Protein AF-0000000077734492 (afdb_homodimer)

Nearest PDB structures (foldseek):
  2afv-assembly1_A  TM=9.339E-01  e=4.890E-22  Leptospira interrogans
  4au1-assembly1_A  TM=9.373E-01  e=8.010E-20  Rhodobacter capsulatus SB 1003
  1f2v-assembly1_A  TM=9.511E-01  e=2.221E-19  Pseudomonas denitrificans (nom. rej.)
  5n0g-assembly1_A-2  TM=9.366E-01  e=2.948E-19  Rhodobacter capsulatus SB 1003
  1v9c-assembly1_B  TM=9.127E-01  e=3.993E-18  Thermus thermophilus

Foldseek 3Di:
DDDDDDPVVVLVVLLVVLVVLQVVVPDDPLRSQLLSLLCVLVVHSVQNVFKDFFPCALVLQLVLLLCQAEEEELDVLLQVLADQVLSVVSNYGYDYCLPPPVLVVVCVVVVHHSSLSRLVVCQQVQASHEYFYFADLNNLVSNVCSCVPVVREHSEYAQEHAAQPNRQVSVVSVVPDDRHTYIYGHDRDGGSSSSNSNSNSSSCVSPVDDD/DDDDDDPVVVLVVLLVVLVVLQVVVPDDPLRSQLLSLLCVLVVHSVQNVFKDFFPCALVLQLVLLLCQAEEEELDVLLQVLAQQVLSVVSNYGYDYCLPPPVLVVVCVVVVHHSSLSRLVVCQQVQASHEYFYFADLNNLVSNVCSCVPVVREHSEYAQEHAAQPNRQVSVVSVVPDDGHTYIYGHDRDGGSSSSNSNSNSSSCVSPVDDD

Radius of gyration: 20.5 Å; Cα contacts (8 Å, |Δi|>4): 914; chains: 2; bounding box: 49×56×44 Å

Sequence (422 aa):
MEYIKKPMAIEQRSMEIIAPHLAPYHLGPVETKIYSRIIHAAGDVEYAPLIHIHPQAIAAAQEALRGGASIFTDVEMVRTGINKRKLASFGGEVHCLIADADIAAAAKQQGITRSMAAMRQFGRALDGNIVAIGNAPTALFEVLRLVAEEDVRPACIVGIPVGFVGAADSKEALRKNTLVPYITVEGTKGGSPIAAAAINALMYDIDDTRFMEYIKKPMAIEQRSMEIIAPHLAPYHLGPVETKIYSRIIHAAGDVEYAPLIHIHPQAIAAAQEALRGGASIFTDVEMVRTGINKRKLASFGGEVHCLIADADIAAAAKQQGITRSMAAMRQFGRALDGNIVAIGNAPTALFEVLRLVAEEDVRPACIVGIPVGFVGAADSKEALRKNTLVPYITVEGTKGGSPIAAAAINALMYDIDDTRF

InterPro domains:
  IPR003722 Cobalamin biosynthesis precorrin-8X methylmutase CobH/CbiC [PF02570] (10-204)
  IPR036588 Precorrin-8X methylmutase CobH/CbiC superfamily [G3DSA:3.40.50.10230] (1-210)
  IPR036588 Precorrin-8X methylmutase CobH/CbiC superfamily [SSF63965] (1-204)

pLDDT: mean 96.51, std 6.01, range [53.59, 99.0]

Organism: NCBI:txid416586

Secondary structure (DSSP, 8-state):
------HHHHHHHHHHHHHHHHGGG---HHHHHHHHHHHHHHT-GGGGGGEEE-TTHHHHHHHHHHTT--EEESSHHHHHHS-HHHHHHTT--EEE-TT-HHHHHHHHHHTS-HHHHHHHHHGGGGTTSEEEESS-HHHHHHHHHHHHHH----SEEEE---SSSSHHHHHHHHHH-SSS-EEEE-SS---HHHHHHHHHHHHHHH-----/------HHHHHHHHHHHHHHHHGGG---HHHHHHHHHHHHHHT-GGGGGGEEE-TTHHHHHHHHHHTT--EEESSHHHHHHS-HHHHHHTT--EEE-TT-HHHHHHHHHHTS-HHHHHHHHHGGGGTTSEEEESS-HHHHHHHHHHHHHH----SEEEE---SSSSHHHHHHHHHH-SSS-EEEE-SS---HHHHHHHHHHHHHHH-----

Solvent-accessible surface area (backbone atoms only — not comparable to full-atom values): 20638 Å² total; per-residue (Å²): 132,94,68,88,47,42,58,69,60,47,53,52,51,36,50,60,65,48,46,73,75,48,58,86,68,72,61,53,75,67,54,43,46,28,52,49,36,28,26,46,46,44,21,37,76,79,45,61,86,33,54,47,68,39,90,52,16,64,62,35,37,47,53,27,37,68,71,25,30,36,38,40,28,41,37,65,42,27,50,61,51,35,59,58,68,60,41,40,76,36,61,17,54,72,43,63,43,49,85,37,65,70,28,45,50,50,7,63,77,69,55,38,31,36,34,28,38,30,46,59,69,48,46,67,72,40,44,50,15,35,37,38,28,12,48,52,23,53,26,50,45,42,47,51,45,37,33,74,75,64,68,37,46,36,30,16,35,33,40,16,19,21,14,79,59,51,9,36,57,34,38,50,52,54,69,67,48,90,82,49,33,30,38,35,38,60,42,27,35,46,13,25,58,35,30,15,24,37,54,41,33,54,53,37,70,77,43,76,72,77,126,131,95,67,87,48,42,59,69,60,47,54,52,53,35,49,61,67,48,48,72,74,47,59,87,67,71,60,53,74,67,52,42,46,26,52,49,36,28,26,48,46,42,22,36,76,78,46,61,87,32,55,46,68,39,92,52,15,64,62,36,37,47,52,27,37,68,70,25,31,34,38,41,27,42,38,65,43,26,49,62,52,33,58,59,68,58,40,40,74,36,62,16,52,75,42,63,42,51,84,37,66,68,28,46,51,49,7,62,75,69,54,38,30,37,33,28,36,30,46,60,68,48,46,67,71,38,44,49,14,35,37,39,28,11,48,51,23,55,26,49,44,43,48,52,46,37,34,74,75,64,68,36,46,37,34,16,36,33,39,14,19,21,13,80,58,50,9,36,58,34,37,49,53,54,70,67,48,89,82,52,32,29,37,36,37,59,42,28,34,46,12,26,58,35,30,15,25,39,54,42,33,55,53,37,70,77,42,76,70,78,126

Structure (mmCIF, N/CA/C/O backbone):
data_AF-0000000077734492-model_v1
#
loop_
_entity.id
_entity.type
_entity.pdbx_description
1 polymer 'Precorrin-8X methylmutase'
#
loop_
_atom_site.group_PDB
_atom_site.id
_atom_site.type_symbol
_atom_site.label_atom_id
_atom_site.label_alt_id
_atom_site.label_comp_id
_atom_site.label_asym_id
_atom_site.label_entity_id
_atom_site.label_seq_id
_atom_site.pdbx_PDB_ins_code
_atom_site.Cartn_x
_atom_site.Cartn_y
_atom_site.Cartn_z
_atom_site.occupancy
_atom_site.B_iso_or_equiv
_atom_site.auth_seq_id
_atom_site.auth_comp_id
_atom_site.auth_asym_id
_atom_site.auth_atom_id
_atom_site.pdbx_PDB_model_num
ATOM 1 N N . MET A 1 1 ? 17.875 -15.195 -15.875 1 53.72 1 MET A N 1
ATOM 2 C CA . MET A 1 1 ? 17.703 -13.82 -16.344 1 53.72 1 MET A CA 1
ATOM 3 C C . MET A 1 1 ? 18.531 -12.859 -15.492 1 53.72 1 MET A C 1
ATOM 5 O O . MET A 1 1 ? 18.609 -13 -14.266 1 53.72 1 MET A O 1
ATOM 9 N N . GLU A 1 2 ? 19.328 -12.188 -16.078 1 72.88 2 GLU A N 1
ATOM 10 C CA . GLU A 1 2 ? 20.219 -11.273 -15.359 1 72.88 2 GLU A CA 1
ATOM 11 C C . GLU A 1 2 ? 19.453 -10.031 -14.883 1 72.88 2 GLU A C 1
ATOM 13 O O . GLU A 1 2 ? 18.75 -9.391 -15.664 1 72.88 2 GLU A O 1
ATOM 18 N N . TYR A 1 3 ? 19.281 -9.984 -13.609 1 82.19 3 TYR A N 1
ATOM 19 C CA . TYR A 1 3 ? 18.719 -8.781 -13.016 1 82.19 3 TYR A CA 1
ATOM 20 C C . TYR A 1 3 ? 19.516 -8.336 -11.797 1 82.19 3 TYR A C 1
ATOM 22 O O . TYR A 1 3 ? 20.344 -9.094 -11.281 1 82.19 3 TYR A O 1
ATOM 30 N N . ILE A 1 4 ? 19.359 -7.098 -11.383 1 83.44 4 ILE A N 1
ATOM 31 C CA . ILE A 1 4 ? 20.062 -6.547 -10.234 1 83.44 4 ILE A CA 1
ATOM 32 C C . ILE A 1 4 ? 19.484 -7.125 -8.945 1 83.44 4 ILE A C 1
ATOM 34 O O . ILE A 1 4 ? 18.266 -7.082 -8.734 1 83.44 4 ILE A O 1
ATOM 38 N N . LYS A 1 5 ? 20.391 -7.633 -8.133 1 84.25 5 LYS A N 1
ATOM 39 C CA . LYS A 1 5 ? 19.938 -8.328 -6.93 1 84.25 5 LYS A CA 1
ATOM 40 C C . LYS A 1 5 ? 20.25 -7.512 -5.68 1 84.25 5 LYS A C 1
ATOM 42 O O . LYS A 1 5 ? 19.688 -7.766 -4.609 1 84.25 5 LYS A O 1
ATOM 47 N N . LYS A 1 6 ? 21.219 -6.5 -5.762 1 84.31 6 LYS A N 1
ATOM 48 C CA . LYS A 1 6 ? 21.641 -5.715 -4.602 1 84.31 6 LYS A CA 1
ATOM 49 C C . LYS A 1 6 ? 20.656 -4.578 -4.328 1 84.31 6 LYS A C 1
ATOM 51 O O . LYS A 1 6 ? 20.453 -3.705 -5.176 1 84.31 6 LYS A O 1
ATOM 56 N N . PRO A 1 7 ? 20.125 -4.477 -3.129 1 84.62 7 PRO A N 1
ATOM 57 C CA . PRO A 1 7 ? 19.109 -3.482 -2.807 1 84.62 7 PRO A CA 1
ATOM 58 C C . PRO A 1 7 ? 19.562 -2.051 -3.053 1 84.62 7 PRO A C 1
ATOM 60 O O . PRO A 1 7 ? 18.844 -1.249 -3.637 1 84.62 7 PRO A O 1
ATOM 63 N N . MET A 1 8 ? 20.766 -1.747 -2.658 1 82.88 8 MET A N 1
ATOM 64 C CA . MET A 1 8 ? 21.281 -0.386 -2.787 1 82.88 8 MET A CA 1
ATOM 65 C C . MET A 1 8 ? 21.422 0.006 -4.254 1 82.88 8 MET A C 1
ATOM 67 O O . MET A 1 8 ? 21.156 1.152 -4.621 1 82.88 8 MET A O 1
ATOM 71 N N . ALA A 1 9 ? 21.812 -0.931 -5.07 1 86.81 9 ALA A N 1
ATOM 72 C CA . ALA A 1 9 ? 21.953 -0.673 -6.504 1 86.81 9 ALA A CA 1
ATOM 73 C C . ALA A 1 9 ? 20.594 -0.468 -7.164 1 86.81 9 ALA A C 1
ATOM 75 O O . ALA A 1 9 ? 20.453 0.347 -8.078 1 86.81 9 ALA A O 1
ATOM 76 N N . ILE A 1 10 ? 19.609 -1.2 -6.738 1 88.31 10 ILE A N 1
ATOM 77 C CA . ILE A 1 10 ? 18.25 -1.071 -7.262 1 88.31 10 ILE A CA 1
ATOM 78 C C . ILE A 1 10 ? 17.703 0.321 -6.949 1 88.31 10 ILE A C 1
ATOM 80 O O . ILE A 1 10 ? 17.172 0.999 -7.832 1 88.31 10 ILE A O 1
ATOM 84 N N . GLU A 1 11 ? 17.844 0.746 -5.699 1 86.5 11 GLU A N 1
ATOM 85 C CA . GLU A 1 11 ? 17.344 2.053 -5.273 1 86.5 11 GLU A CA 1
ATOM 86 C C . GLU A 1 11 ? 18.047 3.18 -6.023 1 86.5 11 GLU A C 1
ATOM 88 O O . GLU A 1 11 ? 17.406 4.117 -6.496 1 86.5 11 GLU A O 1
ATOM 93 N N . GLN A 1 12 ? 19.359 3.086 -6.148 1 89.25 12 GLN A N 1
ATOM 94 C CA . GLN A 1 12 ? 20.125 4.105 -6.855 1 89.25 12 GLN A CA 1
ATOM 95 C C . GLN A 1 12 ? 19.672 4.223 -8.312 1 89.25 12 GLN A C 1
ATOM 97 O O . GLN A 1 12 ? 19.484 5.332 -8.82 1 89.25 12 GLN A O 1
ATOM 102 N N . ARG A 1 13 ? 19.516 3.135 -8.938 1 93.06 13 ARG A N 1
ATOM 103 C CA . ARG A 1 13 ? 19.094 3.137 -10.336 1 93.06 13 ARG A CA 1
ATOM 104 C C . ARG A 1 13 ? 17.688 3.709 -10.477 1 93.06 13 ARG A C 1
ATOM 106 O O . ARG A 1 13 ? 17.391 4.426 -11.438 1 93.06 13 ARG A O 1
ATOM 113 N N . SER A 1 14 ? 16.812 3.381 -9.539 1 93.69 14 SER A N 1
ATOM 114 C CA . SER A 1 14 ? 15.469 3.941 -9.547 1 93.69 14 SER A CA 1
ATOM 115 C C . SER A 1 14 ? 15.5 5.465 -9.461 1 93.69 14 SER A C 1
ATOM 117 O O . SER A 1 14 ? 14.789 6.148 -10.195 1 93.69 14 SER A O 1
ATOM 119 N N . MET A 1 15 ? 16.391 5.992 -8.594 1 93.31 15 MET A N 1
ATOM 120 C CA . MET A 1 15 ? 16.5 7.438 -8.414 1 93.31 15 MET A CA 1
ATOM 121 C C . MET A 1 15 ? 17.031 8.102 -9.68 1 93.31 15 MET A C 1
ATOM 123 O O . MET A 1 15 ? 16.594 9.195 -10.047 1 93.31 15 MET A O 1
ATOM 127 N N . GLU A 1 16 ? 17.891 7.402 -10.328 1 94.44 16 GLU A N 1
ATOM 128 C CA . GLU A 1 16 ? 18.438 7.914 -11.586 1 94.44 16 GLU A CA 1
ATOM 129 C C . GLU A 1 16 ? 17.359 8.008 -12.656 1 94.44 16 GLU A C 1
ATOM 131 O O . GLU A 1 16 ? 17.344 8.945 -13.461 1 94.44 16 GLU A O 1
ATOM 136 N N . ILE A 1 17 ? 16.516 7.094 -12.633 1 96.38 17 ILE A N 1
ATOM 137 C CA . ILE A 1 17 ? 15.43 7.055 -13.609 1 96.38 17 ILE A CA 1
ATOM 138 C C . ILE A 1 17 ? 14.422 8.164 -13.312 1 96.38 17 ILE A C 1
ATOM 140 O O . ILE A 1 17 ? 13.867 8.773 -14.227 1 96.38 17 ILE A O 1
ATOM 144 N N . ILE A 1 18 ? 14.188 8.469 -12.055 1 97.38 18 ILE A N 1
ATOM 145 C CA . ILE A 1 18 ? 13.164 9.414 -11.617 1 97.38 18 ILE A CA 1
ATOM 146 C C . ILE A 1 18 ? 13.68 10.844 -11.789 1 97.38 18 ILE A C 1
ATOM 148 O O . ILE A 1 18 ? 12.922 11.75 -12.133 1 97.38 18 ILE A O 1
ATOM 152 N N . ALA A 1 19 ? 14.961 11.078 -11.703 1 96.62 19 ALA A N 1
ATOM 153 C CA . ALA A 1 19 ? 15.594 12.383 -11.578 1 96.62 19 ALA A CA 1
ATOM 154 C C . ALA A 1 19 ? 15.211 13.289 -12.742 1 96.62 19 ALA A C 1
ATOM 156 O O . ALA A 1 19 ? 14.828 14.445 -12.539 1 96.62 19 ALA A O 1
ATOM 157 N N . PRO A 1 20 ? 15.25 12.797 -14.023 1 97.12 20 PRO A N 1
ATOM 158 C CA . PRO A 1 20 ? 14.914 13.695 -15.133 1 97.12 20 PRO A CA 1
ATOM 159 C C . PRO A 1 20 ? 13.469 14.172 -15.094 1 97.12 20 PRO A C 1
ATOM 161 O O . PRO A 1 20 ? 13.156 15.266 -15.57 1 97.12 20 PRO A O 1
ATOM 164 N N . HIS A 1 21 ? 12.578 13.414 -14.469 1 97.25 21 HIS A N 1
ATOM 165 C CA . HIS A 1 21 ? 11.164 13.766 -14.406 1 97.25 21 HIS A CA 1
ATOM 166 C C . HIS A 1 21 ? 10.906 14.852 -13.367 1 97.25 21 HIS A C 1
ATOM 168 O O . HIS A 1 21 ? 9.844 15.477 -13.367 1 97.25 21 HIS A O 1
ATOM 174 N N . LEU A 1 22 ? 11.828 15.07 -12.508 1 98.06 22 LEU A N 1
ATOM 175 C CA . LEU A 1 22 ? 11.664 16.047 -11.438 1 98.06 22 LEU A CA 1
ATOM 176 C C . LEU A 1 22 ? 12.32 17.375 -11.812 1 98.06 22 LEU A C 1
ATOM 178 O O . LEU A 1 22 ? 12.039 18.406 -11.203 1 98.06 22 LEU A O 1
ATOM 182 N N . ALA A 1 23 ? 13.18 17.406 -12.812 1 96.25 23 ALA A N 1
ATOM 183 C CA . ALA A 1 23 ? 13.984 18.562 -13.203 1 96.25 23 ALA A CA 1
ATOM 184 C C . ALA A 1 23 ? 13.102 19.797 -13.438 1 96.25 23 ALA A C 1
ATOM 186 O O . ALA A 1 23 ? 13.43 20.891 -12.984 1 96.25 23 ALA A O 1
ATOM 187 N N . PRO A 1 24 ? 11.906 19.625 -14.008 1 97.44 24 PRO A N 1
ATOM 188 C CA . PRO A 1 24 ? 11.094 20.797 -14.32 1 97.44 24 PRO A CA 1
ATOM 189 C C . PRO A 1 24 ? 10.539 21.484 -13.078 1 97.44 24 PRO A C 1
ATOM 191 O O . PRO A 1 24 ? 10.102 22.641 -13.141 1 97.44 24 PRO A O 1
ATOM 194 N N . TYR A 1 25 ? 10.547 20.906 -11.938 1 97 25 TYR A N 1
ATOM 195 C CA . TYR A 1 25 ? 9.859 21.422 -10.758 1 97 25 TYR A CA 1
ATOM 196 C C . TYR A 1 25 ? 10.812 22.219 -9.867 1 97 25 TYR A C 1
ATOM 198 O O . TYR A 1 25 ? 10.383 22.859 -8.906 1 97 25 TYR A O 1
ATOM 206 N N . HIS A 1 26 ? 12.102 22.219 -10.125 1 96.69 26 HIS A N 1
ATOM 207 C CA . HIS A 1 26 ? 13.102 23 -9.406 1 96.69 26 HIS A CA 1
ATOM 208 C C . HIS A 1 26 ? 12.953 22.812 -7.895 1 96.69 26 HIS A C 1
ATOM 210 O O . HIS A 1 26 ? 12.914 23.781 -7.148 1 96.69 26 HIS A O 1
ATOM 216 N N . LEU A 1 27 ? 12.875 21.609 -7.465 1 97.75 27 LEU A N 1
ATOM 217 C CA . LEU A 1 27 ? 12.641 21.234 -6.078 1 97.75 27 LEU A CA 1
ATOM 218 C C . LEU A 1 27 ? 13.898 21.406 -5.242 1 97.75 27 LEU A C 1
ATOM 220 O O . LEU A 1 27 ? 15.016 21.25 -5.75 1 97.75 27 LEU A O 1
ATOM 224 N N . GLY A 1 28 ? 13.703 21.781 -3.975 1 96.81 28 GLY A N 1
ATOM 225 C CA . GLY A 1 28 ? 14.805 21.672 -3.027 1 96.81 28 GLY A CA 1
ATOM 226 C C . GLY A 1 28 ? 15.188 20.234 -2.715 1 96.81 28 GLY A C 1
ATOM 227 O O . GLY A 1 28 ? 14.523 19.297 -3.154 1 96.81 28 GLY A O 1
ATOM 228 N N . PRO A 1 29 ? 16.297 20.062 -1.973 1 95.5 29 PRO A N 1
ATOM 229 C CA . PRO A 1 29 ? 16.812 18.719 -1.709 1 95.5 29 PRO A CA 1
ATOM 230 C C . PRO A 1 29 ? 15.805 17.844 -0.98 1 95.5 29 PRO A C 1
ATOM 232 O O . PRO A 1 29 ? 15.602 16.688 -1.363 1 95.5 29 PRO A O 1
ATOM 235 N N . VAL A 1 30 ? 15.18 18.375 0.064 1 97.38 30 VAL A N 1
ATOM 236 C CA . VAL A 1 30 ? 14.258 17.562 0.846 1 97.38 30 VAL A CA 1
ATOM 237 C C . VAL A 1 30 ? 13 17.281 0.025 1 97.38 30 VAL A C 1
ATOM 239 O O . VAL A 1 30 ? 12.484 16.156 0.04 1 97.38 30 VAL A O 1
ATOM 242 N N . GLU A 1 31 ? 12.523 18.281 -0.716 1 98.44 31 GLU A N 1
ATOM 243 C CA . GLU A 1 31 ? 11.391 18.078 -1.61 1 98.44 31 GLU A CA 1
ATOM 244 C C . GLU A 1 31 ? 11.688 16.984 -2.635 1 98.44 31 GLU A C 1
ATOM 246 O O . GLU A 1 31 ? 10.836 16.141 -2.92 1 98.44 31 GLU A O 1
ATOM 251 N N . THR A 1 32 ? 12.898 17.031 -3.195 1 97.81 32 THR A N 1
ATOM 252 C CA . THR A 1 32 ? 13.312 16.031 -4.176 1 97.81 32 THR A CA 1
ATOM 253 C C . THR A 1 32 ? 13.234 14.625 -3.586 1 97.81 32 THR A C 1
ATOM 255 O O . THR A 1 32 ? 12.773 13.688 -4.246 1 97.81 32 THR A O 1
ATOM 258 N N . LYS A 1 33 ? 13.664 14.461 -2.363 1 96.88 33 LYS A N 1
ATOM 259 C CA . LYS A 1 33 ? 13.609 13.172 -1.687 1 96.88 33 LYS A CA 1
ATOM 260 C C . LYS A 1 33 ? 12.164 12.711 -1.5 1 96.88 33 LYS A C 1
ATOM 262 O O . LYS A 1 33 ? 11.852 11.539 -1.731 1 96.88 33 LYS A O 1
ATOM 267 N N . ILE A 1 34 ? 11.297 13.609 -1.084 1 98.69 34 ILE A N 1
ATOM 268 C CA . ILE A 1 34 ? 9.898 13.281 -0.854 1 98.69 34 ILE A CA 1
ATOM 269 C C . ILE A 1 34 ? 9.234 12.891 -2.174 1 98.69 34 ILE A C 1
ATOM 271 O O . ILE A 1 34 ? 8.602 11.836 -2.271 1 98.69 34 ILE A O 1
ATOM 275 N N . TYR A 1 35 ? 9.453 13.727 -3.236 1 98.75 35 TYR A N 1
ATOM 276 C CA . TYR A 1 35 ? 8.906 13.438 -4.555 1 98.75 35 TYR A CA 1
ATOM 277 C C . TYR A 1 35 ? 9.391 12.086 -5.059 1 98.75 35 TYR A C 1
ATOM 279 O O . TYR A 1 35 ? 8.594 11.258 -5.512 1 98.75 35 TYR A O 1
ATOM 287 N N . SER A 1 36 ? 10.672 11.859 -4.961 1 98.31 36 SER A N 1
ATOM 288 C CA . SER A 1 36 ? 11.289 10.641 -5.484 1 98.31 36 SER A CA 1
ATOM 289 C C . SER A 1 36 ? 10.727 9.398 -4.793 1 98.31 36 SER A C 1
ATOM 291 O O . SER A 1 36 ? 10.422 8.406 -5.445 1 98.31 36 SER A O 1
ATOM 293 N N . ARG A 1 37 ? 10.578 9.469 -3.529 1 97.88 37 ARG A N 1
ATOM 294 C CA . ARG A 1 37 ? 10.109 8.297 -2.787 1 97.88 37 ARG A CA 1
ATOM 295 C C . ARG A 1 37 ? 8.633 8.031 -3.057 1 97.88 37 ARG A C 1
ATOM 297 O O . ARG A 1 37 ? 8.211 6.875 -3.131 1 97.88 37 ARG A O 1
ATOM 304 N N . ILE A 1 38 ? 7.852 9.102 -3.17 1 98.75 38 ILE A N 1
ATOM 305 C CA . ILE A 1 38 ? 6.445 8.945 -3.525 1 98.75 38 ILE A CA 1
ATOM 306 C C . ILE A 1 38 ? 6.328 8.297 -4.898 1 98.75 38 ILE A C 1
ATOM 308 O O . ILE A 1 38 ? 5.598 7.312 -5.066 1 98.75 38 ILE A O 1
ATOM 312 N N . ILE A 1 39 ? 7.094 8.805 -5.852 1 98.75 39 ILE A N 1
ATOM 313 C CA . ILE A 1 39 ? 7.074 8.305 -7.223 1 98.75 39 ILE A CA 1
ATOM 314 C C . ILE A 1 39 ? 7.562 6.855 -7.25 1 98.75 39 ILE A C 1
ATOM 316 O O . ILE A 1 39 ? 6.977 6.008 -7.93 1 98.75 39 ILE A O 1
ATOM 320 N N . HIS A 1 40 ? 8.57 6.59 -6.504 1 98.12 40 HIS A N 1
ATOM 321 C CA . HIS A 1 40 ? 9.109 5.238 -6.414 1 98.12 40 HIS A CA 1
ATOM 322 C C . HIS A 1 40 ? 8.078 4.266 -5.84 1 98.12 40 HIS A C 1
ATOM 324 O O . HIS A 1 40 ? 7.898 3.168 -6.367 1 98.12 40 HIS A O 1
ATOM 330 N N . ALA A 1 41 ? 7.414 4.656 -4.785 1 98.12 41 ALA A N 1
ATOM 331 C CA . ALA A 1 41 ? 6.418 3.811 -4.129 1 98.12 41 ALA A CA 1
ATOM 332 C C . ALA A 1 41 ? 5.246 3.518 -5.059 1 98.12 41 ALA A C 1
ATOM 334 O O . ALA A 1 41 ? 4.629 2.453 -4.977 1 98.12 41 ALA A O 1
ATOM 335 N N . ALA A 1 42 ? 4.953 4.457 -5.941 1 98.31 42 ALA A N 1
ATOM 336 C CA . ALA A 1 42 ? 3.822 4.316 -6.855 1 98.31 42 ALA A CA 1
ATOM 337 C C . ALA A 1 42 ? 4.238 3.607 -8.141 1 98.31 42 ALA A C 1
ATOM 339 O O . ALA A 1 42 ? 3.393 3.104 -8.883 1 98.31 42 ALA A O 1
ATOM 340 N N . GLY A 1 43 ? 5.566 3.59 -8.406 1 98.19 43 GLY A N 1
ATOM 341 C CA . GLY A 1 43 ? 6.027 3.162 -9.719 1 98.19 43 GLY A CA 1
ATOM 342 C C . GLY A 1 43 ? 5.465 4.004 -10.852 1 98.19 43 GLY A C 1
ATOM 343 O O . GLY A 1 43 ? 5.199 3.488 -11.938 1 98.19 43 GLY A O 1
ATOM 344 N N . ASP A 1 44 ? 5.258 5.266 -10.672 1 98.31 44 ASP A N 1
ATOM 345 C CA . ASP A 1 44 ? 4.527 6.109 -11.609 1 98.31 44 ASP A CA 1
ATOM 346 C C . ASP A 1 44 ? 5.055 7.543 -11.586 1 98.31 44 ASP A C 1
ATOM 348 O O . ASP A 1 44 ? 4.715 8.32 -10.688 1 98.31 44 ASP A O 1
ATOM 352 N N . VAL A 1 45 ? 5.734 7.973 -12.602 1 97.94 45 VAL A N 1
ATOM 353 C CA . VAL A 1 45 ? 6.355 9.289 -12.656 1 97.94 45 VAL A CA 1
ATOM 354 C C . VAL A 1 45 ? 5.281 10.367 -12.789 1 97.94 45 VAL A C 1
ATOM 356 O O . VAL A 1 45 ? 5.535 11.539 -12.523 1 97.94 45 VAL A O 1
ATOM 359 N N . GLU A 1 46 ? 4.078 9.961 -13.07 1 97.19 46 GLU A N 1
ATOM 360 C CA . GLU A 1 46 ? 2.998 10.922 -13.281 1 97.19 46 GLU A CA 1
ATOM 361 C C . GLU A 1 46 ? 2.502 11.5 -11.961 1 97.19 46 GLU A C 1
ATOM 363 O O . GLU A 1 46 ? 1.66 12.398 -11.945 1 97.19 46 GLU A O 1
ATOM 368 N N . TYR A 1 47 ? 3.043 11.008 -10.844 1 98.5 47 TYR A N 1
ATOM 369 C CA . TYR A 1 47 ? 2.732 11.594 -9.539 1 98.5 47 TYR A CA 1
ATOM 370 C C . TYR A 1 47 ? 3.371 12.969 -9.398 1 98.5 47 TYR A C 1
ATOM 372 O O . TYR A 1 47 ? 2.918 13.789 -8.594 1 98.5 47 TYR A O 1
ATOM 380 N N . ALA A 1 48 ? 4.406 13.266 -10.148 1 98.5 48 ALA A N 1
ATOM 381 C CA . ALA A 1 48 ? 5.242 14.445 -9.93 1 98.5 48 ALA A CA 1
ATOM 382 C C . ALA A 1 48 ? 4.406 15.719 -9.969 1 98.5 48 ALA A C 1
ATOM 384 O O . ALA A 1 48 ? 4.461 16.531 -9.039 1 98.5 48 ALA A O 1
ATOM 385 N N . PRO A 1 49 ? 3.566 15.922 -10.969 1 98.31 49 PRO A N 1
ATOM 386 C CA . PRO A 1 49 ? 2.816 17.172 -11.016 1 98.31 49 PRO A CA 1
ATOM 387 C C . PRO A 1 49 ? 1.684 17.219 -9.992 1 98.31 49 PRO A C 1
ATOM 389 O O . PRO A 1 49 ? 1.07 18.281 -9.797 1 98.31 49 PRO A O 1
ATOM 392 N N . LEU A 1 50 ? 1.387 16.109 -9.352 1 98.75 50 LEU A N 1
ATOM 393 C CA . LEU A 1 50 ? 0.222 16.031 -8.477 1 98.75 50 LEU A CA 1
ATOM 394 C C . LEU A 1 50 ? 0.605 16.328 -7.031 1 98.75 50 LEU A C 1
ATOM 396 O O . LEU A 1 50 ? -0.264 16.562 -6.191 1 98.75 50 LEU A O 1
ATOM 400 N N . ILE A 1 51 ? 1.902 16.281 -6.715 1 98.88 51 ILE A N 1
ATOM 401 C CA . ILE A 1 51 ? 2.369 16.438 -5.34 1 98.88 51 ILE A CA 1
ATOM 402 C C . ILE A 1 51 ? 2.336 17.906 -4.934 1 98.88 51 ILE A C 1
ATOM 404 O O . ILE A 1 51 ? 2.75 18.781 -5.703 1 98.88 51 ILE A O 1
ATOM 408 N N . HIS A 1 52 ? 1.793 18.219 -3.783 1 98.81 52 HIS A N 1
ATOM 409 C CA . HIS A 1 52 ? 1.773 19.547 -3.189 1 98.81 52 HIS A CA 1
ATOM 410 C C . HIS A 1 52 ? 2.33 19.531 -1.77 1 98.81 52 HIS A C 1
ATOM 412 O O . HIS A 1 52 ? 1.866 18.75 -0.928 1 98.81 52 HIS A O 1
ATOM 418 N N . ILE A 1 53 ? 3.279 20.375 -1.544 1 98.81 53 ILE A N 1
ATOM 419 C CA . ILE A 1 53 ? 3.889 20.516 -0.227 1 98.81 53 ILE A CA 1
ATOM 420 C C . ILE A 1 53 ? 3.721 21.953 0.267 1 98.81 53 ILE A C 1
ATOM 422 O O . ILE A 1 53 ? 4.195 22.906 -0.372 1 98.81 53 ILE A O 1
ATOM 426 N N . HIS A 1 54 ? 2.959 22.062 1.369 1 98.75 54 HIS A N 1
ATOM 427 C CA . HIS A 1 54 ? 2.869 23.375 2.01 1 98.75 54 HIS A CA 1
ATOM 428 C C . HIS A 1 54 ? 4.254 23.938 2.312 1 98.75 54 HIS A C 1
ATOM 430 O O . HIS A 1 54 ? 5.148 23.188 2.732 1 98.75 54 HIS A O 1
ATOM 436 N N . PRO A 1 55 ? 4.445 25.203 2.193 1 98 55 PRO A N 1
ATOM 437 C CA . PRO A 1 55 ? 5.773 25.797 2.361 1 98 55 PRO A CA 1
ATOM 438 C C . PRO A 1 55 ? 6.375 25.516 3.736 1 98 55 PRO A C 1
ATOM 440 O O . PRO A 1 55 ? 7.598 25.438 3.877 1 98 55 PRO A O 1
ATOM 443 N N . GLN A 1 56 ? 5.551 25.266 4.691 1 98.62 56 GLN A N 1
ATOM 444 C CA . GLN A 1 56 ? 6.047 25.078 6.051 1 98.62 56 GLN A CA 1
ATOM 445 C C . GLN A 1 56 ? 6.055 23.594 6.43 1 98.62 56 GLN A C 1
ATOM 447 O O . GLN A 1 56 ? 6.477 23.234 7.531 1 98.62 56 GLN A O 1
ATOM 452 N N . ALA A 1 57 ? 5.602 22.766 5.574 1 98.88 57 ALA A N 1
ATOM 453 C CA . ALA A 1 57 ? 5.328 21.375 5.93 1 98.88 57 ALA A CA 1
ATOM 454 C C . ALA A 1 57 ? 6.602 20.656 6.359 1 98.88 57 ALA A C 1
ATOM 456 O O . ALA A 1 57 ? 6.629 20 7.402 1 98.88 57 ALA A O 1
ATOM 457 N N . ILE A 1 58 ? 7.629 20.812 5.566 1 98.81 58 ILE A N 1
ATOM 458 C CA . ILE A 1 58 ? 8.867 20.078 5.809 1 98.81 58 ILE A CA 1
ATOM 459 C C . ILE A 1 58 ? 9.484 20.531 7.129 1 98.81 58 ILE A C 1
ATOM 461 O O . ILE A 1 58 ? 9.781 19.703 7.992 1 98.81 58 ILE A O 1
ATOM 465 N N . ALA A 1 59 ? 9.633 21.812 7.305 1 98.69 59 ALA A N 1
ATOM 466 C CA . ALA A 1 59 ? 10.219 22.344 8.531 1 98.69 59 ALA A CA 1
ATOM 467 C C . ALA A 1 59 ? 9.391 21.953 9.75 1 98.69 59 ALA A C 1
ATOM 469 O O . ALA A 1 59 ? 9.938 21.516 10.766 1 98.69 59 ALA A O 1
ATOM 470 N N . ALA A 1 60 ? 8.102 22.094 9.664 1 98.88 60 ALA A N 1
ATOM 471 C CA . ALA A 1 60 ? 7.215 21.797 10.781 1 98.88 60 ALA A CA 1
ATOM 472 C C . ALA A 1 60 ? 7.246 20.312 11.133 1 98.88 60 ALA A C 1
ATOM 474 O O . ALA A 1 60 ? 7.309 19.953 12.305 1 98.88 60 ALA A O 1
ATOM 475 N N . ALA A 1 61 ? 7.188 19.484 10.133 1 98.88 61 ALA A N 1
ATOM 476 C CA . ALA A 1 61 ? 7.203 18.031 10.352 1 98.88 61 ALA A CA 1
ATOM 477 C C . ALA A 1 61 ? 8.516 17.594 10.992 1 98.88 61 ALA A C 1
ATOM 479 O O . ALA A 1 61 ? 8.516 16.828 11.961 1 98.88 61 ALA A O 1
ATOM 480 N N . GLN A 1 62 ? 9.594 18.109 10.453 1 98.75 62 GLN A N 1
ATOM 481 C CA . GLN A 1 62 ? 10.891 17.656 10.953 1 98.75 62 GLN A CA 1
ATOM 482 C C . GLN A 1 62 ? 11.164 18.203 12.352 1 98.75 62 GLN A C 1
ATOM 484 O O . GLN A 1 62 ? 11.773 17.516 13.18 1 98.75 62 GLN A O 1
ATOM 489 N N . GLU A 1 63 ? 10.75 19.422 12.594 1 98.75 63 GLU A N 1
ATOM 490 C CA . GLU A 1 63 ? 10.859 19.938 13.953 1 98.75 63 GLU A CA 1
ATOM 491 C C . GLU A 1 63 ? 10.07 19.078 14.938 1 98.75 63 GLU A C 1
ATOM 493 O O . GLU A 1 63 ? 10.57 18.734 16.016 1 98.75 63 GLU A O 1
ATOM 498 N N . ALA A 1 64 ? 8.875 18.688 14.578 1 98.94 64 ALA A N 1
ATOM 499 C CA . ALA A 1 64 ? 8.047 17.844 15.43 1 98.94 64 ALA A CA 1
ATOM 500 C C . ALA A 1 64 ? 8.695 16.484 15.648 1 98.94 64 ALA A C 1
ATOM 502 O O . ALA A 1 64 ? 8.75 15.984 16.766 1 98.94 64 ALA A O 1
ATOM 503 N N . LEU A 1 65 ? 9.172 15.891 14.586 1 98.75 65 LEU A N 1
ATOM 504 C CA . LEU A 1 65 ? 9.805 14.578 14.664 1 98.75 65 LEU A CA 1
ATOM 505 C C . LEU A 1 65 ? 11.039 14.633 15.562 1 98.75 65 LEU A C 1
ATOM 507 O O . LEU A 1 65 ? 11.227 13.758 16.422 1 98.75 65 LEU A O 1
ATOM 511 N N . ARG A 1 66 ? 11.859 15.695 15.422 1 98.06 66 ARG A N 1
ATOM 512 C CA . ARG A 1 66 ? 13.031 15.859 16.266 1 98.06 66 ARG A CA 1
ATOM 513 C C . ARG A 1 66 ? 12.633 15.992 17.734 1 98.06 66 ARG A C 1
ATOM 515 O O . ARG A 1 66 ? 13.391 15.602 18.625 1 98.06 66 ARG A O 1
ATOM 522 N N . GLY A 1 67 ? 11.5 16.547 17.906 1 98.31 67 GLY A N 1
ATOM 523 C CA . GLY A 1 67 ? 11 16.734 19.266 1 98.31 67 GLY A CA 1
ATOM 524 C C . GLY A 1 67 ? 10.312 15.516 19.828 1 98.31 67 GLY A C 1
ATOM 525 O O . GLY A 1 67 ? 9.797 15.547 20.953 1 98.31 67 GLY A O 1
ATOM 526 N N . GLY A 1 68 ? 10.234 14.414 19.109 1 98.62 68 GLY A N 1
ATOM 527 C CA . GLY A 1 68 ? 9.68 13.172 19.609 1 98.62 68 GLY A CA 1
ATOM 528 C C . GLY A 1 68 ? 8.219 12.977 19.234 1 98.62 68 GLY A C 1
ATOM 529 O O . GLY A 1 68 ? 7.52 12.164 19.859 1 98.62 68 GLY A O 1
ATOM 530 N N . ALA A 1 69 ? 7.75 13.648 18.234 1 98.88 69 ALA A N 1
ATOM 531 C CA . ALA A 1 69 ? 6.352 13.547 17.828 1 98.88 69 ALA A CA 1
ATOM 532 C C . ALA A 1 69 ? 6.02 12.141 17.344 1 98.88 69 ALA A C 1
ATOM 534 O O . ALA A 1 69 ? 6.863 11.461 16.766 1 98.88 69 ALA A O 1
ATOM 535 N N . SER A 1 70 ? 4.824 11.75 17.594 1 98.94 70 SER A N 1
ATOM 536 C CA . SER A 1 70 ? 4.277 10.5 17.078 1 98.94 70 SER A CA 1
ATOM 537 C C . SER A 1 70 ? 3.537 10.719 15.773 1 98.94 70 SER A C 1
ATOM 539 O O . SER A 1 70 ? 3.371 11.859 15.328 1 98.94 70 SER A O 1
ATOM 541 N N . ILE A 1 71 ? 3.248 9.609 15.133 1 98.94 71 ILE A N 1
ATOM 542 C CA . ILE A 1 71 ? 2.496 9.633 13.883 1 98.94 71 ILE A CA 1
ATOM 543 C C . ILE A 1 71 ? 1.178 8.883 14.062 1 98.94 71 ILE A C 1
ATOM 545 O O . ILE A 1 71 ? 1.162 7.754 14.562 1 98.94 71 ILE A O 1
ATOM 549 N N . PHE A 1 72 ? 0.084 9.523 13.742 1 99 72 PHE A N 1
ATOM 550 C CA . PHE A 1 72 ? -1.247 8.93 13.82 1 99 72 PHE A CA 1
ATOM 551 C C . PHE A 1 72 ? -1.778 8.609 12.43 1 99 72 PHE A C 1
ATOM 553 O O . PHE A 1 72 ? -1.78 9.469 11.539 1 99 72 PHE A O 1
ATOM 560 N N . THR A 1 73 ? -2.234 7.355 12.227 1 98.94 73 THR A N 1
ATOM 561 C CA . THR A 1 73 ? -2.557 6.902 10.875 1 98.94 73 THR A CA 1
ATOM 562 C C . THR A 1 73 ? -4.012 6.453 10.789 1 98.94 73 THR A C 1
ATOM 564 O O . THR A 1 73 ? -4.629 6.129 11.805 1 98.94 73 THR A O 1
ATOM 567 N N . ASP A 1 74 ? -4.539 6.422 9.555 1 98.81 74 ASP A N 1
ATOM 568 C CA . ASP A 1 74 ? -5.945 6.062 9.367 1 98.81 74 ASP A CA 1
ATOM 569 C C . ASP A 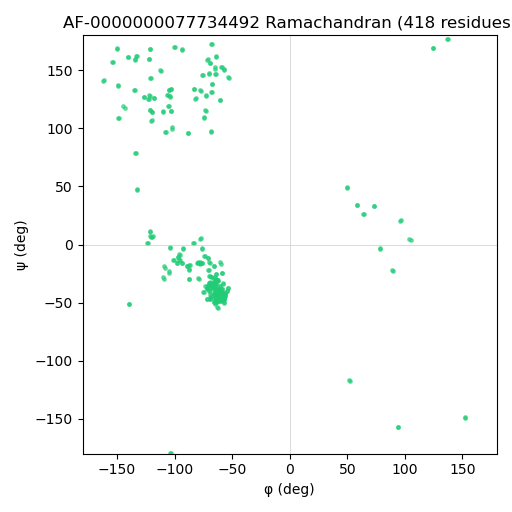1 74 ? -6.109 4.551 9.242 1 98.81 74 ASP A C 1
ATOM 571 O O . ASP A 1 74 ? -7.16 4.004 9.594 1 98.81 74 ASP A O 1
ATOM 575 N N . VAL A 1 75 ? -5.062 3.861 8.703 1 98.69 75 VAL A N 1
ATOM 576 C CA . VAL A 1 75 ? -5.195 2.422 8.5 1 98.69 75 VAL A CA 1
ATOM 577 C C . VAL A 1 75 ? -3.883 1.729 8.859 1 98.69 75 VAL A C 1
ATOM 579 O O . VAL A 1 75 ? -2.832 2.369 8.922 1 98.69 75 VAL A O 1
ATOM 582 N N . GLU A 1 76 ? -3.977 0.42 9.086 1 98.62 76 GLU A N 1
ATOM 583 C CA . GLU A 1 76 ? -2.836 -0.391 9.508 1 98.62 76 GLU A CA 1
ATOM 584 C C . GLU A 1 76 ? -1.771 -0.449 8.414 1 98.62 76 GLU A C 1
ATOM 586 O O . GLU A 1 76 ? -0.575 -0.509 8.711 1 98.62 76 GLU A O 1
ATOM 591 N N . MET A 1 77 ? -2.162 -0.38 7.152 1 98.81 77 MET A N 1
ATOM 592 C CA . MET A 1 77 ? -1.178 -0.456 6.074 1 98.81 77 MET A CA 1
ATOM 593 C C . MET A 1 77 ? -0.255 0.758 6.094 1 98.81 77 MET A C 1
ATOM 595 O O . MET A 1 77 ? 0.937 0.642 5.805 1 98.81 77 MET A O 1
ATOM 599 N N . VAL A 1 78 ? -0.757 1.907 6.441 1 98.94 78 VAL A N 1
ATOM 600 C CA . VAL A 1 78 ? 0.101 3.078 6.594 1 98.94 78 VAL A CA 1
ATOM 601 C C . VAL A 1 78 ? 1.052 2.873 7.77 1 98.94 78 VAL A C 1
ATOM 603 O O . VAL A 1 78 ? 2.262 3.078 7.641 1 98.94 78 VAL A O 1
ATOM 606 N N . ARG A 1 79 ? 0.487 2.463 8.922 1 98.88 79 ARG A N 1
ATOM 607 C CA . ARG A 1 79 ? 1.3 2.219 10.109 1 98.88 79 ARG A CA 1
ATOM 608 C C . ARG A 1 79 ? 2.42 1.228 9.812 1 98.88 79 ARG A C 1
ATOM 610 O O . ARG A 1 79 ? 3.559 1.425 10.242 1 98.88 79 ARG A O 1
ATOM 617 N N . THR A 1 80 ? 2.076 0.221 9.023 1 98.62 80 THR A N 1
ATOM 618 C CA . THR A 1 80 ? 3.027 -0.834 8.688 1 98.62 80 THR A CA 1
ATOM 619 C C . THR A 1 80 ? 4.117 -0.305 7.766 1 98.62 80 THR A C 1
ATOM 621 O O . THR A 1 80 ? 5.266 -0.749 7.832 1 98.62 80 THR A O 1
ATOM 624 N N . GLY A 1 81 ? 3.801 0.624 6.922 1 98.44 81 GLY A N 1
ATOM 625 C CA . GLY A 1 81 ? 4.73 1.13 5.926 1 98.44 81 GLY A CA 1
ATOM 626 C C . GLY A 1 81 ? 5.711 2.145 6.484 1 98.44 81 GLY A C 1
ATOM 627 O O . GLY A 1 81 ? 6.715 2.461 5.848 1 98.44 81 GLY A O 1
ATOM 628 N N . ILE A 1 82 ? 5.414 2.676 7.66 1 98.56 82 ILE A N 1
ATOM 629 C CA . ILE A 1 82 ? 6.277 3.674 8.289 1 98.56 82 ILE A CA 1
ATOM 630 C C . ILE A 1 82 ? 7.41 2.977 9.039 1 98.56 82 ILE A C 1
ATOM 632 O O . ILE A 1 82 ? 7.188 1.966 9.711 1 98.56 82 ILE A O 1
ATOM 636 N N . ASN A 1 83 ? 8.625 3.447 8.867 1 97.19 83 ASN A N 1
ATOM 637 C CA . ASN A 1 83 ? 9.781 2.904 9.57 1 97.19 83 ASN A CA 1
ATOM 638 C C . ASN A 1 83 ? 9.719 3.205 11.07 1 97.19 83 ASN A C 1
ATOM 640 O O . ASN A 1 83 ? 10.172 4.262 11.516 1 97.19 83 ASN A O 1
ATOM 644 N N . LYS A 1 84 ? 9.25 2.236 11.828 1 97.38 84 LYS A N 1
ATOM 645 C CA . LYS A 1 84 ? 8.992 2.422 13.258 1 97.38 84 LYS A CA 1
ATOM 646 C C . LYS A 1 84 ? 10.297 2.566 14.031 1 97.38 84 LYS A C 1
ATOM 648 O O . LYS A 1 84 ? 10.359 3.312 15.016 1 97.38 84 LYS A O 1
ATOM 653 N N . ARG A 1 85 ? 11.297 1.857 13.594 1 95.25 85 ARG A N 1
ATOM 654 C CA . ARG A 1 85 ? 12.586 1.947 14.266 1 95.25 85 ARG A CA 1
ATOM 655 C C . ARG A 1 85 ? 13.18 3.346 14.141 1 95.25 85 ARG A C 1
ATOM 657 O O . ARG A 1 85 ? 13.695 3.902 15.109 1 95.25 85 ARG A O 1
ATOM 664 N N . LYS A 1 86 ? 13.141 3.883 12.938 1 96.88 86 LYS A N 1
ATOM 665 C CA . LYS A 1 86 ? 13.625 5.242 12.719 1 96.88 86 LYS A CA 1
ATOM 666 C C . LYS A 1 86 ? 12.836 6.254 13.539 1 96.88 86 LYS A C 1
ATOM 668 O O . LYS A 1 86 ? 13.414 7.145 14.164 1 96.88 86 LYS A O 1
ATOM 673 N N . LEU A 1 87 ? 11.531 6.145 13.539 1 98.12 87 LEU A N 1
ATOM 674 C CA . LEU A 1 87 ? 10.688 7.047 14.312 1 98.12 87 LEU A CA 1
ATOM 675 C C . LEU A 1 87 ? 11.023 6.973 15.797 1 98.12 87 LEU A C 1
ATOM 677 O O . LEU A 1 87 ? 11.086 8 16.469 1 98.12 87 LEU A O 1
ATOM 681 N N . ALA A 1 88 ? 11.25 5.762 16.297 1 97.75 88 ALA A N 1
ATOM 682 C CA . ALA A 1 88 ? 11.57 5.543 17.703 1 97.75 88 ALA A CA 1
ATOM 683 C C . ALA A 1 88 ? 12.883 6.211 18.078 1 97.75 88 ALA A C 1
ATOM 685 O O . ALA A 1 88 ? 13.047 6.676 19.203 1 97.75 88 ALA A O 1
ATOM 686 N N . SER A 1 89 ? 13.773 6.309 17.141 1 97.06 89 SER A N 1
ATOM 687 C CA . SER A 1 89 ? 15.062 6.938 17.406 1 97.06 89 SER A CA 1
ATOM 688 C C . SER A 1 89 ? 14.898 8.422 17.719 1 97.06 89 SER A C 1
ATOM 690 O O . SER A 1 89 ? 15.781 9.039 18.312 1 97.06 89 SER A O 1
ATOM 692 N N . PHE A 1 90 ? 13.727 8.977 17.328 1 97.5 90 PHE A N 1
ATOM 693 C CA . PHE A 1 90 ? 13.422 10.367 17.641 1 97.5 90 PHE A CA 1
ATOM 694 C C . PHE A 1 90 ? 12.555 10.453 18.891 1 97.5 90 PHE A C 1
ATOM 696 O O . PHE A 1 90 ? 12.297 11.547 19.406 1 97.5 90 PHE A O 1
ATOM 703 N N . GLY A 1 91 ? 12.055 9.273 19.328 1 98.06 91 GLY A N 1
ATOM 704 C CA . GLY A 1 91 ? 11.227 9.242 20.516 1 98.06 91 GLY A CA 1
ATOM 705 C C . GLY A 1 91 ? 9.75 9.086 20.234 1 98.06 91 GLY A C 1
ATOM 706 O O . GLY A 1 91 ? 8.93 9.086 21.141 1 98.06 91 GLY A O 1
ATOM 707 N N . GLY A 1 92 ? 9.398 8.898 18.922 1 98.62 92 GLY A N 1
ATOM 708 C CA . GLY A 1 92 ? 7.996 8.812 18.547 1 98.62 92 GLY A CA 1
ATOM 709 C C . GLY A 1 92 ? 7.52 7.383 18.344 1 98.62 92 GLY A C 1
ATOM 710 O O . GLY A 1 92 ? 8.328 6.449 18.312 1 98.62 92 GLY A O 1
ATOM 711 N N . GLU A 1 93 ? 6.215 7.219 18.203 1 98.81 93 GLU A N 1
ATOM 712 C CA . GLU A 1 93 ? 5.543 5.961 17.891 1 98.81 93 GLU A CA 1
ATOM 713 C C . GLU A 1 93 ? 4.488 6.152 16.812 1 98.81 93 GLU A C 1
ATOM 715 O O . GLU A 1 93 ? 4.055 7.277 16.547 1 98.81 93 GLU A O 1
ATOM 720 N N . VAL A 1 94 ? 4.156 5.09 16.203 1 98.88 94 VAL A N 1
ATOM 721 C CA . VAL A 1 94 ? 3.08 5.156 15.211 1 98.88 94 VAL A CA 1
ATOM 722 C C . VAL A 1 94 ? 1.8 4.57 15.805 1 98.88 94 VAL A C 1
ATOM 724 O O . VAL A 1 94 ? 1.821 3.486 16.391 1 98.88 94 VAL A O 1
ATOM 727 N N . HIS A 1 95 ? 0.688 5.246 15.633 1 98.88 95 HIS A N 1
ATOM 728 C CA . HIS A 1 95 ? -0.592 4.836 16.203 1 98.88 95 HIS A CA 1
ATOM 729 C C . HIS A 1 95 ? -1.633 4.617 15.109 1 98.88 95 HIS A C 1
ATOM 731 O O . HIS A 1 95 ? -1.658 5.348 14.117 1 98.88 95 HIS A O 1
ATOM 737 N N . CYS A 1 96 ? -2.465 3.635 15.312 1 98.88 96 CYS A N 1
ATOM 738 C CA . CYS A 1 96 ? -3.629 3.336 14.484 1 98.88 96 CYS A CA 1
ATOM 739 C C . CYS A 1 96 ? -4.742 2.707 15.312 1 98.88 96 CYS A C 1
ATOM 741 O O . CYS A 1 96 ? -4.492 1.796 16.109 1 98.88 96 CYS A O 1
ATOM 743 N N . LEU A 1 97 ? -5.969 3.096 15.141 1 98.69 97 LEU A N 1
ATOM 744 C CA . LEU A 1 97 ? -7.043 2.613 16 1 98.69 97 LEU A CA 1
ATOM 745 C C . LEU A 1 97 ? -8.094 1.854 15.195 1 98.69 97 LEU A C 1
ATOM 747 O O . LEU A 1 97 ? -9.109 1.43 15.742 1 98.69 97 LEU A O 1
ATOM 751 N N . ILE A 1 98 ? -7.812 1.615 13.914 1 97.62 98 ILE A N 1
ATOM 752 C CA . ILE A 1 98 ? -8.852 1.138 13 1 97.62 98 ILE A CA 1
ATOM 753 C C . ILE A 1 98 ? -9.312 -0.254 13.43 1 97.62 98 ILE A C 1
ATOM 755 O O . ILE A 1 98 ? -10.453 -0.64 13.18 1 97.62 98 ILE A O 1
ATOM 759 N N . ALA A 1 99 ? -8.445 -1.025 14.062 1 96.19 99 ALA A N 1
ATOM 760 C CA . ALA A 1 99 ? -8.773 -2.402 14.43 1 96.19 99 ALA A CA 1
ATOM 761 C C . ALA A 1 99 ? -9.336 -2.473 15.844 1 96.19 99 ALA A C 1
ATOM 763 O O . ALA A 1 99 ? -9.719 -3.549 16.312 1 96.19 99 ALA A O 1
ATOM 764 N N . ASP A 1 100 ? -9.414 -1.379 16.562 1 97.75 100 ASP A N 1
ATOM 765 C CA . ASP A 1 100 ? -9.922 -1.332 17.938 1 97.75 100 ASP A CA 1
ATOM 766 C C . ASP A 1 100 ? -11.422 -1.617 17.969 1 97.75 100 ASP A C 1
ATOM 768 O O . ASP A 1 100 ? -12.195 -1.007 17.234 1 97.75 100 ASP A O 1
ATOM 772 N N . ALA A 1 101 ? -11.852 -2.473 18.812 1 97.31 101 ALA A N 1
ATOM 773 C CA . ALA A 1 101 ? -13.25 -2.885 18.891 1 97.31 101 ALA A CA 1
ATOM 774 C C . ALA A 1 101 ? -14.148 -1.714 19.297 1 97.31 101 ALA A C 1
ATOM 776 O O . ALA A 1 101 ? -15.289 -1.621 18.844 1 97.31 101 ALA A O 1
ATOM 777 N N . ASP A 1 102 ? -13.641 -0.909 20.172 1 98 102 ASP A N 1
ATOM 778 C CA . ASP A 1 102 ? -14.422 0.251 20.578 1 98 102 ASP A CA 1
ATOM 779 C C . ASP A 1 102 ? -14.641 1.21 19.406 1 98 102 ASP A C 1
ATOM 781 O O . ASP A 1 102 ? -15.695 1.848 19.312 1 98 102 ASP A O 1
ATOM 785 N N . ILE A 1 103 ? -13.68 1.308 18.516 1 98.38 103 ILE A N 1
ATOM 786 C CA . ILE A 1 103 ? -13.789 2.164 17.344 1 98.38 103 ILE A CA 1
ATOM 787 C C . ILE A 1 103 ? -14.828 1.593 16.391 1 98.38 103 ILE A C 1
ATOM 789 O O . ILE A 1 103 ? -15.664 2.332 15.852 1 98.38 103 ILE A O 1
ATOM 793 N N . ALA A 1 104 ? -14.719 0.323 16.172 1 96.5 104 ALA A N 1
ATOM 794 C CA . ALA A 1 104 ? -15.703 -0.329 15.312 1 96.5 104 ALA A CA 1
ATOM 795 C C . ALA A 1 104 ? -17.125 -0.1 15.828 1 96.5 104 ALA A C 1
ATOM 797 O O . ALA A 1 104 ? -18.031 0.192 15.055 1 96.5 104 ALA A O 1
ATOM 798 N N . ALA A 1 105 ? -17.312 -0.244 17.125 1 97.56 105 ALA A N 1
ATOM 799 C CA . ALA A 1 105 ? -18.625 -0.054 17.734 1 97.56 105 ALA A CA 1
ATOM 800 C C . ALA A 1 105 ? -19.109 1.386 17.578 1 97.56 105 ALA A C 1
ATOM 802 O O . ALA A 1 105 ? -20.266 1.626 17.25 1 97.56 105 ALA A O 1
ATOM 803 N N . ALA A 1 106 ? -18.25 2.324 17.812 1 97.38 106 ALA A N 1
ATOM 804 C CA . ALA A 1 106 ? -18.578 3.738 17.688 1 97.38 106 ALA A CA 1
ATOM 805 C C . ALA A 1 106 ? -18.969 4.086 16.25 1 97.38 106 ALA A C 1
ATOM 807 O O . ALA A 1 106 ? -19.906 4.84 16.016 1 97.38 106 ALA A O 1
ATOM 808 N N . ALA A 1 107 ? -18.188 3.611 15.281 1 97.12 107 ALA A N 1
ATOM 809 C CA . ALA A 1 107 ? -18.453 3.855 13.867 1 97.12 107 ALA A CA 1
ATOM 810 C C . ALA A 1 107 ? -19.844 3.363 13.484 1 97.12 107 ALA A C 1
ATOM 812 O O . ALA A 1 107 ? -20.609 4.078 12.812 1 97.12 107 ALA A O 1
ATOM 813 N N . LYS A 1 108 ? -20.156 2.145 13.922 1 95.12 108 LYS A N 1
ATOM 814 C CA . LYS A 1 108 ? -21.453 1.557 13.633 1 95.12 108 LYS A CA 1
ATOM 815 C C . LYS A 1 108 ? -22.578 2.381 14.25 1 95.12 108 LYS A C 1
ATOM 817 O O . LYS A 1 108 ? -23.578 2.678 13.586 1 95.12 108 LYS A O 1
ATOM 822 N N . GLN A 1 109 ? -22.406 2.705 15.484 1 96.75 109 GLN A N 1
ATOM 823 C CA . GLN A 1 109 ? -23.422 3.457 16.219 1 96.75 109 GLN A CA 1
ATOM 824 C C . GLN A 1 109 ? -23.672 4.812 15.57 1 96.75 109 GLN A C 1
ATOM 826 O O . GLN A 1 109 ? -24.812 5.277 15.516 1 96.75 109 GLN A O 1
ATOM 831 N N . GLN A 1 110 ? -22.672 5.438 15.047 1 95.62 110 GLN A N 1
ATOM 832 C CA . GLN A 1 110 ? -22.766 6.797 14.523 1 95.62 110 GLN A CA 1
ATOM 833 C C . GLN A 1 110 ? -23.016 6.785 13.016 1 95.62 110 GLN A C 1
ATOM 835 O O . GLN A 1 110 ? -23.281 7.832 12.422 1 95.62 110 GLN A O 1
ATOM 840 N N . GLY A 1 111 ? -22.844 5.648 12.375 1 93.62 111 GLY A N 1
ATOM 841 C CA . GLY A 1 111 ? -23.031 5.551 10.938 1 93.62 111 GLY A CA 1
ATOM 842 C C . GLY A 1 111 ? -21.906 6.199 10.148 1 93.62 111 GLY A C 1
ATOM 843 O O . GLY A 1 111 ? -22.156 6.867 9.141 1 93.62 111 GLY A O 1
ATOM 844 N N . ILE A 1 112 ? -20.734 6.125 10.688 1 95.5 112 ILE A N 1
ATOM 845 C CA . ILE A 1 112 ? -19.562 6.695 10.023 1 95.5 112 ILE A CA 1
ATOM 846 C C . ILE A 1 112 ? -18.516 5.609 9.781 1 95.5 112 ILE A C 1
ATOM 848 O O . ILE A 1 112 ? -18.688 4.473 10.242 1 95.5 112 ILE A O 1
ATOM 852 N N . THR A 1 113 ? -17.562 5.91 9.016 1 95.88 113 THR A N 1
ATOM 853 C CA . THR A 1 113 ? -16.516 4.93 8.773 1 95.88 113 THR A CA 1
ATOM 854 C C . THR A 1 113 ? -15.672 4.719 10.023 1 95.88 113 THR A C 1
ATOM 856 O O . THR A 1 113 ? -15.57 5.609 10.867 1 95.88 113 THR A O 1
ATOM 859 N N . ARG A 1 114 ? -15.039 3.576 10.117 1 96.56 114 ARG A N 1
ATOM 860 C CA . ARG A 1 114 ? -14.148 3.287 11.234 1 96.56 114 ARG A CA 1
ATOM 861 C C . ARG A 1 114 ? -12.984 4.277 11.281 1 96.56 114 ARG A C 1
ATOM 863 O O . ARG A 1 114 ? -12.547 4.68 12.359 1 96.56 114 ARG A O 1
ATOM 870 N N . SER A 1 115 ? -12.461 4.664 10.125 1 97.56 115 SER A N 1
ATOM 871 C CA . SER A 1 115 ? -11.344 5.594 10.062 1 97.56 115 SER A CA 1
ATOM 872 C C . SER A 1 115 ? -11.727 6.965 10.594 1 97.56 115 SER A C 1
ATOM 874 O O . SER A 1 115 ? -10.93 7.633 11.258 1 97.56 115 SER A O 1
ATOM 876 N N . MET A 1 116 ? -12.906 7.387 10.242 1 97.25 116 MET A N 1
ATOM 877 C CA . MET A 1 116 ? -13.414 8.641 10.789 1 97.25 116 MET A CA 1
ATOM 878 C C . MET A 1 116 ? -13.516 8.578 12.305 1 97.25 116 MET A C 1
ATOM 880 O O . MET A 1 116 ? -13.07 9.492 13 1 97.25 116 MET A O 1
ATOM 884 N N . ALA A 1 117 ? -14.109 7.492 12.812 1 98.38 117 ALA A N 1
ATOM 885 C CA . ALA A 1 117 ? -14.25 7.293 14.25 1 98.38 117 ALA A CA 1
ATOM 886 C C . ALA A 1 117 ? -12.883 7.277 14.938 1 98.38 117 ALA A C 1
ATOM 888 O O . ALA A 1 117 ? -12.734 7.805 16.047 1 98.38 117 ALA A O 1
ATOM 889 N N . ALA A 1 118 ? -11.906 6.695 14.32 1 98.81 118 ALA A N 1
ATOM 890 C CA . ALA A 1 118 ? -10.555 6.621 14.867 1 98.81 118 ALA A CA 1
ATOM 891 C C . ALA A 1 118 ? -9.945 8.016 15.023 1 98.81 118 ALA A C 1
ATOM 893 O O . ALA A 1 118 ? -9.359 8.328 16.062 1 98.81 118 ALA A O 1
ATOM 894 N N . MET A 1 119 ? -10.117 8.883 14.008 1 98.69 119 MET A N 1
ATOM 895 C CA . MET A 1 119 ? -9.57 10.234 14.078 1 98.69 119 MET A CA 1
ATOM 896 C C . MET A 1 119 ? -10.258 11.047 15.18 1 98.69 119 MET A C 1
ATOM 898 O O . MET A 1 119 ? -9.602 11.797 15.898 1 98.69 119 MET A O 1
ATOM 902 N N . ARG A 1 120 ? -11.547 10.867 15.211 1 97.81 120 ARG A N 1
ATOM 903 C CA . ARG A 1 120 ? -12.305 11.539 16.266 1 97.81 120 ARG A CA 1
ATOM 904 C C . ARG A 1 120 ? -11.789 11.141 17.641 1 97.81 120 ARG A C 1
ATOM 906 O O . ARG A 1 120 ? -11.656 11.984 18.531 1 97.81 120 ARG A O 1
ATOM 913 N N . GLN A 1 121 ? -11.57 9.859 17.797 1 98.44 121 GLN A N 1
ATOM 914 C CA . GLN A 1 121 ? -11.078 9.344 19.078 1 98.44 121 GLN A CA 1
ATOM 915 C C . GLN A 1 121 ? -9.703 9.906 19.406 1 98.44 121 GLN A C 1
ATOM 917 O O . GLN A 1 121 ? -9.422 10.227 20.562 1 98.44 121 GLN A O 1
ATOM 922 N N . PHE A 1 122 ? -8.789 10.008 18.453 1 98.69 122 PHE A N 1
ATOM 923 C CA . PHE A 1 122 ? -7.492 10.625 18.703 1 98.69 122 PHE A CA 1
ATOM 924 C C . PHE A 1 122 ? -7.66 12.047 19.219 1 98.69 122 PHE A C 1
ATOM 926 O O . PHE A 1 122 ? -7.023 12.43 20.203 1 98.69 122 PHE A O 1
ATOM 933 N N . GLY A 1 123 ? -8.508 12.883 18.594 1 97.88 123 GLY A N 1
ATOM 934 C CA . GLY A 1 123 ? -8.836 14.219 19.062 1 97.88 123 GLY A CA 1
ATOM 935 C C . GLY A 1 123 ? -7.605 15.062 19.344 1 97.88 123 GLY A C 1
ATOM 936 O O . GLY A 1 123 ? -6.746 15.227 18.484 1 97.88 123 GLY A O 1
ATOM 937 N N . ARG A 1 124 ? -7.426 15.445 20.562 1 97.88 124 ARG A N 1
ATOM 938 C CA . ARG A 1 124 ? -6.383 16.391 20.938 1 97.88 124 ARG A CA 1
ATOM 939 C C . ARG A 1 124 ? -5.012 15.719 20.953 1 97.88 124 ARG A C 1
ATOM 941 O O . ARG A 1 124 ? -3.982 16.391 20.969 1 97.88 124 ARG A O 1
ATOM 948 N N . ALA A 1 125 ? -5.012 14.375 20.969 1 98.69 125 ALA A N 1
ATOM 949 C CA . ALA A 1 125 ? -3.734 13.672 20.875 1 98.69 125 ALA A CA 1
ATOM 950 C C . ALA A 1 125 ? -3.008 14.016 19.578 1 98.69 125 ALA A C 1
ATOM 952 O O . ALA A 1 125 ? -1.793 13.828 19.469 1 98.69 125 ALA A O 1
ATOM 953 N N . LEU A 1 126 ? -3.703 14.57 18.609 1 98.88 126 LEU A N 1
ATOM 954 C CA . LEU A 1 126 ? -3.115 14.922 17.328 1 98.88 126 LEU A CA 1
ATOM 955 C C . LEU A 1 126 ? -2.318 16.219 17.422 1 98.88 126 LEU A C 1
ATOM 957 O O . LEU A 1 126 ? -1.524 16.531 16.547 1 98.88 126 LEU A O 1
ATOM 961 N N . ASP A 1 127 ? -2.516 17 18.516 1 98.81 127 ASP A N 1
ATOM 962 C CA . ASP A 1 127 ? -1.844 18.281 18.656 1 98.81 127 ASP A CA 1
ATOM 963 C C . ASP A 1 127 ? -0.326 18.109 18.672 1 98.81 127 ASP A C 1
ATOM 965 O O . ASP A 1 127 ? 0.213 17.328 19.453 1 98.81 127 ASP A O 1
ATOM 969 N N . GLY A 1 128 ? 0.303 18.812 17.766 1 98.88 128 GLY A N 1
ATOM 970 C CA . GLY A 1 128 ? 1.757 18.844 17.734 1 98.88 128 GLY A CA 1
ATOM 971 C C . GLY A 1 128 ? 2.371 17.594 17.109 1 98.88 128 GLY A C 1
ATOM 972 O O . GLY A 1 128 ? 3.592 17.5 16.969 1 98.88 128 GLY A O 1
ATOM 973 N N . ASN A 1 129 ? 1.572 16.625 16.734 1 98.94 129 ASN A N 1
ATOM 974 C CA . ASN A 1 129 ? 2.033 15.391 16.125 1 98.94 129 ASN A CA 1
ATOM 975 C C . ASN A 1 129 ? 1.772 15.391 14.617 1 98.94 129 ASN A C 1
ATOM 977 O O . ASN A 1 129 ? 1.35 16.406 14.055 1 98.94 129 ASN A O 1
ATOM 981 N N . ILE A 1 130 ? 2.139 14.312 13.969 1 98.94 130 ILE A N 1
ATOM 982 C CA . ILE A 1 130 ? 1.948 14.18 12.523 1 98.94 130 ILE A CA 1
ATOM 983 C C . ILE A 1 130 ? 0.784 13.234 12.242 1 98.94 130 ILE A C 1
ATOM 985 O O . ILE A 1 130 ? 0.649 12.195 12.891 1 98.94 130 ILE A O 1
ATOM 989 N N . VAL A 1 131 ? -0.09 13.617 11.375 1 99 131 VAL A N 1
ATOM 990 C CA . VAL A 1 131 ? -1.182 12.766 10.914 1 99 131 VAL A CA 1
ATOM 991 C C . VAL A 1 131 ? -0.875 12.25 9.516 1 99 131 VAL A C 1
ATOM 993 O O . VAL A 1 131 ? -0.505 13.016 8.625 1 99 131 VAL A O 1
ATOM 996 N N . ALA A 1 132 ? -0.941 10.961 9.312 1 99 132 ALA A N 1
ATOM 997 C CA . ALA A 1 132 ? -0.72 10.344 8.008 1 99 132 ALA A CA 1
ATOM 998 C C . ALA A 1 132 ? -1.952 9.57 7.551 1 99 132 ALA A C 1
ATOM 1000 O O . ALA A 1 132 ? -2.25 8.492 8.086 1 99 132 ALA A O 1
ATOM 1001 N N . ILE A 1 133 ? -2.656 10.094 6.594 1 98.94 133 ILE A N 1
ATOM 1002 C CA . ILE A 1 133 ? -3.846 9.484 6.016 1 98.94 133 ILE A CA 1
ATOM 1003 C C . ILE A 1 133 ? -3.516 8.914 4.637 1 98.94 133 ILE A C 1
ATOM 1005 O O . ILE A 1 133 ? -3.166 9.656 3.717 1 98.94 133 ILE A O 1
ATOM 1009 N N . GLY A 1 134 ? -3.67 7.609 4.469 1 98.88 134 GLY A N 1
ATOM 1010 C CA . GLY A 1 134 ? -3.277 6.992 3.211 1 98.88 134 GLY A CA 1
ATOM 1011 C C . GLY A 1 134 ? -4.406 6.234 2.539 1 98.88 134 GLY A C 1
ATOM 1012 O O . GLY A 1 134 ? -4.234 5.684 1.45 1 98.88 134 GLY A O 1
ATOM 1013 N N . ASN A 1 135 ? -5.621 6.246 3.174 1 98.31 135 ASN A N 1
ATOM 1014 C CA . ASN A 1 135 ? -6.648 5.391 2.588 1 98.31 135 ASN A CA 1
ATOM 1015 C C . ASN A 1 135 ? -8.016 6.074 2.58 1 98.31 135 ASN A C 1
ATOM 1017 O O . ASN A 1 135 ? -8.641 6.203 1.529 1 98.31 135 ASN A O 1
ATOM 1021 N N . ALA A 1 136 ? -8.492 6.598 3.684 1 98.12 136 ALA A N 1
ATOM 1022 C CA . ALA A 1 136 ? -9.891 6.98 3.85 1 98.12 136 ALA A CA 1
ATOM 1023 C C . ALA A 1 136 ? -10.07 8.492 3.729 1 98.12 136 ALA A C 1
ATOM 1025 O O . ALA A 1 136 ? -9.672 9.242 4.621 1 98.12 136 ALA A O 1
ATOM 1026 N N . PRO A 1 137 ? -10.781 8.953 2.695 1 98.38 137 PRO A N 1
ATOM 1027 C CA . PRO A 1 137 ? -11.094 10.383 2.59 1 98.38 137 PRO A CA 1
ATOM 1028 C C . PRO A 1 137 ? -11.859 10.906 3.803 1 98.38 137 PRO A C 1
ATOM 1030 O O . PRO A 1 137 ? -11.625 12.039 4.242 1 98.38 137 PRO A O 1
ATOM 1033 N N . THR A 1 138 ? -12.68 10.086 4.375 1 98.06 138 THR A N 1
ATOM 1034 C CA . THR A 1 138 ? -13.492 10.508 5.508 1 98.06 138 THR A CA 1
ATOM 1035 C C . THR A 1 138 ? -12.617 10.781 6.727 1 98.06 138 THR A C 1
ATOM 1037 O O . THR A 1 138 ? -12.938 11.648 7.547 1 98.06 138 THR A O 1
ATOM 1040 N N . ALA A 1 139 ? -11.539 10.039 6.859 1 98.75 139 ALA A N 1
ATOM 1041 C CA . ALA A 1 139 ? -10.586 10.32 7.926 1 98.75 139 ALA A CA 1
ATOM 1042 C C . ALA A 1 139 ? -9.977 11.711 7.773 1 98.75 139 ALA A C 1
ATOM 1044 O O . ALA A 1 139 ? -9.836 12.445 8.75 1 98.75 139 ALA A O 1
ATOM 1045 N N . LEU A 1 140 ? -9.594 12.07 6.551 1 98.88 140 LEU A N 1
ATOM 1046 C CA . LEU A 1 140 ? -9 13.375 6.297 1 98.88 140 LEU A CA 1
ATOM 1047 C C . LEU A 1 140 ? -10.008 14.492 6.566 1 98.88 140 LEU A C 1
ATOM 1049 O O . LEU A 1 140 ? -9.68 15.492 7.199 1 98.88 140 LEU A O 1
ATOM 1053 N N . PHE A 1 141 ? -11.242 14.328 6.102 1 98.62 141 PHE A N 1
ATOM 1054 C CA . PHE A 1 141 ? -12.289 15.297 6.391 1 98.62 141 PHE A CA 1
ATOM 1055 C C . PHE A 1 141 ? -12.453 15.484 7.895 1 98.62 141 PHE A C 1
ATOM 1057 O O . PHE A 1 141 ? -12.641 16.609 8.367 1 98.62 141 PHE A O 1
ATOM 1064 N N . GLU A 1 142 ? -12.422 14.367 8.609 1 98.62 142 GLU A N 1
ATOM 1065 C CA . GLU A 1 142 ? -12.617 14.445 10.055 1 98.62 142 GLU A CA 1
ATOM 1066 C C . GLU A 1 142 ? -11.484 15.211 10.727 1 98.62 142 GLU A C 1
ATOM 1068 O O . GLU A 1 142 ? -11.719 16 11.633 1 98.62 142 GLU A O 1
ATOM 1073 N N . VAL A 1 143 ? -10.258 14.953 10.32 1 98.88 143 VAL A N 1
ATOM 1074 C CA . VAL A 1 143 ? -9.125 15.688 10.867 1 98.88 143 VAL A CA 1
ATOM 1075 C C . VAL A 1 143 ? -9.281 17.172 10.594 1 98.88 143 VAL A C 1
ATOM 1077 O O . VAL A 1 143 ? -9.047 18 11.469 1 98.88 143 VAL A O 1
ATOM 1080 N N . LEU A 1 144 ? -9.688 17.5 9.375 1 98.81 144 LEU A N 1
ATOM 1081 C CA . LEU A 1 144 ? -9.867 18.891 9.008 1 98.81 144 LEU A CA 1
ATOM 1082 C C . LEU A 1 144 ? -10.977 19.531 9.836 1 98.81 144 LEU A C 1
ATOM 1084 O O . LEU A 1 144 ? -10.891 20.703 10.195 1 98.81 144 LEU A O 1
ATOM 1088 N N . ARG A 1 145 ? -12.055 18.75 10.078 1 98.38 145 ARG A N 1
ATOM 1089 C CA . ARG A 1 145 ? -13.102 19.25 10.953 1 98.38 145 ARG A CA 1
ATOM 1090 C C . ARG A 1 145 ? -12.555 19.547 12.352 1 98.38 145 ARG A C 1
ATOM 1092 O O . ARG A 1 145 ? -12.844 20.594 12.922 1 98.38 145 ARG A O 1
ATOM 1099 N N . LEU A 1 146 ? -11.781 18.609 12.914 1 98.75 146 LEU A N 1
ATOM 1100 C CA . LEU A 1 146 ? -11.164 18.797 14.227 1 98.75 146 LEU A CA 1
ATOM 1101 C C . LEU A 1 146 ? -10.312 20.062 14.25 1 98.75 146 LEU A C 1
ATOM 1103 O O . LEU A 1 146 ? -10.352 20.828 15.219 1 98.75 146 LEU A O 1
ATOM 1107 N N . VAL A 1 147 ? -9.57 20.281 13.211 1 98.75 147 VAL A N 1
ATOM 1108 C CA . VAL A 1 147 ? -8.719 21.453 13.078 1 98.75 147 VAL A CA 1
ATOM 1109 C C . VAL A 1 147 ? -9.57 22.719 13.055 1 98.75 147 VAL A C 1
ATOM 1111 O O . VAL A 1 147 ? -9.312 23.672 13.797 1 98.75 147 VAL A O 1
ATOM 1114 N N . ALA A 1 148 ? -10.586 22.703 12.273 1 98.19 148 ALA A N 1
ATOM 1115 C CA . ALA A 1 148 ? -11.398 23.891 12.039 1 98.19 148 ALA A CA 1
ATOM 1116 C C . ALA A 1 148 ? -12.297 24.203 13.234 1 98.19 148 ALA A C 1
ATOM 1118 O O . ALA A 1 148 ? -12.484 25.359 13.602 1 98.19 148 ALA A O 1
ATOM 1119 N N . GLU A 1 149 ? -12.859 23.141 13.812 1 97.88 149 GLU A N 1
ATOM 1120 C CA . GLU A 1 149 ? -13.953 23.359 14.758 1 97.88 149 GLU A CA 1
ATOM 1121 C C . GLU A 1 149 ? -13.477 23.156 16.203 1 97.88 149 GLU A C 1
ATOM 1123 O O . GLU A 1 149 ? -14.094 23.656 17.141 1 97.88 149 GLU A O 1
ATOM 1128 N N . GLU A 1 150 ? -12.414 22.375 16.359 1 98.19 150 GLU A N 1
ATOM 1129 C CA . GLU A 1 150 ? -12.016 22.047 17.719 1 98.19 150 GLU A CA 1
ATOM 1130 C C . GLU A 1 150 ? -10.594 22.516 18.016 1 98.19 150 GLU A C 1
ATOM 1132 O O . GLU A 1 150 ? -10.023 22.156 19.047 1 98.19 150 GLU A O 1
ATOM 1137 N N . ASP A 1 151 ? -9.992 23.203 17.188 1 98.25 151 ASP A N 1
ATOM 1138 C CA . ASP A 1 151 ? -8.695 23.859 17.344 1 98.25 151 ASP A CA 1
ATOM 1139 C C . ASP A 1 151 ? -7.586 22.844 17.531 1 98.25 151 ASP A C 1
ATOM 1141 O O . ASP A 1 151 ? -6.613 23.094 18.234 1 98.25 151 ASP A O 1
ATOM 1145 N N . VAL A 1 152 ? -7.789 21.656 17.016 1 98.75 152 VAL A N 1
ATOM 1146 C CA . VAL A 1 152 ? -6.703 20.688 16.953 1 98.75 152 VAL A CA 1
ATOM 1147 C C . VAL A 1 152 ? -5.641 21.172 15.969 1 98.75 152 VAL A C 1
ATOM 1149 O O . VAL A 1 152 ? -5.965 21.672 14.891 1 98.75 152 VAL A O 1
ATOM 1152 N N . ARG A 1 153 ? -4.328 21 16.375 1 98.88 153 ARG A N 1
ATOM 1153 C CA . ARG A 1 153 ? -3.248 21.531 15.547 1 98.88 153 ARG A CA 1
ATOM 1154 C C . ARG A 1 153 ? -2.139 20.5 15.367 1 98.88 153 ARG A C 1
ATOM 1156 O O . ARG A 1 153 ? -1.088 20.594 16 1 98.88 153 ARG A O 1
ATOM 1163 N N . PRO A 1 154 ? -2.367 19.547 14.461 1 98.94 154 PRO A N 1
ATOM 1164 C CA . PRO A 1 154 ? -1.21 18.734 14.094 1 98.94 154 PRO A CA 1
ATOM 1165 C C . PRO A 1 154 ? -0.049 19.562 13.555 1 98.94 154 PRO A C 1
ATOM 1167 O O . PRO A 1 154 ? -0.268 20.625 12.961 1 98.94 154 PRO A O 1
ATOM 1170 N N . ALA A 1 155 ? 1.21 19.047 13.773 1 98.94 155 ALA A N 1
ATOM 1171 C CA . ALA A 1 155 ? 2.377 19.734 13.227 1 98.94 155 ALA A CA 1
ATOM 1172 C C . ALA A 1 155 ? 2.363 19.703 11.703 1 98.94 155 ALA A C 1
ATOM 1174 O O . ALA A 1 155 ? 2.832 20.641 11.047 1 98.94 155 ALA A O 1
ATOM 1175 N N . CYS A 1 156 ? 1.862 18.641 11.18 1 98.94 156 CYS A N 1
ATOM 1176 C CA . CYS A 1 156 ? 1.765 18.422 9.742 1 98.94 156 CYS A CA 1
ATOM 1177 C C . CYS A 1 156 ? 0.759 17.328 9.414 1 98.94 156 CYS A C 1
ATOM 1179 O O . CYS A 1 156 ? 0.648 16.344 10.148 1 98.94 156 CYS A O 1
ATOM 1181 N N . ILE A 1 157 ? -0.004 17.484 8.375 1 99 157 ILE A N 1
ATOM 1182 C CA . ILE A 1 157 ? -0.887 16.438 7.863 1 99 157 ILE A CA 1
ATOM 1183 C C . ILE A 1 157 ? -0.36 15.93 6.523 1 99 157 ILE A C 1
ATOM 1185 O O . ILE A 1 157 ? -0.25 16.703 5.562 1 99 157 ILE A O 1
ATOM 1189 N N . VAL A 1 158 ? 0.057 14.672 6.48 1 99 158 VAL A N 1
ATOM 1190 C CA . VAL A 1 158 ? 0.245 13.977 5.211 1 99 158 VAL A CA 1
ATOM 1191 C C . VAL A 1 158 ? -1.062 13.305 4.789 1 99 158 VAL A C 1
ATOM 1193 O O . VAL A 1 158 ? -1.405 12.234 5.293 1 99 158 VAL A O 1
ATOM 1196 N N . GLY A 1 159 ? -1.829 13.992 3.943 1 98.94 159 GLY A N 1
ATOM 1197 C CA . GLY A 1 159 ? -3.152 13.555 3.527 1 98.94 159 GLY A CA 1
ATOM 1198 C C . GLY A 1 159 ? -3.197 13.07 2.09 1 98.94 159 GLY A C 1
ATOM 1199 O O . GLY A 1 159 ? -3.389 13.867 1.167 1 98.94 159 GLY A O 1
ATOM 1200 N N . ILE A 1 160 ? -3.104 11.797 1.956 1 98.94 160 ILE A N 1
ATOM 1201 C CA . ILE A 1 160 ? -3.018 11.219 0.619 1 98.94 160 ILE A CA 1
ATOM 1202 C C . ILE A 1 160 ? -3.99 10.047 0.5 1 98.94 160 ILE A C 1
ATOM 1204 O O . ILE A 1 160 ? -3.609 8.961 0.06 1 98.94 160 ILE A O 1
ATOM 1208 N N . PRO A 1 161 ? -5.273 10.242 0.945 1 98.81 161 PRO A N 1
ATOM 1209 C CA . PRO A 1 161 ? -6.246 9.164 0.753 1 98.81 161 PRO A CA 1
ATOM 1210 C C . PRO A 1 161 ? -6.434 8.797 -0.716 1 98.81 161 PRO A C 1
ATOM 1212 O O . PRO A 1 161 ? -6.195 9.617 -1.601 1 98.81 161 PRO A O 1
ATOM 1215 N N . VAL A 1 162 ? -6.793 7.613 -0.963 1 98.69 162 VAL A N 1
ATOM 1216 C CA . VAL A 1 162 ? -6.984 7.098 -2.312 1 98.69 162 VAL A CA 1
ATOM 1217 C C . VAL A 1 162 ? -8.469 6.82 -2.555 1 98.69 162 VAL A C 1
ATOM 1219 O O . VAL A 1 162 ? -9.211 6.523 -1.616 1 98.69 162 VAL A O 1
ATOM 1222 N N . GLY A 1 163 ? -8.852 6.961 -3.787 1 97.25 163 GLY A N 1
ATOM 1223 C CA . GLY A 1 163 ? -10.18 6.5 -4.145 1 97.25 163 GLY A CA 1
ATOM 1224 C C . GLY A 1 163 ? -10.914 7.457 -5.062 1 97.25 163 GLY A C 1
ATOM 1225 O O . GLY A 1 163 ? -10.469 8.586 -5.277 1 97.25 163 GLY A O 1
ATOM 1226 N N . PHE A 1 164 ? -12.094 7.07 -5.473 1 97.44 164 PHE A N 1
ATOM 1227 C CA . PHE A 1 164 ? -12.844 7.805 -6.488 1 97.44 164 PHE A CA 1
ATOM 1228 C C . PHE A 1 164 ? -13.93 8.656 -5.844 1 97.44 164 PHE A C 1
ATOM 1230 O O . PHE A 1 164 ? -14.523 9.516 -6.5 1 97.44 164 PHE A O 1
ATOM 1237 N N . VAL A 1 165 ? -14.188 8.422 -4.637 1 96.94 165 VAL A N 1
ATOM 1238 C CA . VAL A 1 165 ? -15.211 9.18 -3.916 1 96.94 165 VAL A CA 1
ATOM 1239 C C . VAL A 1 165 ? -14.57 9.898 -2.727 1 96.94 165 VAL A C 1
ATOM 1241 O O . VAL A 1 165 ? -14.039 9.258 -1.818 1 96.94 165 VAL A O 1
ATOM 1244 N N . GLY A 1 166 ? -14.547 11.172 -2.748 1 97.19 166 GLY A N 1
ATOM 1245 C CA . GLY A 1 166 ? -14.125 11.969 -1.605 1 97.19 166 GLY A CA 1
ATOM 1246 C C . GLY A 1 166 ? -12.633 12.234 -1.58 1 97.19 166 GLY A C 1
ATOM 1247 O O . GLY A 1 166 ? -12.18 13.188 -0.945 1 97.19 166 GLY A O 1
ATOM 1248 N N . ALA A 1 167 ? -11.844 11.391 -2.264 1 98.19 167 ALA A N 1
ATOM 1249 C CA . ALA A 1 167 ? -10.391 11.531 -2.18 1 98.19 167 ALA A CA 1
ATOM 1250 C C . ALA A 1 167 ? -9.938 12.875 -2.732 1 98.19 167 ALA A C 1
ATOM 1252 O O . ALA A 1 167 ? -9.273 13.648 -2.037 1 98.19 167 ALA A O 1
ATOM 1253 N N . ALA A 1 168 ? -10.32 13.18 -3.947 1 98.44 168 ALA A N 1
ATOM 1254 C CA . ALA A 1 168 ? -9.938 14.453 -4.543 1 98.44 168 ALA A CA 1
ATOM 1255 C C . ALA A 1 168 ? -10.477 15.625 -3.721 1 98.44 168 ALA A C 1
ATOM 1257 O O . ALA A 1 168 ? -9.758 16.594 -3.475 1 98.44 168 ALA A O 1
ATOM 1258 N N . ASP A 1 169 ? -11.68 15.539 -3.201 1 98.31 169 ASP A N 1
ATOM 1259 C CA . ASP A 1 169 ? -12.344 16.609 -2.459 1 98.31 169 ASP A CA 1
ATOM 1260 C C . ASP A 1 169 ? -11.656 16.844 -1.116 1 98.31 169 ASP A C 1
ATOM 1262 O O . ASP A 1 169 ? -11.453 17.984 -0.713 1 98.31 169 ASP A O 1
ATOM 1266 N N . SER A 1 170 ? -11.367 15.742 -0.42 1 98.62 170 SER A N 1
ATOM 1267 C CA . SER A 1 170 ? -10.734 15.883 0.888 1 98.62 170 SER A CA 1
ATOM 1268 C C . SER A 1 170 ? -9.336 16.484 0.764 1 98.62 170 SER A C 1
ATOM 1270 O O . SER A 1 170 ? -8.93 17.297 1.593 1 98.62 170 SER A O 1
ATOM 1272 N N . LYS A 1 171 ? -8.656 16.141 -0.231 1 98.88 171 LYS A N 1
ATOM 1273 C CA . LYS A 1 171 ? -7.309 16.656 -0.453 1 98.88 171 LYS A CA 1
ATOM 1274 C C . LYS A 1 171 ? -7.348 18.109 -0.907 1 98.88 171 LYS A C 1
ATOM 1276 O O . LYS A 1 171 ? -6.469 18.891 -0.551 1 98.88 171 LYS A O 1
ATOM 1281 N N . GLU A 1 172 ? -8.336 18.469 -1.683 1 98.75 172 GLU A N 1
ATOM 1282 C CA . GLU A 1 172 ? -8.531 19.875 -2.014 1 98.75 172 GLU A CA 1
ATOM 1283 C C . GLU A 1 172 ? -8.828 20.703 -0.766 1 98.75 172 GLU A C 1
ATOM 1285 O O . GLU A 1 172 ? -8.32 21.812 -0.612 1 98.75 172 GLU A O 1
ATOM 1290 N N . ALA A 1 173 ? -9.688 20.141 0.068 1 98.75 173 ALA A N 1
ATOM 1291 C CA . ALA A 1 173 ? -9.969 20.812 1.332 1 98.75 173 ALA A CA 1
ATOM 1292 C C . ALA A 1 173 ? -8.703 21 2.156 1 98.75 173 ALA A C 1
ATOM 1294 O O . ALA A 1 173 ? -8.5 22.047 2.779 1 98.75 173 ALA A O 1
ATOM 1295 N N . LEU A 1 174 ? -7.871 20 2.162 1 98.88 174 LEU A N 1
ATOM 1296 C CA . LEU A 1 174 ? -6.59 20.078 2.857 1 98.88 174 LEU A CA 1
ATOM 1297 C C . LEU A 1 174 ? -5.734 21.203 2.301 1 98.88 174 LEU A C 1
ATOM 1299 O O . LEU A 1 174 ? -5.137 21.969 3.062 1 98.88 174 LEU A O 1
ATOM 1303 N N . ARG A 1 175 ? -5.684 21.391 1.044 1 98.69 175 ARG A N 1
ATOM 1304 C CA . ARG A 1 175 ? -4.859 22.391 0.394 1 98.69 175 ARG A CA 1
ATOM 1305 C C . ARG A 1 175 ? -5.391 23.797 0.678 1 98.69 175 ARG A C 1
ATOM 1307 O O . ARG A 1 175 ? -4.625 24.766 0.706 1 98.69 175 ARG A O 1
ATOM 1314 N N . LYS A 1 176 ? -6.629 23.859 0.911 1 98.25 176 LYS A N 1
ATOM 1315 C CA . LYS A 1 176 ? -7.258 25.172 1.112 1 98.25 176 LYS A CA 1
ATOM 1316 C C . LYS A 1 176 ? -7.176 25.594 2.574 1 98.25 176 LYS A C 1
ATOM 1318 O O . LYS A 1 176 ? -7.391 26.766 2.896 1 98.25 176 LYS A O 1
ATOM 1323 N N . ASN A 1 177 ? -6.91 24.594 3.379 1 97.25 177 ASN A N 1
ATOM 1324 C CA . ASN A 1 177 ? -6.844 24.953 4.789 1 97.25 177 ASN A CA 1
ATOM 1325 C C . ASN A 1 177 ? -5.688 25.906 5.07 1 97.25 177 ASN A C 1
ATOM 1327 O O . ASN A 1 177 ? -4.672 25.891 4.375 1 97.25 177 ASN A O 1
ATOM 1331 N N . THR A 1 178 ? -5.766 26.781 6.082 1 97.38 178 THR A N 1
ATOM 1332 C CA . THR A 1 178 ? -4.742 27.781 6.355 1 97.38 178 THR A CA 1
ATOM 1333 C C . THR A 1 178 ? -4.176 27.609 7.762 1 97.38 178 THR A C 1
ATOM 1335 O O . THR A 1 178 ? -3.377 28.422 8.219 1 97.38 178 THR A O 1
ATOM 1338 N N . LEU A 1 179 ? -4.531 26.484 8.367 1 98.38 179 LEU A N 1
ATOM 1339 C CA . LEU A 1 179 ? -4.254 26.391 9.797 1 98.38 179 LEU A CA 1
ATOM 1340 C C . LEU A 1 179 ? -3.129 25.406 10.07 1 98.38 179 LEU A C 1
ATOM 1342 O O . LEU A 1 179 ? -2.434 25.516 11.086 1 98.38 179 LEU A O 1
ATOM 1346 N N . VAL A 1 180 ? -2.986 24.391 9.211 1 98.81 180 VAL A N 1
ATOM 1347 C CA . VAL A 1 180 ? -2.012 23.328 9.445 1 98.81 180 VAL A CA 1
ATOM 1348 C C . VAL A 1 180 ? -1.249 23.031 8.156 1 98.81 180 VAL A C 1
ATOM 1350 O O . VAL A 1 180 ? -1.85 22.906 7.09 1 98.81 180 VAL A O 1
ATOM 1353 N N . PRO A 1 181 ? 0.131 22.922 8.211 1 98.88 181 PRO A N 1
ATOM 1354 C CA . PRO A 1 181 ? 0.868 22.531 7.004 1 98.88 181 PRO A CA 1
ATOM 1355 C C . PRO A 1 181 ? 0.524 21.125 6.539 1 98.88 181 PRO A C 1
ATOM 1357 O O . PRO A 1 181 ? 0.037 20.312 7.328 1 98.88 181 PRO A O 1
ATOM 1360 N N . TYR A 1 182 ? 0.855 20.844 5.246 1 98.94 182 TYR A N 1
ATOM 1361 C CA . TYR A 1 182 ? 0.401 19.562 4.699 1 98.94 182 TYR A CA 1
ATOM 1362 C C . TYR A 1 182 ? 1.314 19.094 3.574 1 98.94 182 TYR A C 1
ATOM 1364 O O . TYR A 1 182 ? 2.082 19.891 3.02 1 98.94 182 TYR A O 1
ATOM 1372 N N . ILE A 1 183 ? 1.335 17.844 3.303 1 98.94 183 ILE A N 1
ATOM 1373 C CA . ILE A 1 183 ? 1.79 17.203 2.082 1 98.94 183 ILE A CA 1
ATOM 1374 C C . ILE A 1 183 ? 0.654 16.375 1.483 1 98.94 183 ILE A C 1
ATOM 1376 O O . ILE A 1 183 ? -0.013 15.617 2.193 1 98.94 183 ILE A O 1
ATOM 1380 N N . THR A 1 184 ? 0.357 16.562 0.218 1 98.94 184 THR A N 1
ATOM 1381 C CA . THR A 1 184 ? -0.741 15.82 -0.383 1 98.94 184 THR A CA 1
ATOM 1382 C C . THR A 1 184 ? -0.485 15.586 -1.869 1 98.94 184 THR A C 1
ATOM 1384 O O . THR A 1 184 ? 0.557 15.984 -2.396 1 98.94 184 THR A O 1
ATOM 1387 N N . VAL A 1 185 ? -1.267 14.742 -2.469 1 98.88 185 VAL A N 1
ATOM 1388 C CA . VAL A 1 185 ? -1.282 14.422 -3.893 1 98.88 185 VAL A CA 1
ATOM 1389 C C . VAL A 1 185 ? -2.672 14.68 -4.465 1 98.88 185 VAL A C 1
ATOM 1391 O O . VAL A 1 185 ? -3.662 14.117 -3.996 1 98.88 185 VAL A O 1
ATOM 1394 N N . GLU A 1 186 ? -2.775 15.445 -5.449 1 98.62 186 GLU A N 1
ATOM 1395 C CA . GLU A 1 186 ? -4.059 15.828 -6.023 1 98.62 186 GLU A CA 1
ATOM 1396 C C . GLU A 1 186 ? -4.723 14.656 -6.734 1 98.62 186 GLU A C 1
ATOM 1398 O O . GLU A 1 186 ? -4.039 13.797 -7.305 1 98.62 186 GLU A O 1
ATOM 1403 N N . GLY A 1 187 ? -6.129 14.664 -6.672 1 98.44 187 GLY A N 1
ATOM 1404 C CA . GLY A 1 187 ? -6.879 13.727 -7.496 1 98.44 187 GLY A CA 1
ATOM 1405 C C . GLY A 1 187 ? -7.234 12.445 -6.77 1 98.44 187 GLY A C 1
ATOM 1406 O O . GLY A 1 187 ? -7.367 12.438 -5.543 1 98.44 187 GLY A O 1
ATOM 1407 N N . THR A 1 188 ? -7.477 11.359 -7.535 1 98.69 188 THR A N 1
ATOM 1408 C CA . THR A 1 188 ? -7.988 10.102 -7 1 98.69 188 THR A CA 1
ATOM 1409 C C . THR A 1 188 ? -6.844 9.211 -6.527 1 98.69 188 THR A C 1
ATOM 1411 O O . THR A 1 188 ? -7.039 8.352 -5.668 1 98.69 188 THR A O 1
ATOM 1414 N N . LYS A 1 189 ? -5.633 9.453 -7.039 1 98.69 189 LYS A N 1
ATOM 1415 C CA . LYS A 1 189 ? -4.477 8.617 -6.719 1 98.69 189 LYS A CA 1
ATOM 1416 C C . LYS A 1 189 ? -4.008 8.859 -5.285 1 98.69 189 LYS A C 1
ATOM 1418 O O . LYS A 1 189 ? -4.32 9.891 -4.688 1 98.69 189 LYS A O 1
ATOM 1423 N N . GLY A 1 190 ? -3.305 7.949 -4.738 1 98.75 190 GLY A N 1
ATOM 1424 C CA . GLY A 1 190 ? -2.799 7.945 -3.373 1 98.75 190 GLY A CA 1
ATOM 1425 C C . GLY A 1 190 ? -2.596 6.551 -2.816 1 98.75 190 GLY A C 1
ATOM 1426 O O . GLY A 1 190 ? -2.225 5.629 -3.549 1 98.75 190 GLY A O 1
ATOM 1427 N N . GLY A 1 191 ? -2.783 6.512 -1.512 1 98.81 191 GLY A N 1
ATOM 1428 C CA . GLY A 1 191 ? -2.693 5.188 -0.92 1 98.81 191 GLY A CA 1
ATOM 1429 C C . GLY A 1 191 ? -1.676 5.102 0.201 1 98.81 191 GLY A C 1
ATOM 1430 O O . GLY A 1 191 ? -0.849 6.004 0.365 1 98.81 191 GLY A O 1
ATOM 1431 N N . SER A 1 192 ? -1.762 4 0.85 1 98.94 192 SER A N 1
ATOM 1432 C CA . SER A 1 192 ? -0.967 3.773 2.053 1 98.94 192 SER A CA 1
ATOM 1433 C C . SER A 1 192 ? 0.526 3.842 1.75 1 98.94 192 SER A C 1
ATOM 1435 O O . SER A 1 192 ? 1.28 4.504 2.465 1 98.94 192 SER A O 1
ATOM 1437 N N . PRO A 1 193 ? 1.028 3.195 0.645 1 98.88 193 PRO A N 1
ATOM 1438 C CA . PRO A 1 193 ? 2.469 3.279 0.396 1 98.88 193 PRO A CA 1
ATOM 1439 C C . PRO A 1 193 ? 2.938 4.703 0.11 1 98.88 193 PRO A C 1
ATOM 1441 O O . PRO A 1 193 ? 4.07 5.062 0.446 1 98.88 193 PRO A O 1
ATOM 1444 N N . ILE A 1 194 ? 2.082 5.52 -0.473 1 98.94 194 ILE A N 1
ATOM 1445 C CA . ILE A 1 194 ? 2.443 6.883 -0.845 1 98.94 194 ILE A CA 1
ATOM 1446 C C . ILE A 1 194 ? 2.576 7.746 0.41 1 98.94 194 ILE A C 1
ATOM 1448 O O . ILE A 1 194 ? 3.561 8.469 0.571 1 98.94 194 ILE A O 1
ATOM 1452 N N . ALA A 1 195 ? 1.575 7.609 1.283 1 98.94 195 ALA A N 1
ATOM 1453 C CA . ALA A 1 195 ? 1.635 8.344 2.545 1 98.94 195 ALA A CA 1
ATOM 1454 C C . ALA A 1 195 ? 2.854 7.926 3.365 1 98.94 195 ALA A C 1
ATOM 1456 O O . ALA A 1 195 ? 3.578 8.773 3.887 1 98.94 195 ALA A O 1
ATOM 1457 N N . ALA A 1 196 ? 3.082 6.629 3.451 1 98.94 196 ALA A N 1
ATOM 1458 C CA . ALA A 1 196 ? 4.227 6.117 4.199 1 98.94 196 ALA A CA 1
ATOM 1459 C C . ALA A 1 196 ? 5.539 6.602 3.596 1 98.94 196 ALA A C 1
ATOM 1461 O O . ALA A 1 196 ? 6.477 6.941 4.32 1 98.94 196 ALA A O 1
ATOM 1462 N N . ALA A 1 197 ? 5.598 6.652 2.268 1 98.62 197 ALA A N 1
ATOM 1463 C CA . ALA A 1 197 ? 6.805 7.094 1.577 1 98.62 197 ALA A CA 1
ATOM 1464 C C . ALA A 1 197 ? 7.137 8.539 1.926 1 98.62 197 ALA A C 1
ATOM 1466 O O . ALA A 1 197 ? 8.305 8.883 2.152 1 98.62 197 ALA A O 1
ATOM 1467 N N . ALA A 1 198 ? 6.129 9.359 1.945 1 98.88 198 ALA A N 1
ATOM 1468 C CA . ALA A 1 198 ? 6.336 10.758 2.289 1 98.88 198 ALA A CA 1
ATOM 1469 C C . ALA A 1 198 ? 6.875 10.906 3.711 1 98.88 198 ALA A C 1
ATOM 1471 O O . ALA A 1 198 ? 7.836 11.641 3.947 1 98.88 198 ALA A O 1
ATOM 1472 N N . ILE A 1 199 ? 6.305 10.172 4.645 1 98.81 199 ILE A N 1
ATOM 1473 C CA . ILE A 1 199 ? 6.707 10.211 6.047 1 98.81 199 ILE A CA 1
ATOM 1474 C C . ILE A 1 199 ? 8.148 9.727 6.184 1 98.81 199 ILE A C 1
ATOM 1476 O O . ILE A 1 199 ? 8.969 10.375 6.848 1 98.81 199 ILE A O 1
ATOM 1480 N N . ASN A 1 200 ? 8.43 8.617 5.547 1 98.12 200 ASN A N 1
ATOM 1481 C CA . ASN A 1 200 ? 9.766 8.055 5.633 1 98.12 200 ASN A CA 1
ATOM 1482 C C . ASN A 1 200 ? 10.812 8.992 5.043 1 98.12 200 ASN A C 1
ATOM 1484 O O . ASN A 1 200 ? 11.922 9.109 5.57 1 98.12 200 ASN A O 1
ATOM 1488 N N . ALA A 1 201 ? 10.469 9.648 3.939 1 97.75 201 ALA A N 1
ATOM 1489 C CA . ALA A 1 201 ? 11.391 10.602 3.336 1 97.75 201 ALA A CA 1
ATOM 1490 C C . ALA A 1 201 ? 11.734 11.727 4.312 1 97.75 201 ALA A C 1
ATOM 1492 O O . ALA A 1 201 ? 12.891 12.133 4.422 1 97.75 201 ALA A O 1
ATOM 1493 N N . LEU A 1 202 ? 10.719 12.234 5.004 1 98.31 202 LEU A N 1
ATOM 1494 C CA . LEU A 1 202 ? 10.93 13.273 6 1 98.31 202 LEU A CA 1
ATOM 1495 C C . LEU A 1 202 ? 11.898 12.812 7.078 1 98.31 202 LEU A C 1
ATOM 1497 O O . LEU A 1 202 ? 12.812 13.555 7.465 1 98.31 202 LEU A O 1
ATOM 1501 N N . MET A 1 203 ? 11.727 11.617 7.547 1 97.94 203 MET A N 1
ATOM 1502 C CA . MET A 1 203 ? 12.555 11.078 8.625 1 97.94 203 MET A CA 1
ATOM 1503 C C . MET A 1 203 ? 13.977 10.828 8.141 1 97.94 203 MET A C 1
ATOM 1505 O O . MET A 1 203 ? 14.938 11.156 8.836 1 97.94 203 MET A O 1
ATOM 1509 N N . TYR A 1 204 ? 14.109 10.258 6.941 1 95.88 204 TYR A N 1
ATOM 1510 C CA . TYR A 1 204 ? 15.422 9.891 6.422 1 95.88 204 TYR A CA 1
ATOM 1511 C C . TYR A 1 204 ? 16.25 11.133 6.117 1 95.88 204 TYR A C 1
ATOM 1513 O O . TYR A 1 204 ? 17.484 11.094 6.176 1 95.88 204 TYR A O 1
ATOM 1521 N N . ASP A 1 205 ? 15.641 12.242 5.797 1 95.5 205 ASP A N 1
ATOM 1522 C CA . ASP A 1 205 ? 16.375 13.484 5.555 1 95.5 205 ASP A CA 1
ATOM 1523 C C . ASP A 1 205 ? 16.969 14.031 6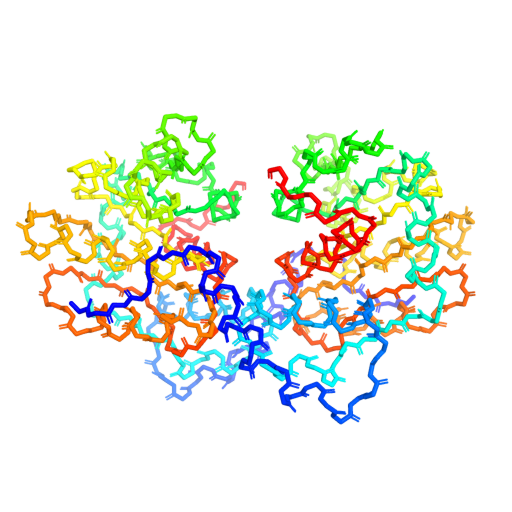.848 1 95.5 205 ASP A C 1
ATOM 1525 O O . ASP A 1 205 ? 18 14.711 6.824 1 95.5 205 ASP A O 1
ATOM 1529 N N . ILE A 1 206 ? 16.266 13.797 7.949 1 94.88 206 ILE A N 1
ATOM 1530 C CA . ILE A 1 206 ? 16.781 14.25 9.234 1 94.88 206 ILE A CA 1
ATOM 1531 C C . ILE A 1 206 ? 18.094 13.523 9.547 1 94.88 206 ILE A C 1
ATOM 1533 O O . ILE A 1 206 ? 19.094 14.148 9.914 1 94.88 206 ILE A O 1
ATOM 1537 N N . ASP A 1 207 ? 17.984 12.219 9.383 1 85.62 207 ASP A N 1
ATOM 1538 C CA . ASP A 1 207 ? 19.109 11.32 9.625 1 85.62 207 ASP A CA 1
ATOM 1539 C C . ASP A 1 207 ? 19.109 10.156 8.648 1 85.62 207 ASP A C 1
ATOM 1541 O O . ASP A 1 207 ? 18.203 9.32 8.664 1 85.62 207 ASP A O 1
ATOM 1545 N N . ASP A 1 208 ? 20.125 10.047 7.883 1 77.25 208 ASP A N 1
ATOM 1546 C CA . ASP A 1 208 ? 20.156 9.109 6.766 1 77.25 208 ASP A CA 1
ATOM 1547 C C . ASP A 1 208 ? 20.406 7.684 7.254 1 77.25 208 ASP A C 1
ATOM 1549 O O . ASP A 1 208 ? 20.625 6.773 6.449 1 77.25 208 ASP A O 1
ATOM 1553 N N . THR A 1 209 ? 20.422 7.559 8.523 1 72.12 209 THR A N 1
ATOM 1554 C CA . THR A 1 209 ? 20.578 6.203 9.031 1 72.12 209 THR A CA 1
ATOM 1555 C C . THR A 1 209 ? 19.312 5.395 8.82 1 72.12 209 THR A C 1
ATOM 1557 O O . THR A 1 209 ? 18.203 5.863 9.133 1 72.12 209 THR A O 1
ATOM 1560 N N . ARG A 1 210 ? 19.484 4.414 7.996 1 65.19 210 ARG A N 1
ATOM 1561 C CA . ARG A 1 210 ? 18.359 3.529 7.766 1 65.19 210 ARG A CA 1
ATOM 1562 C C . ARG A 1 210 ? 18.516 2.221 8.531 1 65.19 210 ARG A C 1
ATOM 1564 O O . ARG A 1 210 ? 19.594 1.637 8.555 1 65.19 210 ARG A O 1
ATOM 1571 N N . PHE A 1 211 ? 17.859 2.07 9.711 1 63 211 PHE A N 1
ATOM 1572 C CA . PHE A 1 211 ? 17.938 0.831 10.469 1 63 211 PHE A CA 1
ATOM 1573 C C . PHE A 1 211 ? 17.188 -0.292 9.766 1 63 211 PHE A C 1
ATOM 1575 O O . PHE A 1 211 ? 16.266 -0.038 8.992 1 63 211 PHE A O 1
ATOM 1582 N N . MET B 1 1 ? -18.719 20.531 4.914 1 53.59 1 MET B N 1
ATOM 1583 C CA . MET B 1 1 ? -18.719 20.062 3.529 1 53.59 1 MET B CA 1
ATOM 1584 C C . MET B 1 1 ? -19.484 18.75 3.406 1 53.59 1 MET B C 1
ATOM 1586 O O . MET B 1 1 ? -19.359 17.875 4.266 1 53.59 1 MET B O 1
ATOM 1590 N N . GLU B 1 2 ? -20.406 18.734 2.645 1 72.56 2 GLU B N 1
ATOM 1591 C CA . GLU B 1 2 ? -21.234 17.547 2.492 1 72.56 2 GLU B CA 1
ATOM 1592 C C . GLU B 1 2 ? -20.516 16.453 1.704 1 72.56 2 GLU B C 1
ATOM 1594 O O . GLU B 1 2 ? -19.984 16.719 0.622 1 72.56 2 GLU B O 1
ATOM 1599 N N . TYR B 1 3 ? -20.156 15.438 2.424 1 82 3 TYR B N 1
ATOM 1600 C CA . TYR B 1 3 ? -19.594 14.266 1.759 1 82 3 TYR B CA 1
ATOM 1601 C C . TYR B 1 3 ? -20.219 12.984 2.283 1 82 3 TYR B C 1
ATOM 1603 O O . TYR B 1 3 ? -20.891 13 3.314 1 82 3 TYR B O 1
ATOM 1611 N N . ILE B 1 4 ? -20.094 11.898 1.549 1 83.31 4 ILE B N 1
ATOM 1612 C CA . ILE B 1 4 ? -20.641 10.609 1.931 1 83.31 4 ILE B CA 1
ATOM 1613 C C . ILE B 1 4 ? -19.828 10.016 3.076 1 83.31 4 ILE B C 1
ATOM 1615 O O . ILE B 1 4 ? -18.609 9.906 2.986 1 83.31 4 ILE B O 1
ATOM 1619 N N . LYS B 1 5 ? -20.547 9.648 4.098 1 84.12 5 LYS B N 1
ATOM 1620 C CA . LYS B 1 5 ? -19.875 9.172 5.305 1 84.12 5 LYS B CA 1
ATOM 1621 C C . LYS B 1 5 ? -20.047 7.668 5.477 1 84.12 5 LYS B C 1
ATOM 1623 O O . LYS B 1 5 ? -19.312 7.035 6.238 1 84.12 5 LYS B O 1
ATOM 1628 N N . LYS B 1 6 ? -21.094 7.016 4.801 1 84.12 6 LYS B N 1
ATOM 1629 C CA . LYS B 1 6 ? -21.375 5.594 4.961 1 84.12 6 LYS B CA 1
ATOM 1630 C C . LYS B 1 6 ? -20.453 4.742 4.094 1 84.12 6 LYS B C 1
ATOM 1632 O O . LYS B 1 6 ? -20.453 4.867 2.867 1 84.12 6 LYS B O 1
ATOM 1637 N N . PRO B 1 7 ? -19.766 3.785 4.664 1 84.44 7 PRO B N 1
ATOM 1638 C CA . PRO B 1 7 ? -18.781 2.99 3.928 1 84.44 7 PRO B CA 1
ATOM 1639 C C . PRO B 1 7 ? -19.375 2.248 2.738 1 84.44 7 PRO B C 1
ATOM 1641 O O . PRO B 1 7 ? -18.812 2.254 1.646 1 84.44 7 PRO B O 1
ATOM 1644 N N . MET B 1 8 ? -20.516 1.666 2.934 1 82.62 8 MET B N 1
ATOM 1645 C CA . MET B 1 8 ? -21.156 0.874 1.878 1 82.62 8 MET B CA 1
ATOM 1646 C C . MET B 1 8 ? -21.547 1.755 0.698 1 82.62 8 MET B C 1
ATOM 1648 O O . MET B 1 8 ? -21.422 1.343 -0.457 1 82.62 8 MET B O 1
ATOM 1652 N N . ALA B 1 9 ? -21.984 2.938 0.985 1 86.62 9 ALA B N 1
ATOM 1653 C CA . ALA B 1 9 ? -22.359 3.875 -0.067 1 86.62 9 ALA B CA 1
ATOM 1654 C C . ALA B 1 9 ? -21.141 4.359 -0.839 1 86.62 9 ALA B C 1
ATOM 1656 O O . ALA B 1 9 ? -21.203 4.566 -2.053 1 86.62 9 ALA B O 1
ATOM 1657 N N . ILE B 1 10 ? -20.047 4.57 -0.163 1 88.31 10 ILE B N 1
ATOM 1658 C CA . ILE B 1 10 ? -18.797 5 -0.792 1 88.31 10 ILE B CA 1
ATOM 1659 C C . ILE B 1 10 ? -18.312 3.926 -1.766 1 88.31 10 ILE B C 1
ATOM 1661 O O . ILE B 1 10 ? -17.969 4.227 -2.912 1 88.31 10 ILE B O 1
ATOM 1665 N N . GLU B 1 11 ? -18.297 2.678 -1.31 1 86.62 11 GLU B N 1
ATOM 1666 C CA . GLU B 1 11 ? -17.844 1.568 -2.141 1 86.62 11 GLU B CA 1
ATOM 1667 C C . GLU B 1 11 ? -18.734 1.392 -3.365 1 86.62 11 GLU B C 1
ATOM 1669 O O . GLU B 1 11 ? -18.234 1.222 -4.48 1 86.62 11 GLU B O 1
ATOM 1674 N N . GLN B 1 12 ? -20.016 1.452 -3.182 1 89.38 12 GLN B N 1
ATOM 1675 C CA . GLN B 1 12 ? -20.969 1.307 -4.285 1 89.38 12 GLN B CA 1
ATOM 1676 C C . GLN B 1 12 ? -20.766 2.396 -5.332 1 89.38 12 GLN B C 1
ATOM 1678 O O . GLN B 1 12 ? -20.734 2.115 -6.535 1 89.38 12 GLN B O 1
ATOM 1683 N N . ARG B 1 13 ? -20.609 3.58 -4.891 1 93.06 13 ARG B N 1
ATOM 1684 C CA . ARG B 1 13 ? -20.422 4.695 -5.812 1 93.06 13 ARG B CA 1
ATOM 1685 C C . ARG B 1 13 ? -19.094 4.559 -6.562 1 93.06 13 ARG B C 1
ATOM 1687 O O . ARG B 1 13 ? -19.016 4.875 -7.75 1 93.06 13 ARG B O 1
ATOM 1694 N N . SER B 1 14 ? -18.078 4.102 -5.867 1 93.75 14 SER B N 1
ATOM 1695 C CA . SER B 1 14 ? -16.781 3.863 -6.516 1 93.75 14 SER B CA 1
ATOM 1696 C C . SER B 1 14 ? -16.922 2.842 -7.641 1 93.75 14 SER B C 1
ATOM 1698 O O . SER B 1 14 ? -16.375 3.041 -8.734 1 93.75 14 SER B O 1
ATOM 1700 N N . MET B 1 15 ? -17.703 1.78 -7.391 1 93.31 15 MET B N 1
ATOM 1701 C CA . MET B 1 15 ? -17.891 0.732 -8.391 1 93.31 15 MET B CA 1
ATOM 1702 C C . MET B 1 15 ? -18.656 1.258 -9.594 1 93.31 15 MET B C 1
ATOM 1704 O O . MET B 1 15 ? -18.375 0.892 -10.734 1 93.31 15 MET B O 1
ATOM 1708 N N . GLU B 1 16 ? -19.562 2.127 -9.305 1 94.5 16 GLU B N 1
ATOM 1709 C CA . GLU B 1 16 ? -20.328 2.742 -10.383 1 94.5 16 GLU B CA 1
ATOM 1710 C C . GLU B 1 16 ? -19.438 3.6 -11.273 1 94.5 16 GLU B C 1
ATOM 1712 O O . GLU B 1 16 ? -19.625 3.637 -12.492 1 94.5 16 GLU B O 1
ATOM 1717 N N . ILE B 1 17 ? -18.531 4.223 -10.688 1 96.38 17 ILE B N 1
ATOM 1718 C CA . ILE B 1 17 ? -17.609 5.09 -11.422 1 96.38 17 ILE B CA 1
ATOM 1719 C C . ILE B 1 17 ? -16.656 4.238 -12.258 1 96.38 17 ILE B C 1
ATOM 1721 O O . ILE B 1 17 ? -16.297 4.613 -13.375 1 96.38 17 ILE B O 1
ATOM 1725 N N . ILE B 1 18 ? -16.25 3.088 -11.758 1 97.38 18 ILE B N 1
ATOM 1726 C CA . ILE B 1 18 ? -15.258 2.232 -12.391 1 97.38 18 ILE B CA 1
ATOM 1727 C C . ILE B 1 18 ? -15.898 1.439 -13.523 1 97.38 18 ILE B C 1
ATOM 1729 O O . ILE B 1 18 ? -15.266 1.194 -14.555 1 97.38 18 ILE B O 1
ATOM 1733 N N . ALA B 1 19 ? -17.156 1.128 -13.461 1 96.62 19 ALA B N 1
ATOM 1734 C CA . ALA B 1 19 ? -17.859 0.171 -14.305 1 96.62 19 ALA B CA 1
ATOM 1735 C C . ALA B 1 19 ? -17.734 0.545 -15.781 1 96.62 19 ALA B C 1
ATOM 1737 O O . ALA B 1 19 ? -17.406 -0.302 -16.609 1 96.62 19 ALA B O 1
ATOM 1738 N N . PRO B 1 20 ? -17.938 1.841 -16.172 1 97.12 20 PRO B N 1
ATOM 1739 C CA . PRO B 1 20 ? -17.844 2.176 -17.594 1 97.12 20 PRO B CA 1
ATOM 1740 C C . PRO B 1 20 ? -16.438 1.957 -18.156 1 97.12 20 PRO B C 1
ATOM 1742 O O . PRO B 1 20 ? -16.297 1.672 -19.344 1 97.12 20 PRO B O 1
ATOM 1745 N N . HIS B 1 21 ? -15.414 2.006 -17.328 1 97.25 21 HIS B N 1
ATOM 1746 C CA . HIS B 1 21 ? -14.031 1.848 -17.781 1 97.25 21 HIS B CA 1
ATOM 1747 C C . HIS B 1 21 ? -13.703 0.381 -18.031 1 97.25 21 HIS B C 1
ATOM 1749 O O . HIS B 1 21 ? -12.703 0.069 -18.672 1 97.25 21 HIS B O 1
ATOM 1755 N N . LEU B 1 22 ? -14.492 -0.494 -17.531 1 98.06 22 LEU B N 1
ATOM 1756 C CA . LEU B 1 22 ? -14.234 -1.923 -17.672 1 98.06 22 LEU B CA 1
ATOM 1757 C C . LEU B 1 22 ? -15.039 -2.506 -18.828 1 98.06 22 LEU B C 1
ATOM 1759 O O . LEU B 1 22 ? -14.742 -3.605 -19.312 1 98.06 22 LEU B O 1
ATOM 1763 N N . ALA B 1 23 ? -16.047 -1.821 -19.328 1 96.31 23 ALA B N 1
ATOM 1764 C CA . ALA B 1 23 ? -16.984 -2.301 -20.344 1 96.31 23 ALA B CA 1
ATOM 1765 C C . ALA B 1 23 ? -16.234 -2.814 -21.578 1 96.31 23 ALA B C 1
ATOM 1767 O O . ALA B 1 23 ? -16.578 -3.875 -22.109 1 96.31 23 ALA B O 1
ATOM 1768 N N . PRO B 1 24 ? -15.133 -2.17 -21.984 1 97.44 24 PRO B N 1
ATOM 1769 C CA . PRO B 1 24 ? -14.461 -2.594 -23.219 1 97.44 24 PRO B CA 1
ATOM 1770 C C . PRO B 1 24 ? -13.781 -3.953 -23.078 1 97.44 24 PRO B C 1
ATOM 1772 O O . PRO B 1 24 ? -13.445 -4.582 -24.094 1 97.44 24 PRO B O 1
ATOM 1775 N N . TYR B 1 25 ? -13.562 -4.477 -21.938 1 97 25 TYR B N 1
ATOM 1776 C CA . TYR B 1 25 ? -12.742 -5.664 -21.719 1 97 25 TYR B CA 1
ATOM 1777 C C . TYR B 1 25 ? -13.609 -6.918 -21.656 1 97 25 TYR B C 1
ATOM 1779 O O . TYR B 1 25 ? -13.086 -8.039 -21.625 1 97 25 TYR B O 1
ATOM 1787 N N . HIS B 1 26 ? -14.914 -6.812 -21.609 1 96.69 26 HIS B N 1
ATOM 1788 C CA . HIS B 1 26 ? -15.852 -7.934 -21.625 1 96.69 26 HIS B CA 1
ATOM 1789 C C . HIS B 1 26 ? -15.469 -8.984 -20.594 1 96.69 26 HIS B C 1
ATOM 1791 O O . HIS B 1 26 ? -15.383 -10.172 -20.906 1 96.69 26 HIS B O 1
ATOM 1797 N N . LEU B 1 27 ? -15.227 -8.57 -19.422 1 97.75 27 LEU B N 1
ATOM 1798 C CA . LEU B 1 27 ? -14.75 -9.398 -18.312 1 97.75 27 LEU B CA 1
ATOM 1799 C C . LEU B 1 27 ? -15.883 -10.25 -17.75 1 97.75 27 LEU B C 1
ATOM 1801 O O . LEU B 1 27 ? -17.047 -9.836 -17.75 1 97.75 27 LEU B O 1
ATOM 1805 N N . GLY B 1 28 ? -15.523 -11.469 -17.297 1 96.75 28 GLY B N 1
ATOM 1806 C CA . GLY B 1 28 ? -16.453 -12.219 -16.469 1 96.75 28 GLY B CA 1
ATOM 1807 C C . GLY B 1 28 ? -16.688 -11.602 -15.102 1 96.75 28 GLY B C 1
ATOM 1808 O O . GLY B 1 28 ? -16.016 -10.625 -14.742 1 96.75 28 GLY B O 1
ATOM 1809 N N . PRO B 1 29 ? -17.641 -12.156 -14.359 1 95.5 29 PRO B N 1
ATOM 1810 C CA . PRO B 1 29 ? -18.016 -11.562 -13.07 1 95.5 29 PRO B CA 1
ATOM 1811 C C . PRO B 1 29 ? -16.844 -11.5 -12.086 1 95.5 29 PRO B C 1
ATOM 1813 O O . PRO B 1 29 ? -16.625 -10.469 -11.453 1 95.5 29 PRO B O 1
ATOM 1816 N N . VAL B 1 30 ? -16.109 -12.602 -11.961 1 97.38 30 VAL B N 1
ATOM 1817 C CA . VAL B 1 30 ? -15.023 -12.641 -11 1 97.38 30 VAL B CA 1
ATOM 1818 C C . VAL B 1 30 ? -13.891 -11.727 -11.461 1 97.38 30 VAL B C 1
ATOM 1820 O O . VAL B 1 30 ? -13.297 -11 -10.656 1 97.38 30 VAL B O 1
ATOM 1823 N N . GLU B 1 31 ? -13.602 -11.75 -12.766 1 98.44 31 GLU B N 1
ATOM 1824 C CA . GLU B 1 31 ? -12.602 -10.836 -13.32 1 98.44 31 GLU B CA 1
ATOM 1825 C C . GLU B 1 31 ? -12.977 -9.383 -13.047 1 98.44 31 GLU B C 1
ATOM 1827 O O . GLU B 1 31 ? -12.117 -8.57 -12.703 1 98.44 31 GLU B O 1
ATOM 1832 N N . THR B 1 32 ? -14.258 -9.062 -13.234 1 97.81 32 THR B N 1
ATOM 1833 C CA . THR B 1 32 ? -14.734 -7.707 -12.992 1 97.81 32 THR B CA 1
ATOM 1834 C C . THR B 1 32 ? -14.469 -7.285 -11.555 1 97.81 32 THR B C 1
ATOM 1836 O O . THR B 1 32 ? -14.047 -6.156 -11.297 1 97.81 32 THR B O 1
ATOM 1839 N N . LYS B 1 33 ? -14.695 -8.172 -10.617 1 96.88 33 LYS B N 1
ATOM 1840 C CA . LYS B 1 33 ? -14.445 -7.887 -9.211 1 96.88 33 LYS B CA 1
ATOM 1841 C C . LYS B 1 33 ? -12.961 -7.637 -8.953 1 96.88 33 LYS B C 1
ATOM 1843 O O . LYS B 1 33 ? -12.594 -6.703 -8.234 1 96.88 33 LYS B O 1
ATOM 1848 N N . ILE B 1 34 ? -12.109 -8.461 -9.547 1 98.69 34 ILE B N 1
ATOM 1849 C CA . ILE B 1 34 ? -10.672 -8.328 -9.367 1 98.69 34 ILE B CA 1
ATOM 1850 C C . ILE B 1 34 ? -10.188 -7.012 -9.961 1 98.69 34 ILE B C 1
ATOM 1852 O O . ILE B 1 34 ? -9.5 -6.234 -9.297 1 98.69 34 ILE B O 1
ATOM 1856 N N . TYR B 1 35 ? -10.617 -6.715 -11.219 1 98.75 35 TYR B N 1
ATOM 1857 C CA . TYR B 1 35 ? -10.258 -5.465 -11.875 1 98.75 35 TYR B CA 1
ATOM 1858 C C . TYR B 1 35 ? -10.719 -4.266 -11.055 1 98.75 35 TYR B C 1
ATOM 1860 O O . TYR B 1 35 ? -9.938 -3.34 -10.812 1 98.75 35 TYR B O 1
ATOM 1868 N N . SER B 1 36 ? -11.953 -4.297 -10.625 1 98.38 36 SER B N 1
ATOM 1869 C CA . SER B 1 36 ? -12.547 -3.178 -9.898 1 98.38 36 SER B CA 1
ATOM 1870 C C . SER B 1 36 ? -11.797 -2.902 -8.602 1 98.38 36 SER B C 1
ATOM 1872 O O . SER B 1 36 ? -11.523 -1.748 -8.266 1 98.38 36 SER B O 1
ATOM 1874 N N . ARG B 1 37 ? -11.461 -3.922 -7.91 1 97.88 37 ARG B N 1
ATOM 1875 C CA . ARG B 1 37 ? -10.805 -3.738 -6.621 1 97.88 37 ARG B CA 1
ATOM 1876 C C . ARG B 1 37 ? -9.375 -3.254 -6.801 1 97.88 37 ARG B C 1
ATOM 1878 O O . ARG B 1 37 ? -8.875 -2.449 -6.008 1 97.88 37 ARG B O 1
ATOM 1885 N N . ILE B 1 38 ? -8.703 -3.768 -7.824 1 98.75 38 ILE B N 1
ATOM 1886 C CA . ILE B 1 38 ? -7.355 -3.291 -8.141 1 98.75 38 ILE B CA 1
ATOM 1887 C C . ILE B 1 38 ? -7.406 -1.804 -8.477 1 98.75 38 ILE B C 1
ATOM 1889 O O . ILE B 1 38 ? -6.637 -1.009 -7.93 1 98.75 38 ILE B O 1
ATOM 1893 N N . ILE B 1 39 ? -8.336 -1.43 -9.336 1 98.75 39 ILE B N 1
ATOM 1894 C CA . ILE B 1 39 ? -8.492 -0.048 -9.781 1 98.75 39 ILE B CA 1
ATOM 1895 C C . ILE B 1 39 ? -8.875 0.837 -8.594 1 98.75 39 ILE B C 1
ATOM 1897 O O . ILE B 1 39 ? -8.344 1.937 -8.438 1 98.75 39 ILE B O 1
ATOM 1901 N N . HIS B 1 40 ? -9.734 0.347 -7.777 1 98.19 40 HIS B N 1
ATOM 1902 C CA . HIS B 1 40 ? -10.156 1.076 -6.59 1 98.19 40 HIS B CA 1
ATOM 1903 C C . HIS B 1 40 ? -8.984 1.314 -5.641 1 98.19 40 HIS B C 1
ATOM 1905 O O . HIS B 1 40 ? -8.805 2.424 -5.133 1 98.19 40 HIS B O 1
ATOM 1911 N N . ALA B 1 41 ? -8.18 0.297 -5.41 1 98.12 41 ALA B N 1
ATOM 1912 C CA . ALA B 1 41 ? -7.039 0.386 -4.504 1 98.12 41 ALA B CA 1
ATOM 1913 C C . ALA B 1 41 ? -6.004 1.379 -5.023 1 98.12 41 ALA B C 1
ATOM 1915 O O . ALA B 1 41 ? -5.309 2.025 -4.238 1 98.12 41 ALA B O 1
ATOM 1916 N N . ALA B 1 42 ? -5.926 1.512 -6.332 1 98.31 42 ALA B N 1
ATOM 1917 C CA . ALA B 1 42 ? -4.941 2.395 -6.953 1 98.31 42 ALA B CA 1
ATOM 1918 C C . ALA B 1 42 ? -5.5 3.807 -7.117 1 98.31 42 ALA B C 1
ATOM 1920 O O . ALA B 1 42 ? -4.742 4.762 -7.301 1 98.31 42 ALA B O 1
ATOM 1921 N N . GLY B 1 43 ? -6.844 3.922 -7.059 1 98.19 43 GLY B N 1
ATOM 1922 C CA . GLY B 1 43 ? -7.469 5.176 -7.453 1 98.19 43 GLY B CA 1
ATOM 1923 C C . GLY B 1 43 ? -7.152 5.574 -8.883 1 98.19 43 GLY B C 1
ATOM 1924 O O . GLY B 1 43 ? -7.02 6.762 -9.188 1 98.19 43 GLY B O 1
ATOM 1925 N N . ASP B 1 44 ? -7.004 4.672 -9.789 1 98.31 44 ASP B N 1
ATOM 1926 C CA . ASP B 1 44 ? -6.492 4.93 -11.133 1 98.31 44 ASP B CA 1
ATOM 1927 C C . ASP B 1 44 ? -7.117 3.977 -12.148 1 98.31 44 ASP B C 1
ATOM 1929 O O . ASP B 1 44 ? -6.699 2.82 -12.258 1 98.31 44 ASP B O 1
ATOM 1933 N N . VAL B 1 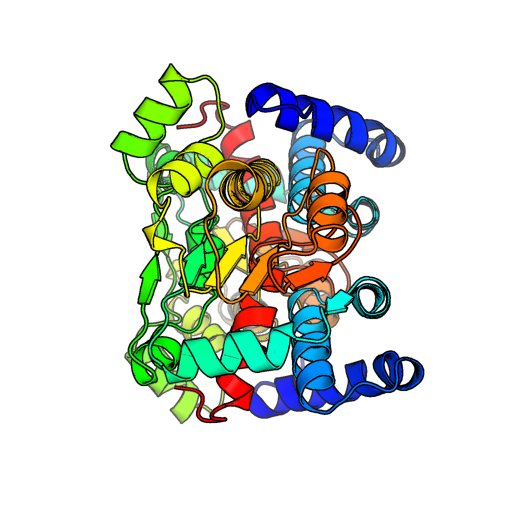45 ? -7.977 4.445 -13 1 97.94 45 VAL B N 1
ATOM 1934 C CA . VAL B 1 45 ? -8.695 3.625 -13.961 1 97.94 45 VAL B CA 1
ATOM 1935 C C . VAL B 1 45 ? -7.738 3.135 -15.047 1 97.94 45 VAL B C 1
ATOM 1937 O O . VAL B 1 45 ? -8.039 2.176 -15.766 1 97.94 45 VAL B O 1
ATOM 1940 N N . GLU B 1 46 ? -6.559 3.691 -15.086 1 97.19 46 GLU B N 1
ATOM 1941 C CA . GLU B 1 46 ? -5.602 3.34 -16.125 1 97.19 46 GLU B CA 1
ATOM 1942 C C . GLU B 1 46 ? -4.949 1.989 -15.852 1 97.19 46 GLU B C 1
ATOM 1944 O O . GLU B 1 46 ? -4.188 1.478 -16.672 1 97.19 46 GLU B O 1
ATOM 1949 N N . TYR B 1 47 ? -5.281 1.381 -14.711 1 98.5 47 TYR B N 1
ATOM 1950 C CA . TYR B 1 47 ? -4.816 0.028 -14.422 1 98.5 47 TYR B CA 1
ATOM 1951 C C . TYR B 1 47 ? -5.523 -0.992 -15.305 1 98.5 47 TYR B C 1
ATOM 1953 O O . TYR B 1 47 ? -5.016 -2.094 -15.523 1 98.5 47 TYR B O 1
ATOM 1961 N N . ALA B 1 48 ? -6.68 -0.665 -15.836 1 98.5 48 ALA B N 1
ATOM 1962 C CA . ALA B 1 48 ? -7.559 -1.628 -16.5 1 98.5 48 ALA B CA 1
ATOM 1963 C C . ALA B 1 48 ? -6.832 -2.334 -17.641 1 98.5 48 ALA B C 1
ATOM 1965 O O . ALA B 1 48 ? -6.805 -3.566 -17.688 1 98.5 48 ALA B O 1
ATOM 1966 N N . PRO B 1 49 ? -6.184 -1.609 -18.531 1 98.31 49 PRO B N 1
ATOM 1967 C CA . PRO B 1 49 ? -5.543 -2.301 -19.656 1 98.31 49 PRO B CA 1
ATOM 1968 C C . PRO B 1 49 ? -4.273 -3.043 -19.234 1 98.31 49 PRO B C 1
ATOM 1970 O O . PRO B 1 49 ? -3.713 -3.805 -20.031 1 98.31 49 PRO B O 1
ATOM 1973 N N . LEU B 1 50 ? -3.797 -2.824 -18.031 1 98.69 50 LEU B N 1
ATOM 1974 C CA . LEU B 1 50 ? -2.508 -3.367 -17.609 1 98.69 50 LEU B CA 1
ATOM 1975 C C . LEU B 1 50 ? -2.686 -4.707 -16.906 1 98.69 50 LEU B C 1
ATOM 1977 O O . LEU B 1 50 ? -1.718 -5.445 -16.703 1 98.69 50 LEU B O 1
ATOM 1981 N N . ILE B 1 51 ? -3.908 -5.031 -16.484 1 98.88 51 ILE B N 1
ATOM 1982 C CA . ILE B 1 51 ? -4.168 -6.227 -15.68 1 98.88 51 ILE B CA 1
ATOM 1983 C C . ILE B 1 51 ? -4.18 -7.457 -16.594 1 98.88 51 ILE B C 1
ATOM 1985 O O . ILE B 1 51 ? -4.77 -7.43 -17.672 1 98.88 51 ILE B O 1
ATOM 1989 N N . HIS B 1 52 ? -3.494 -8.508 -16.219 1 98.81 52 HIS B N 1
ATOM 1990 C CA . HIS B 1 52 ? -3.482 -9.797 -16.891 1 98.81 52 HIS B CA 1
ATOM 1991 C C . HIS B 1 52 ? -3.812 -10.93 -15.93 1 98.81 52 HIS B C 1
ATOM 1993 O O . HIS B 1 52 ? -3.166 -11.078 -14.883 1 98.81 52 HIS B O 1
ATOM 1999 N N . ILE B 1 53 ? -4.777 -11.711 -16.312 1 98.81 53 ILE B N 1
ATOM 2000 C CA . ILE B 1 53 ? -5.188 -12.867 -15.531 1 98.81 53 ILE B CA 1
ATOM 2001 C C . ILE B 1 53 ? -5.051 -14.133 -16.375 1 98.81 53 ILE B C 1
ATOM 2003 O O . ILE B 1 53 ? -5.684 -14.266 -17.422 1 98.81 53 ILE B O 1
ATOM 2007 N N . HIS B 1 54 ? -4.129 -14.992 -15.898 1 98.75 54 HIS B N 1
ATOM 2008 C CA . HIS B 1 54 ? -4.039 -16.297 -16.531 1 98.75 54 HIS B CA 1
ATOM 2009 C C . HIS B 1 54 ? -5.398 -16.984 -16.578 1 98.75 54 HIS B C 1
ATOM 2011 O O . HIS B 1 54 ? -6.16 -16.922 -15.609 1 98.75 54 HIS B O 1
ATOM 2017 N N . PRO B 1 55 ? -5.699 -17.703 -17.609 1 97.94 55 PRO B N 1
ATOM 2018 C CA . PRO B 1 55 ? -7.027 -18.312 -17.766 1 97.94 55 PRO B CA 1
ATOM 2019 C C . PRO B 1 55 ? -7.387 -19.25 -16.625 1 97.94 55 PRO B C 1
ATOM 2021 O O . PRO B 1 55 ? -8.562 -19.406 -16.297 1 97.94 55 PRO B O 1
ATOM 2024 N N . GLN B 1 56 ? -6.418 -19.781 -15.977 1 98.62 56 GLN B N 1
ATOM 2025 C CA . GLN B 1 56 ? -6.684 -20.766 -14.922 1 98.62 56 GLN B CA 1
ATOM 2026 C C . GLN B 1 56 ? -6.52 -20.141 -13.539 1 98.62 56 GLN B C 1
ATOM 2028 O O . GLN B 1 56 ? -6.742 -20.797 -12.523 1 98.62 56 GLN B O 1
ATOM 2033 N N . ALA B 1 57 ? -6.145 -18.922 -13.484 1 98.88 57 ALA B N 1
ATOM 2034 C CA . ALA B 1 57 ? -5.715 -18.312 -12.227 1 98.88 57 ALA B CA 1
ATOM 2035 C C . ALA B 1 57 ? -6.855 -18.297 -11.211 1 98.88 57 ALA B C 1
ATOM 2037 O O . ALA B 1 57 ? -6.676 -18.703 -10.062 1 98.88 57 ALA B O 1
ATOM 2038 N N . ILE B 1 58 ? -8.008 -17.844 -11.664 1 98.81 58 ILE B N 1
ATOM 2039 C CA . ILE B 1 58 ? -9.133 -17.656 -10.75 1 98.81 58 ILE B CA 1
ATOM 2040 C C . ILE B 1 58 ? -9.578 -19.016 -10.203 1 98.81 58 ILE B C 1
ATOM 2042 O O . ILE B 1 58 ? -9.68 -19.203 -8.984 1 98.81 58 ILE B O 1
ATOM 2046 N N . ALA B 1 59 ? -9.781 -19.969 -11.07 1 98.69 59 ALA B N 1
ATOM 2047 C CA . ALA B 1 59 ? -10.219 -21.297 -10.648 1 98.69 59 ALA B CA 1
ATOM 2048 C C . ALA B 1 59 ? -9.188 -21.938 -9.727 1 98.69 59 ALA B C 1
ATOM 2050 O O . ALA B 1 59 ? -9.539 -22.5 -8.68 1 98.69 59 ALA B O 1
ATOM 2051 N N . ALA B 1 60 ? -7.941 -21.875 -10.094 1 98.88 60 ALA B N 1
ATOM 2052 C CA . ALA B 1 60 ? -6.871 -22.5 -9.32 1 98.88 60 ALA B CA 1
ATOM 2053 C C . ALA B 1 60 ? -6.742 -21.844 -7.941 1 98.88 60 ALA B C 1
ATOM 2055 O O . ALA B 1 60 ? -6.598 -22.531 -6.934 1 98.88 60 ALA B O 1
ATOM 2056 N N . ALA B 1 61 ? -6.77 -20.547 -7.91 1 98.88 61 ALA B N 1
ATOM 2057 C CA . ALA B 1 61 ? -6.645 -19.812 -6.648 1 98.88 61 ALA B CA 1
ATOM 2058 C C . ALA B 1 61 ? -7.809 -20.141 -5.715 1 98.88 61 ALA B C 1
ATOM 2060 O O . ALA B 1 61 ? -7.609 -20.422 -4.531 1 98.88 61 ALA B O 1
ATOM 2061 N N . GLN B 1 62 ? -9 -20.109 -6.281 1 98.75 62 GLN B N 1
ATOM 2062 C CA . GLN B 1 62 ? -10.164 -20.312 -5.43 1 98.75 62 GLN B CA 1
ATOM 2063 C C . GLN B 1 62 ? -10.258 -21.766 -4.953 1 98.75 62 GLN B C 1
ATOM 2065 O O . GLN B 1 62 ? -10.688 -22.016 -3.826 1 98.75 62 GLN B O 1
ATOM 2070 N N . GLU B 1 63 ? -9.906 -22.672 -5.82 1 98.75 63 GLU B N 1
ATOM 2071 C CA . GLU B 1 63 ? -9.844 -24.062 -5.383 1 98.75 63 GLU B CA 1
ATOM 2072 C C . GLU B 1 63 ? -8.859 -24.234 -4.23 1 98.75 63 GLU B C 1
ATOM 2074 O O . GLU B 1 63 ? -9.156 -24.906 -3.238 1 98.75 63 GLU B O 1
ATOM 2079 N N . ALA B 1 64 ? -7.695 -23.641 -4.336 1 98.94 64 ALA B N 1
ATOM 2080 C CA . ALA B 1 64 ? -6.688 -23.703 -3.285 1 98.94 64 ALA B CA 1
ATOM 2081 C C . ALA B 1 64 ? -7.195 -23.078 -1.993 1 98.94 64 ALA B C 1
ATOM 2083 O O . ALA B 1 64 ? -7.039 -23.641 -0.911 1 98.94 64 ALA B O 1
ATOM 2084 N N . LEU B 1 65 ? -7.781 -21.922 -2.098 1 98.75 65 LEU B N 1
ATOM 2085 C CA . LEU B 1 65 ? -8.305 -21.219 -0.933 1 98.75 65 LEU B CA 1
ATOM 2086 C C . LEU B 1 65 ? -9.383 -22.031 -0.239 1 98.75 65 LEU B C 1
ATOM 2088 O O . LEU B 1 65 ? -9.375 -22.172 0.987 1 98.75 65 LEU B O 1
ATOM 2092 N N . ARG B 1 66 ? -10.281 -22.641 -1.03 1 98.12 66 ARG B N 1
ATOM 2093 C CA . ARG B 1 66 ? -11.328 -23.484 -0.463 1 98.12 66 ARG B CA 1
ATOM 2094 C C . ARG B 1 66 ? -10.719 -24.688 0.262 1 98.12 66 ARG B C 1
ATOM 2096 O O . ARG B 1 66 ? -11.297 -25.188 1.227 1 98.12 66 ARG B O 1
ATOM 2103 N N . GLY B 1 67 ? -9.617 -25.078 -0.23 1 98.31 67 GLY B N 1
ATOM 2104 C CA . GLY B 1 67 ? -8.938 -26.219 0.361 1 98.31 67 GLY B CA 1
ATOM 2105 C C . GLY B 1 67 ? -8.078 -25.844 1.56 1 98.31 67 GLY B C 1
ATOM 2106 O O . GLY B 1 67 ? -7.398 -26.703 2.131 1 98.31 67 GLY B O 1
ATOM 2107 N N . GLY B 1 68 ? -8.031 -24.594 1.959 1 98.62 68 GLY B N 1
ATOM 2108 C CA . GLY B 1 68 ? -7.32 -24.172 3.15 1 98.62 68 GLY B CA 1
ATOM 2109 C C . GLY B 1 68 ? -5.922 -23.656 2.855 1 98.62 68 GLY B C 1
ATOM 2110 O O . GLY B 1 68 ? -5.082 -23.578 3.754 1 98.62 68 GLY B O 1
ATOM 2111 N N . ALA B 1 69 ? -5.656 -23.25 1.642 1 98.88 69 ALA B N 1
ATOM 2112 C CA . ALA B 1 69 ? -4.332 -22.766 1.262 1 98.88 69 ALA B CA 1
ATOM 2113 C C . ALA B 1 69 ? -3.977 -21.484 2.016 1 98.88 69 ALA B C 1
ATOM 2115 O O . ALA B 1 69 ? -4.852 -20.688 2.328 1 98.88 69 ALA B O 1
ATOM 2116 N N . SER B 1 70 ? -2.73 -21.359 2.295 1 98.94 70 SER B N 1
ATOM 2117 C CA . SER B 1 70 ? -2.184 -20.125 2.875 1 98.94 70 SER B CA 1
ATOM 2118 C C . SER B 1 70 ? -1.666 -19.188 1.793 1 98.94 70 SER B C 1
ATOM 2120 O O . SER B 1 70 ? -1.653 -19.547 0.611 1 98.94 70 SER B O 1
ATOM 2122 N N . ILE B 1 71 ? -1.402 -17.984 2.229 1 98.94 71 ILE B N 1
ATOM 2123 C CA . ILE B 1 71 ? -0.854 -16.969 1.336 1 98.94 71 ILE B CA 1
ATOM 2124 C C . ILE B 1 71 ? 0.527 -16.531 1.828 1 98.94 71 ILE B C 1
ATOM 2126 O O . ILE B 1 71 ? 0.703 -16.234 3.008 1 98.94 71 ILE B O 1
ATOM 2130 N N . PHE B 1 72 ? 1.508 -16.594 0.962 1 99 72 PHE B N 1
ATOM 2131 C CA . PHE B 1 72 ? 2.875 -16.188 1.266 1 99 72 PHE B CA 1
ATOM 2132 C C . PHE B 1 72 ? 3.209 -14.867 0.588 1 99 72 PHE B C 1
ATOM 2134 O O . PHE B 1 72 ? 3.014 -14.711 -0.619 1 99 72 PHE B O 1
ATOM 2141 N N . THR B 1 73 ? 3.725 -13.891 1.368 1 98.94 73 THR B N 1
ATOM 2142 C CA . THR B 1 73 ? 3.869 -12.531 0.851 1 98.94 73 THR B CA 1
ATOM 2143 C C . THR B 1 73 ? 5.324 -12.078 0.927 1 98.94 73 THR B C 1
ATOM 2145 O O . THR B 1 73 ? 6.109 -12.625 1.703 1 98.94 73 THR B O 1
ATOM 2148 N N . ASP B 1 74 ? 5.66 -11.055 0.115 1 98.81 74 ASP B N 1
ATOM 2149 C CA . ASP B 1 74 ? 7.043 -10.586 0.073 1 98.81 74 ASP B CA 1
ATOM 2150 C C . ASP B 1 74 ? 7.297 -9.531 1.148 1 98.81 74 ASP B C 1
ATOM 2152 O O . ASP B 1 74 ? 8.422 -9.383 1.627 1 98.81 74 ASP B O 1
ATOM 2156 N N . VAL B 1 75 ? 6.23 -8.758 1.519 1 98.69 75 VAL B N 1
ATOM 2157 C CA . VAL B 1 75 ? 6.434 -7.695 2.496 1 98.69 75 VAL B CA 1
ATOM 2158 C C . VAL B 1 75 ? 5.246 -7.645 3.455 1 98.69 75 VAL B C 1
ATOM 2160 O O . VAL B 1 75 ? 4.172 -8.172 3.152 1 98.69 75 VAL B O 1
ATOM 2163 N N . GLU B 1 76 ? 5.465 -7 4.598 1 98.62 76 GLU B N 1
ATOM 2164 C CA . GLU B 1 76 ? 4.465 -6.91 5.656 1 98.62 76 GLU B CA 1
ATOM 2165 C C . GLU B 1 76 ? 3.25 -6.105 5.199 1 98.62 76 GLU B C 1
ATOM 2167 O O . GLU B 1 76 ? 2.123 -6.387 5.605 1 98.62 76 GLU B O 1
ATOM 2172 N N . MET B 1 77 ? 3.438 -5.137 4.324 1 98.81 77 MET B N 1
ATOM 2173 C CA . MET B 1 77 ? 2.309 -4.324 3.875 1 98.81 77 MET B CA 1
ATOM 2174 C C . MET B 1 77 ? 1.313 -5.168 3.084 1 98.81 77 MET B C 1
ATOM 2176 O O . MET B 1 77 ? 0.103 -4.965 3.186 1 98.81 77 MET B O 1
ATOM 2180 N N . VAL B 1 78 ? 1.787 -6.105 2.316 1 98.94 78 VAL B N 1
ATOM 2181 C CA . VAL B 1 78 ? 0.879 -7.012 1.624 1 98.94 78 VAL B CA 1
ATOM 2182 C C . VAL B 1 78 ? 0.135 -7.875 2.641 1 98.94 78 VAL B C 1
ATOM 2184 O O . VAL B 1 78 ? -1.091 -7.996 2.584 1 98.94 78 VAL B O 1
ATOM 2187 N N . ARG B 1 79 ? 0.897 -8.477 3.574 1 98.88 79 ARG B N 1
ATOM 2188 C CA . ARG B 1 79 ? 0.296 -9.312 4.609 1 98.88 79 ARG B CA 1
ATOM 2189 C C . ARG B 1 79 ? -0.782 -8.547 5.371 1 98.88 79 ARG B C 1
ATOM 2191 O O . ARG B 1 79 ? -1.855 -9.086 5.648 1 98.88 79 ARG B O 1
ATOM 2198 N N . THR B 1 80 ? -0.491 -7.281 5.633 1 98.62 80 THR B N 1
ATOM 2199 C CA . THR B 1 80 ? -1.402 -6.438 6.395 1 98.62 80 THR B CA 1
ATOM 2200 C C . THR B 1 80 ? -2.656 -6.125 5.582 1 98.62 80 THR B C 1
ATOM 2202 O O . THR B 1 80 ? -3.746 -5.988 6.141 1 98.62 80 THR B O 1
ATOM 2205 N N . GLY B 1 81 ? -2.545 -6.016 4.297 1 98.5 81 GLY B N 1
ATOM 2206 C CA . GLY B 1 81 ? -3.65 -5.625 3.438 1 98.5 81 GLY B CA 1
ATOM 2207 C C . GLY B 1 81 ? -4.605 -6.766 3.137 1 98.5 81 GLY B C 1
ATOM 2208 O O . GLY B 1 81 ? -5.715 -6.543 2.652 1 98.5 81 GLY B O 1
ATOM 2209 N N . ILE B 1 82 ? -4.164 -7.988 3.395 1 98.62 82 ILE B N 1
ATOM 2210 C CA . ILE B 1 82 ? -4.988 -9.164 3.133 1 98.62 82 ILE B CA 1
ATOM 2211 C C . ILE B 1 82 ? -5.941 -9.398 4.305 1 98.62 82 ILE B C 1
ATOM 2213 O O . ILE B 1 82 ? -5.543 -9.273 5.465 1 98.62 82 ILE B O 1
ATOM 2217 N N . ASN B 1 83 ? -7.199 -9.656 4.023 1 97.25 83 ASN B N 1
ATOM 2218 C CA . ASN B 1 83 ? -8.195 -9.953 5.051 1 97.25 83 ASN B CA 1
ATOM 2219 C C . ASN B 1 83 ? -7.922 -11.305 5.715 1 97.25 83 ASN B C 1
ATOM 2221 O O . ASN B 1 83 ? -8.391 -12.344 5.234 1 97.25 83 ASN B O 1
ATOM 2225 N N . LYS B 1 84 ? -7.262 -11.258 6.859 1 97.44 84 LYS B N 1
ATOM 2226 C CA . LYS B 1 84 ? -6.801 -12.461 7.539 1 97.44 84 LYS B CA 1
ATOM 2227 C C . LYS B 1 84 ? -7.977 -13.258 8.102 1 97.44 84 LYS B C 1
ATOM 2229 O O . LYS B 1 84 ? -7.945 -14.492 8.133 1 97.44 84 LYS B O 1
ATOM 2234 N N . ARG B 1 85 ? -8.984 -12.539 8.547 1 95.31 85 ARG B N 1
ATOM 2235 C CA . ARG B 1 85 ? -10.156 -13.219 9.086 1 95.31 85 ARG B CA 1
ATOM 2236 C C . ARG B 1 85 ? -10.867 -14.039 8.016 1 95.31 85 ARG B C 1
ATOM 2238 O O . ARG B 1 85 ? -11.258 -15.18 8.25 1 95.31 85 ARG B O 1
ATOM 2245 N N . LYS B 1 86 ? -11.055 -13.445 6.855 1 96.94 86 LYS B 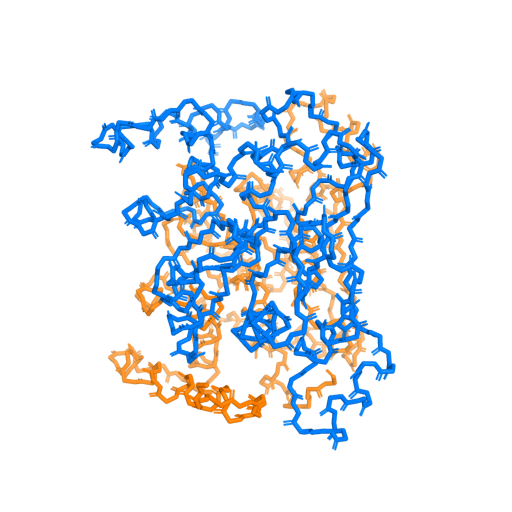N 1
ATOM 2246 C CA . LYS B 1 86 ? -11.672 -14.148 5.738 1 96.94 86 LYS B CA 1
ATOM 2247 C C . LYS B 1 86 ? -10.836 -15.359 5.328 1 96.94 86 LYS B C 1
ATOM 2249 O O . LYS B 1 86 ? -11.367 -16.453 5.102 1 96.94 86 LYS B O 1
ATOM 2254 N N . LEU B 1 87 ? -9.539 -15.195 5.215 1 98.19 87 LEU B N 1
ATOM 2255 C CA . LEU B 1 87 ? -8.648 -16.297 4.852 1 98.19 87 LEU B CA 1
ATOM 2256 C C . LEU B 1 87 ? -8.75 -17.438 5.867 1 98.19 87 LEU B C 1
ATOM 2258 O O . LEU B 1 87 ? -8.789 -18.609 5.488 1 98.19 87 LEU B O 1
ATOM 2262 N N . ALA B 1 88 ? -8.812 -17.078 7.148 1 97.81 88 ALA B N 1
ATOM 2263 C CA . ALA B 1 88 ? -8.891 -18.062 8.227 1 97.81 88 ALA B CA 1
ATOM 2264 C C . ALA B 1 88 ? -10.18 -18.875 8.141 1 97.81 88 ALA B C 1
ATOM 2266 O O . ALA B 1 88 ? -10.203 -20.047 8.492 1 97.81 88 ALA B O 1
ATOM 2267 N N . SER B 1 89 ? -11.203 -18.266 7.629 1 97.12 89 SER B N 1
ATOM 2268 C CA . SER B 1 89 ? -12.484 -18.969 7.5 1 97.12 89 SER B CA 1
ATOM 2269 C C . SER B 1 89 ? -12.383 -20.109 6.508 1 97.12 89 SER B C 1
ATOM 2271 O O . SER B 1 89 ? -13.203 -21.031 6.531 1 97.12 89 SER B O 1
ATOM 2273 N N . PHE B 1 90 ? -11.336 -20.062 5.648 1 97.56 90 PHE B N 1
ATOM 2274 C CA . PHE B 1 90 ? -11.094 -21.156 4.715 1 97.56 90 PHE B CA 1
ATOM 2275 C C . PHE B 1 90 ? -10.047 -22.125 5.27 1 97.56 90 PHE B C 1
ATOM 2277 O O . PHE B 1 90 ? -9.805 -23.172 4.688 1 97.56 90 PHE B O 1
ATOM 2284 N N . GLY B 1 91 ? -9.398 -21.688 6.367 1 98.06 91 GLY B N 1
ATOM 2285 C CA . GLY B 1 91 ? -8.406 -22.547 6.996 1 98.06 91 GLY B CA 1
ATOM 2286 C C . GLY B 1 91 ? -6.98 -22.109 6.723 1 98.06 91 GLY B C 1
ATOM 2287 O O . GLY B 1 91 ? -6.027 -22.766 7.16 1 98.06 91 GLY B O 1
ATOM 2288 N N . GLY B 1 92 ? -6.816 -20.953 6.02 1 98.62 92 GLY B N 1
ATOM 2289 C CA . GLY B 1 92 ? -5.488 -20.5 5.645 1 98.62 92 GLY B CA 1
ATOM 2290 C C . GLY B 1 92 ? -4.945 -19.422 6.562 1 98.62 92 GLY B C 1
ATOM 2291 O O . GLY B 1 92 ? -5.676 -18.875 7.391 1 98.62 92 GLY B O 1
ATOM 2292 N N . GLU B 1 93 ? -3.668 -19.109 6.414 1 98.81 93 GLU B N 1
ATOM 2293 C CA . GLU B 1 93 ? -2.961 -18.031 7.102 1 98.81 93 GLU B CA 1
ATOM 2294 C C . GLU B 1 93 ? -2.104 -17.234 6.129 1 98.81 93 GLU B C 1
ATOM 2296 O O . GLU B 1 93 ? -1.799 -17.703 5.027 1 98.81 93 GLU B O 1
ATOM 2301 N N . VAL B 1 94 ? -1.796 -16.062 6.535 1 98.88 94 VAL B N 1
ATOM 2302 C CA . VAL B 1 94 ? -0.891 -15.258 5.723 1 98.88 94 VAL B CA 1
ATOM 2303 C C . VAL B 1 94 ? 0.504 -15.258 6.344 1 98.88 94 VAL B C 1
ATOM 2305 O O . VAL B 1 94 ? 0.655 -15.047 7.547 1 98.88 94 VAL B O 1
ATOM 2308 N N . HIS B 1 95 ? 1.521 -15.461 5.535 1 98.88 95 HIS B N 1
ATOM 2309 C CA . HIS B 1 95 ? 2.898 -15.555 6.004 1 98.88 95 HIS B CA 1
ATOM 2310 C C . HIS B 1 95 ? 3.773 -14.492 5.352 1 98.88 95 HIS B C 1
ATOM 2312 O O . HIS B 1 95 ? 3.596 -14.172 4.172 1 98.88 95 HIS B O 1
ATOM 2318 N N . CYS B 1 96 ? 4.699 -13.969 6.105 1 98.88 96 CYS B N 1
ATOM 2319 C CA . CYS B 1 96 ? 5.738 -13.055 5.656 1 98.88 96 CYS B CA 1
ATOM 2320 C C . CYS B 1 96 ? 7.008 -13.227 6.48 1 98.88 96 CYS B C 1
ATOM 2322 O O . CYS B 1 96 ? 6.949 -13.297 7.711 1 98.88 96 CYS B O 1
ATOM 2324 N N . LEU B 1 97 ? 8.172 -13.227 5.891 1 98.69 97 LEU B N 1
ATOM 2325 C CA . LEU B 1 97 ? 9.398 -13.523 6.625 1 98.69 97 LEU B CA 1
ATOM 2326 C C . LEU B 1 97 ? 10.359 -12.344 6.57 1 98.69 97 LEU B C 1
ATOM 2328 O O . LEU B 1 97 ? 11.484 -12.43 7.078 1 98.69 97 LEU B O 1
ATOM 2332 N N . ILE B 1 98 ? 9.914 -11.219 6.012 1 97.62 98 ILE B N 1
ATOM 2333 C CA . ILE B 1 98 ? 10.828 -10.133 5.672 1 97.62 98 ILE B CA 1
ATOM 2334 C C . ILE B 1 98 ? 11.445 -9.562 6.945 1 97.62 98 ILE B C 1
ATOM 2336 O O . ILE B 1 98 ? 12.562 -9.039 6.922 1 97.62 98 ILE B O 1
ATOM 2340 N N . ALA B 1 99 ? 10.75 -9.641 8.062 1 96.19 99 ALA B N 1
ATOM 2341 C CA . ALA B 1 99 ? 11.219 -9.039 9.312 1 96.19 99 ALA B CA 1
ATOM 2342 C C . ALA B 1 99 ? 12 -10.055 10.141 1 96.19 99 ALA B C 1
ATOM 2344 O O . ALA B 1 99 ? 12.523 -9.719 11.211 1 96.19 99 ALA B O 1
ATOM 2345 N N . ASP B 1 100 ? 12.109 -11.305 9.727 1 97.75 100 ASP B N 1
ATOM 2346 C CA . ASP B 1 100 ? 12.82 -12.359 10.445 1 97.75 100 ASP B CA 1
ATOM 2347 C C . ASP B 1 100 ? 14.32 -12.094 10.461 1 97.75 100 ASP B C 1
ATOM 2349 O O . ASP B 1 100 ? 14.922 -11.844 9.414 1 97.75 100 ASP B O 1
ATOM 2353 N N . ALA B 1 101 ? 14.93 -12.18 11.562 1 97.31 101 ALA B N 1
ATOM 2354 C CA . ALA B 1 101 ? 16.359 -11.883 11.727 1 97.31 101 ALA B CA 1
ATOM 2355 C C . ALA B 1 101 ? 17.219 -12.852 10.922 1 97.31 101 ALA B C 1
ATOM 2357 O O . ALA B 1 101 ? 18.266 -12.477 10.398 1 97.31 101 ALA B O 1
ATOM 2358 N N . ASP B 1 102 ? 16.797 -14.07 10.898 1 98 102 ASP B N 1
ATOM 2359 C CA . ASP B 1 102 ? 17.531 -15.062 10.133 1 98 102 ASP B CA 1
ATOM 2360 C C . ASP B 1 102 ? 17.5 -14.734 8.641 1 98 102 ASP B C 1
ATOM 2362 O O . ASP B 1 102 ? 18.484 -14.984 7.922 1 98 102 ASP B O 1
ATOM 2366 N N . ILE B 1 103 ? 16.422 -14.172 8.164 1 98.38 103 ILE B N 1
ATOM 2367 C CA . ILE B 1 103 ? 16.281 -13.781 6.77 1 98.38 103 ILE B CA 1
ATOM 2368 C C . ILE B 1 103 ? 17.203 -12.609 6.465 1 98.38 103 ILE B C 1
ATOM 2370 O O . ILE B 1 103 ? 17.891 -12.594 5.438 1 98.38 103 ILE B O 1
ATOM 2374 N N . ALA B 1 104 ? 17.156 -11.648 7.34 1 96.56 104 ALA B N 1
ATOM 2375 C CA . ALA B 1 104 ? 18.047 -10.5 7.172 1 96.56 104 ALA B CA 1
ATOM 2376 C C . ALA B 1 104 ? 19.5 -10.945 7.094 1 96.56 104 ALA B C 1
ATOM 2378 O O . ALA B 1 104 ? 20.266 -10.453 6.254 1 96.56 104 ALA B O 1
ATOM 2379 N N . ALA B 1 105 ? 19.906 -11.844 7.961 1 97.62 105 ALA B N 1
ATOM 2380 C CA . ALA B 1 105 ? 21.281 -12.352 7.992 1 97.62 105 ALA B CA 1
ATOM 2381 C C . ALA B 1 105 ? 21.609 -13.094 6.699 1 97.62 105 ALA B C 1
ATOM 2383 O O . ALA B 1 105 ? 22.688 -12.898 6.133 1 97.62 105 ALA B O 1
ATOM 2384 N N . ALA B 1 106 ? 20.734 -13.922 6.25 1 97.38 106 ALA B N 1
ATOM 2385 C CA . ALA B 1 106 ? 20.938 -14.68 5.023 1 97.38 106 ALA B CA 1
ATOM 2386 C C . ALA B 1 106 ? 21.078 -13.75 3.818 1 97.38 106 ALA B C 1
ATOM 2388 O O . ALA B 1 106 ? 21.922 -13.969 2.947 1 97.38 106 ALA B O 1
ATOM 2389 N N . ALA B 1 107 ? 20.188 -12.758 3.719 1 97.12 107 ALA B N 1
ATOM 2390 C CA . ALA B 1 107 ? 20.234 -11.789 2.625 1 97.12 107 ALA B CA 1
ATOM 2391 C C . ALA B 1 107 ? 21.578 -11.078 2.562 1 97.12 107 ALA B C 1
ATOM 2393 O O . ALA B 1 107 ? 22.172 -10.953 1.487 1 97.12 107 ALA B O 1
ATOM 2394 N N . LYS B 1 108 ? 22.031 -10.641 3.729 1 95.12 108 LYS B N 1
ATOM 2395 C CA . LYS B 1 108 ? 23.312 -9.953 3.811 1 95.12 108 LYS B CA 1
ATOM 2396 C C . LYS B 1 108 ? 24.453 -10.867 3.375 1 95.12 108 LYS B C 1
ATOM 2398 O O . LYS B 1 108 ? 25.312 -10.469 2.588 1 95.12 108 LYS B O 1
ATOM 2403 N N . GLN B 1 109 ? 24.453 -12.055 3.898 1 96.75 109 GLN B N 1
ATOM 2404 C CA . GLN B 1 109 ? 25.5 -13.023 3.605 1 96.75 109 GLN B CA 1
ATOM 2405 C C . GLN B 1 109 ? 25.547 -13.344 2.115 1 96.75 109 GLN B C 1
ATOM 2407 O O . GLN B 1 109 ? 26.641 -13.5 1.548 1 96.75 109 GLN B O 1
ATOM 2412 N N . GLN B 1 110 ? 24.438 -13.383 1.475 1 95.62 110 GLN B N 1
ATOM 2413 C CA . GLN B 1 110 ? 24.359 -13.82 0.083 1 95.62 110 GLN B CA 1
ATOM 2414 C C . GLN B 1 110 ? 24.375 -12.625 -0.866 1 95.62 110 GLN B C 1
ATOM 2416 O O . GLN B 1 110 ? 24.469 -12.789 -2.084 1 95.62 110 GLN B O 1
ATOM 2421 N N . GLY B 1 111 ? 24.188 -11.43 -0.348 1 93.56 111 GLY B N 1
ATOM 2422 C CA . GLY B 1 111 ? 24.156 -10.242 -1.18 1 93.56 111 GLY B CA 1
ATOM 2423 C C . GLY B 1 111 ? 22.891 -10.109 -1.994 1 93.56 111 GLY B C 1
ATOM 2424 O O . GLY B 1 111 ? 22.938 -9.734 -3.166 1 93.56 111 GLY B O 1
ATOM 2425 N N . ILE B 1 112 ? 21.812 -10.57 -1.437 1 95.5 112 ILE B N 1
ATOM 2426 C CA . ILE B 1 112 ? 20.516 -10.492 -2.107 1 95.5 112 ILE B CA 1
ATOM 2427 C C . ILE B 1 112 ? 19.547 -9.703 -1.244 1 95.5 112 ILE B C 1
ATOM 2429 O O . ILE B 1 112 ? 19.859 -9.336 -0.108 1 95.5 112 ILE B O 1
ATOM 2433 N N . THR B 1 113 ? 18.469 -9.359 -1.799 1 95.94 113 THR B N 1
ATOM 2434 C CA . THR B 1 113 ? 17.469 -8.633 -1.022 1 95.94 113 THR B CA 1
ATOM 2435 C C . THR B 1 113 ? 16.844 -9.539 0.034 1 95.94 113 THR B C 1
ATOM 2437 O O . THR B 1 113 ? 16.812 -10.766 -0.127 1 95.94 113 THR B O 1
ATOM 2440 N N . ARG B 1 114 ? 16.312 -8.945 1.076 1 96.62 114 ARG B N 1
ATOM 2441 C CA . ARG B 1 114 ? 15.625 -9.695 2.119 1 96.62 114 ARG B CA 1
ATOM 2442 C C . ARG B 1 114 ? 14.414 -10.43 1.552 1 96.62 114 ARG B C 1
ATOM 2444 O O . ARG B 1 114 ? 14.117 -11.555 1.966 1 96.62 114 ARG B O 1
ATOM 2451 N N . SER B 1 115 ? 13.695 -9.82 0.627 1 97.56 115 SER B N 1
ATOM 2452 C CA . SER B 1 115 ? 12.508 -10.438 0.038 1 97.56 115 SER B CA 1
ATOM 2453 C C . SER B 1 115 ? 12.875 -11.68 -0.764 1 97.56 115 SER B C 1
ATOM 2455 O O . SER B 1 115 ? 12.133 -12.664 -0.756 1 97.56 115 SER B O 1
ATOM 2457 N N . MET B 1 116 ? 13.945 -11.57 -1.488 1 97.25 116 MET B N 1
ATOM 2458 C CA . MET B 1 116 ? 14.438 -12.742 -2.209 1 97.25 116 MET B CA 1
ATOM 2459 C C . MET B 1 116 ? 14.773 -13.875 -1.244 1 97.25 116 MET B C 1
ATOM 2461 O O . MET B 1 116 ? 14.375 -15.023 -1.467 1 97.25 116 MET B O 1
ATOM 2465 N N . ALA B 1 117 ? 15.516 -13.555 -0.193 1 98.38 117 ALA B N 1
ATOM 2466 C CA . ALA B 1 117 ? 15.891 -14.539 0.82 1 98.38 117 ALA B CA 1
ATOM 2467 C C . ALA B 1 117 ? 14.656 -15.156 1.461 1 98.38 117 ALA B C 1
ATOM 2469 O O . ALA B 1 117 ? 14.633 -16.359 1.747 1 98.38 117 ALA B O 1
ATOM 2470 N N . ALA B 1 118 ? 13.633 -14.391 1.688 1 98.81 118 ALA B N 1
ATOM 2471 C CA . ALA B 1 118 ? 12.391 -14.867 2.285 1 98.81 118 ALA B CA 1
ATOM 2472 C C . ALA B 1 118 ? 11.711 -15.898 1.392 1 98.81 118 ALA B C 1
ATOM 2474 O O . ALA B 1 118 ? 11.266 -16.953 1.869 1 98.81 118 ALA B O 1
ATOM 2475 N N . MET B 1 119 ? 11.664 -15.641 0.067 1 98.69 119 MET B N 1
ATOM 2476 C CA . MET B 1 119 ? 11.031 -16.578 -0.857 1 98.69 119 MET B CA 1
ATOM 2477 C C . MET B 1 119 ? 11.812 -17.891 -0.92 1 98.69 119 MET B C 1
ATOM 2479 O O . MET B 1 119 ? 11.219 -18.969 -0.968 1 98.69 119 MET B O 1
ATOM 2483 N N . ARG B 1 120 ? 13.109 -17.719 -0.961 1 97.88 120 ARG B N 1
ATOM 2484 C CA . ARG B 1 120 ? 13.961 -18.891 -0.958 1 97.88 120 ARG B CA 1
ATOM 2485 C C . ARG B 1 120 ? 13.703 -19.75 0.274 1 97.88 120 ARG B C 1
ATOM 2487 O O . ARG B 1 120 ? 13.641 -20.984 0.178 1 97.88 120 ARG B O 1
ATOM 2494 N N . GLN B 1 121 ? 13.594 -19.094 1.394 1 98.44 121 GLN B N 1
ATOM 2495 C CA . GLN B 1 121 ? 13.344 -19.797 2.648 1 98.44 121 GLN B CA 1
ATOM 2496 C C . GLN B 1 121 ? 12 -20.516 2.621 1 98.44 121 GLN B C 1
ATOM 2498 O O . GLN B 1 121 ? 11.875 -21.641 3.129 1 98.44 121 GLN B O 1
ATOM 2503 N N . PHE B 1 122 ? 10.945 -19.906 2.09 1 98.62 122 PHE B N 1
ATOM 2504 C CA . PHE B 1 122 ? 9.664 -20.594 1.962 1 98.62 122 PHE B CA 1
ATOM 2505 C C . PHE B 1 122 ? 9.805 -21.875 1.149 1 98.62 122 PHE B C 1
ATOM 2507 O O . PHE B 1 122 ? 9.297 -22.922 1.544 1 98.62 122 PHE B O 1
ATOM 2514 N N . GLY B 1 123 ? 10.484 -21.828 -0.006 1 97.81 123 GLY B N 1
ATOM 2515 C CA . GLY B 1 123 ? 10.781 -23 -0.807 1 97.81 123 GLY B CA 1
ATOM 2516 C C . GLY B 1 123 ? 9.547 -23.844 -1.114 1 97.81 123 GLY B C 1
ATOM 2517 O O . GLY B 1 123 ? 8.562 -23.328 -1.642 1 97.81 123 GLY B O 1
ATOM 2518 N N . ARG B 1 124 ? 9.531 -25.047 -0.649 1 97.88 124 ARG B N 1
ATOM 2519 C CA . ARG B 1 124 ? 8.484 -26 -1.006 1 97.88 124 ARG B CA 1
ATOM 2520 C C . ARG B 1 124 ? 7.191 -25.688 -0.261 1 97.88 124 ARG B C 1
ATOM 2522 O O . ARG B 1 124 ? 6.129 -26.203 -0.622 1 97.88 124 ARG B O 1
ATOM 2529 N N . ALA B 1 125 ? 7.289 -24.859 0.811 1 98.69 125 ALA B N 1
ATOM 2530 C CA . ALA B 1 125 ? 6.066 -24.453 1.497 1 98.69 125 ALA B CA 1
ATOM 2531 C C . ALA B 1 125 ? 5.129 -23.703 0.55 1 98.69 125 ALA B C 1
ATOM 2533 O O . ALA B 1 125 ? 3.93 -23.609 0.812 1 98.69 125 ALA B O 1
ATOM 2534 N N . LEU B 1 126 ? 5.625 -23.266 -0.581 1 98.88 126 LEU B N 1
ATOM 2535 C CA . LEU B 1 126 ? 4.824 -22.516 -1.552 1 98.88 126 LEU B CA 1
ATOM 2536 C C . LEU B 1 126 ? 3.963 -23.469 -2.379 1 98.88 126 LEU B C 1
ATOM 2538 O O . LEU B 1 126 ? 3.021 -23.031 -3.049 1 98.88 126 LEU B O 1
ATOM 2542 N N . ASP B 1 127 ? 4.266 -24.781 -2.355 1 98.81 127 ASP B N 1
ATOM 2543 C CA . ASP B 1 127 ? 3.533 -25.75 -3.16 1 98.81 127 ASP B CA 1
ATOM 2544 C C . ASP B 1 127 ? 2.053 -25.766 -2.791 1 98.81 127 ASP B C 1
ATOM 2546 O O . ASP B 1 127 ? 1.7 -25.938 -1.621 1 98.81 127 ASP B O 1
ATOM 2550 N N . GLY B 1 128 ? 1.243 -25.547 -3.791 1 98.88 128 GLY B N 1
ATOM 2551 C CA . GLY B 1 128 ? -0.195 -25.656 -3.604 1 98.88 128 GLY B CA 1
ATOM 2552 C C . GLY B 1 128 ? -0.803 -24.438 -2.928 1 98.88 128 GLY B C 1
ATOM 2553 O O . GLY B 1 128 ? -2.021 -24.375 -2.75 1 98.88 128 GLY B O 1
ATOM 2554 N N . ASN B 1 129 ? -0.01 -23.484 -2.516 1 98.94 129 ASN B N 1
ATOM 2555 C CA . ASN B 1 129 ? -0.467 -22.266 -1.858 1 98.94 129 ASN B CA 1
ATOM 2556 C C . ASN B 1 129 ? -0.441 -21.078 -2.811 1 98.94 129 ASN B C 1
ATOM 2558 O O . ASN B 1 129 ? -0.184 -21.234 -4.004 1 98.94 129 ASN B O 1
ATOM 2562 N N . ILE B 1 130 ? -0.827 -19.922 -2.32 1 98.94 130 ILE B N 1
ATOM 2563 C CA . ILE B 1 130 ? -0.853 -18.703 -3.125 1 98.94 130 ILE B CA 1
ATOM 2564 C C . ILE B 1 130 ? 0.319 -17.812 -2.74 1 98.94 130 ILE B C 1
ATOM 2566 O O . ILE B 1 130 ? 0.628 -17.656 -1.556 1 98.94 130 ILE B O 1
ATOM 2570 N N . VAL B 1 131 ? 1.021 -17.312 -3.693 1 99 131 VAL B N 1
ATOM 2571 C CA . VAL B 1 131 ? 2.09 -16.328 -3.48 1 99 131 VAL B CA 1
ATOM 2572 C C . VAL B 1 131 ? 1.607 -14.945 -3.883 1 99 131 VAL B C 1
ATOM 2574 O O . VAL B 1 131 ? 1.047 -14.766 -4.965 1 99 131 VAL B O 1
ATOM 2577 N N . ALA B 1 132 ? 1.736 -13.977 -3.018 1 99 132 ALA B N 1
ATOM 2578 C CA . ALA B 1 132 ? 1.36 -12.594 -3.297 1 99 132 ALA B CA 1
ATOM 2579 C C . ALA B 1 132 ? 2.559 -11.664 -3.156 1 99 132 ALA B C 1
ATOM 2581 O O . ALA B 1 132 ? 3.002 -11.375 -2.041 1 99 132 ALA B O 1
ATOM 2582 N N . ILE B 1 133 ? 3.076 -11.195 -4.262 1 98.94 133 ILE B N 1
ATOM 2583 C CA . ILE B 1 133 ? 4.203 -10.273 -4.312 1 98.94 133 ILE B CA 1
ATOM 2584 C C . ILE B 1 133 ? 3.705 -8.875 -4.66 1 98.94 133 ILE B C 1
ATOM 2586 O O . ILE B 1 133 ? 3.166 -8.648 -5.746 1 98.94 133 ILE B O 1
ATOM 259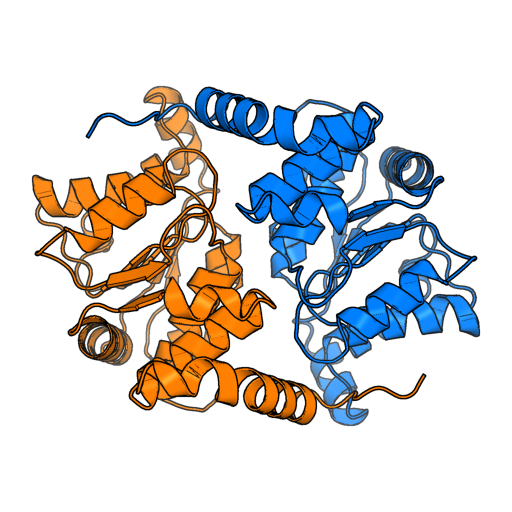0 N N . GLY B 1 134 ? 3.924 -7.914 -3.77 1 98.88 134 GLY B N 1
ATOM 2591 C CA . GLY B 1 134 ? 3.389 -6.582 -3.992 1 98.88 134 GLY B CA 1
ATOM 2592 C C . GLY B 1 134 ? 4.453 -5.5 -3.979 1 98.88 134 GLY B C 1
ATOM 2593 O O . GLY B 1 134 ? 4.148 -4.32 -4.156 1 98.88 134 GLY B O 1
ATOM 2594 N N . ASN B 1 135 ? 5.75 -5.91 -3.801 1 98.31 135 ASN B N 1
ATOM 2595 C CA . ASN B 1 135 ? 6.734 -4.844 -3.646 1 98.31 135 ASN B CA 1
ATOM 2596 C C . ASN B 1 135 ? 8.023 -5.164 -4.391 1 98.31 135 ASN B C 1
ATOM 2598 O O . ASN B 1 135 ? 8.477 -4.379 -5.223 1 98.31 135 ASN B O 1
ATOM 2602 N N . ALA B 1 136 ? 8.625 -6.309 -4.211 1 98.19 136 ALA B N 1
ATOM 2603 C CA . ALA B 1 136 ? 10 -6.57 -4.613 1 98.19 136 ALA B CA 1
ATOM 2604 C C . ALA B 1 136 ? 10.047 -7.406 -5.891 1 98.19 136 ALA B C 1
ATOM 2606 O O . ALA B 1 136 ? 9.734 -8.602 -5.871 1 98.19 136 ALA B O 1
ATOM 2607 N N . PRO B 1 137 ? 10.562 -6.836 -6.98 1 98.38 137 PRO B N 1
ATOM 2608 C CA . PRO B 1 137 ? 10.758 -7.617 -8.203 1 98.38 137 PRO B CA 1
ATOM 2609 C C . PRO B 1 137 ? 11.656 -8.836 -7.988 1 98.38 137 PRO B C 1
ATOM 2611 O O . PRO B 1 137 ? 11.414 -9.898 -8.562 1 98.38 137 PRO B O 1
ATOM 2614 N N . THR B 1 138 ? 12.617 -8.695 -7.125 1 98.06 138 THR B N 1
ATOM 2615 C CA . THR B 1 138 ? 13.562 -9.781 -6.887 1 98.06 138 THR B CA 1
ATOM 2616 C C . THR B 1 138 ? 12.867 -10.969 -6.223 1 98.06 138 THR B C 1
ATOM 2618 O O . THR B 1 138 ? 13.242 -12.117 -6.449 1 98.06 138 THR B O 1
ATOM 2621 N N . ALA B 1 139 ? 11.88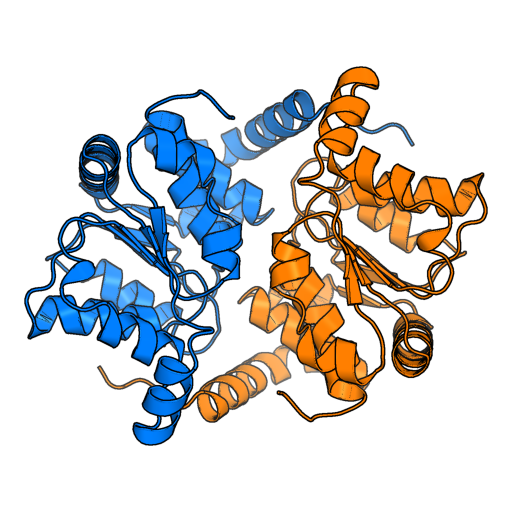3 -10.695 -5.398 1 98.75 139 ALA B N 1
ATOM 2622 C CA . ALA B 1 139 ? 11.078 -11.773 -4.816 1 98.75 139 ALA B CA 1
ATOM 2623 C C . ALA B 1 139 ? 10.352 -12.562 -5.902 1 98.75 139 ALA B C 1
ATOM 2625 O O . ALA B 1 139 ? 10.312 -13.789 -5.859 1 98.75 139 ALA B O 1
ATOM 2626 N N . LEU B 1 140 ? 9.766 -11.859 -6.871 1 98.88 140 LEU B N 1
ATOM 2627 C CA . LEU B 1 140 ? 9.047 -12.523 -7.953 1 98.88 140 LEU B CA 1
ATOM 2628 C C . LEU B 1 140 ? 10 -13.352 -8.812 1 98.88 140 LEU B C 1
ATOM 2630 O O . LEU B 1 140 ? 9.695 -14.492 -9.15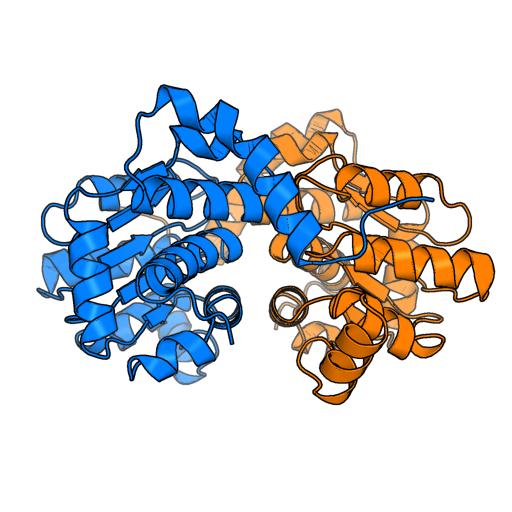6 1 98.88 140 LEU B O 1
ATOM 2634 N N . PHE B 1 141 ? 11.156 -12.789 -9.148 1 98.62 141 PHE B N 1
ATOM 2635 C CA . PHE B 1 141 ? 12.156 -13.539 -9.891 1 98.62 141 PHE B CA 1
ATOM 2636 C C . PHE B 1 141 ? 12.539 -14.812 -9.148 1 98.62 141 PHE B C 1
ATOM 2638 O O . PHE B 1 141 ? 12.711 -15.867 -9.758 1 98.62 141 PHE B O 1
ATOM 2645 N N . GLU B 1 142 ? 12.695 -14.688 -7.84 1 98.62 142 GLU B N 1
ATOM 2646 C CA . GLU B 1 142 ? 13.109 -15.844 -7.055 1 98.62 142 GLU B CA 1
ATOM 2647 C C . GLU B 1 142 ? 12.039 -16.922 -7.066 1 98.62 142 GLU B C 1
ATOM 2649 O O . GLU B 1 142 ? 12.352 -18.109 -7.168 1 98.62 142 GLU B O 1
ATOM 2654 N N . VAL B 1 143 ? 10.789 -16.547 -6.93 1 98.88 143 VAL B N 1
ATOM 2655 C CA . VAL B 1 143 ? 9.695 -17.516 -6.992 1 98.88 143 VAL B CA 1
ATOM 2656 C C . VAL B 1 143 ? 9.703 -18.219 -8.344 1 98.88 143 VAL B C 1
ATOM 2658 O O . VAL B 1 143 ? 9.547 -19.438 -8.422 1 98.88 143 VAL B O 1
ATOM 2661 N N . LEU B 1 144 ? 9.891 -17.438 -9.391 1 98.81 144 LEU B N 1
ATOM 2662 C CA . LEU B 1 144 ? 9.914 -18 -10.734 1 98.81 144 LEU B CA 1
ATOM 2663 C C . LEU B 1 144 ? 11.086 -18.969 -10.898 1 98.81 144 LEU B C 1
ATOM 2665 O O . LEU B 1 144 ? 10.969 -19.984 -11.586 1 98.81 144 LEU B O 1
ATOM 2669 N N . ARG B 1 145 ? 12.25 -18.578 -10.312 1 98.38 145 ARG B N 1
ATOM 2670 C CA . ARG B 1 145 ? 13.383 -19.5 -10.328 1 98.38 145 ARG B CA 1
ATOM 2671 C C . ARG B 1 145 ? 13.031 -20.812 -9.625 1 98.38 145 ARG B C 1
ATOM 2673 O O . ARG B 1 145 ? 13.328 -21.891 -10.141 1 98.38 145 ARG B O 1
ATOM 2680 N N . LEU B 1 146 ? 12.422 -20.719 -8.43 1 98.69 146 LEU B N 1
ATOM 2681 C CA . LEU B 1 146 ? 12 -21.906 -7.688 1 98.69 146 LEU B CA 1
ATOM 2682 C C . LEU B 1 146 ? 11.07 -22.781 -8.523 1 98.69 146 LEU B C 1
ATOM 2684 O O . LEU B 1 146 ? 11.203 -24 -8.539 1 98.69 146 LEU B O 1
ATOM 2688 N N . VAL B 1 147 ? 10.172 -22.172 -9.219 1 98.75 147 VAL B N 1
ATOM 2689 C CA . VAL B 1 147 ? 9.219 -22.859 -10.078 1 98.75 147 VAL B CA 1
ATOM 2690 C C . VAL B 1 147 ? 9.961 -23.562 -11.211 1 98.75 147 VAL B C 1
ATOM 2692 O O . VAL B 1 147 ? 9.742 -24.766 -11.453 1 98.75 147 VAL B O 1
ATOM 2695 N N . ALA B 1 148 ? 10.844 -22.875 -11.828 1 98.19 148 ALA B N 1
ATOM 2696 C CA . ALA B 1 148 ? 11.523 -23.375 -13.023 1 98.19 148 ALA B CA 1
ATOM 2697 C C . ALA B 1 148 ? 12.57 -24.422 -12.664 1 98.19 148 ALA B C 1
ATOM 2699 O O . ALA B 1 148 ? 12.719 -25.422 -13.375 1 98.19 148 ALA B O 1
ATOM 2700 N N . GLU B 1 149 ? 13.297 -24.172 -11.586 1 97.81 149 GLU B N 1
ATOM 2701 C CA . GLU B 1 149 ? 14.492 -24.969 -11.344 1 97.81 149 GLU B CA 1
ATOM 2702 C C . GLU B 1 149 ? 14.266 -25.984 -10.234 1 97.81 149 GLU B C 1
ATOM 2704 O O . GLU B 1 149 ? 14.977 -27 -10.156 1 97.81 149 GLU B O 1
ATOM 2709 N N . GLU B 1 150 ? 13.305 -25.719 -9.375 1 98.19 150 GLU B N 1
ATOM 2710 C CA . GLU B 1 150 ? 13.148 -26.594 -8.219 1 98.19 150 GLU B CA 1
ATOM 2711 C C . GLU B 1 150 ? 11.758 -27.219 -8.18 1 98.19 150 GLU B C 1
ATOM 2713 O O . GLU B 1 150 ? 11.375 -27.844 -7.191 1 98.19 150 GLU B O 1
ATOM 2718 N N . ASP B 1 151 ? 10.992 -27.062 -9.133 1 98.25 151 ASP B N 1
ATOM 2719 C CA . ASP B 1 151 ? 9.695 -27.688 -9.352 1 98.25 151 ASP B CA 1
ATOM 2720 C C . ASP B 1 151 ? 8.695 -27.281 -8.273 1 98.25 151 ASP B C 1
ATOM 2722 O O . ASP B 1 151 ? 7.84 -28.078 -7.875 1 98.25 151 ASP B O 1
ATOM 2726 N N . VAL B 1 152 ? 8.906 -26.141 -7.695 1 98.75 152 VAL B N 1
ATOM 2727 C CA . VAL B 1 152 ? 7.895 -25.562 -6.809 1 98.75 152 VAL B CA 1
ATOM 2728 C C . VAL B 1 152 ? 6.66 -25.172 -7.621 1 98.75 152 VAL B C 1
ATOM 2730 O O . VAL B 1 152 ? 6.781 -24.609 -8.711 1 98.75 152 VAL B O 1
ATOM 2733 N N . ARG B 1 153 ? 5.441 -25.469 -7.043 1 98.88 153 ARG B N 1
ATOM 2734 C CA . ARG B 1 153 ? 4.215 -25.25 -7.797 1 98.88 153 ARG B CA 1
ATOM 2735 C C . ARG B 1 153 ? 3.164 -24.547 -6.938 1 98.88 153 ARG B C 1
ATOM 2737 O O . ARG B 1 153 ? 2.223 -25.188 -6.457 1 98.88 153 ARG B O 1
ATOM 2744 N N . PRO B 1 154 ? 3.309 -23.234 -6.777 1 98.94 154 PRO B N 1
ATOM 2745 C CA . PRO B 1 154 ? 2.17 -22.531 -6.195 1 98.94 154 PRO B CA 1
ATOM 2746 C C . PRO B 1 154 ? 0.884 -22.719 -6.996 1 98.94 154 PRO B C 1
ATOM 2748 O O . PRO B 1 154 ? 0.933 -22.891 -8.219 1 98.94 154 PRO B O 1
ATOM 2751 N N . ALA B 1 155 ? -0.281 -22.672 -6.27 1 98.94 155 ALA B N 1
ATOM 2752 C CA . ALA B 1 155 ? -1.565 -22.75 -6.961 1 98.94 155 ALA B CA 1
ATOM 2753 C C . ALA B 1 155 ? -1.783 -21.547 -7.863 1 98.94 155 ALA B C 1
ATOM 2755 O O . ALA B 1 155 ? -2.412 -21.656 -8.922 1 98.94 155 ALA B O 1
ATOM 2756 N N . CYS B 1 156 ? -1.299 -20.438 -7.43 1 98.94 156 CYS B N 1
ATOM 2757 C CA . CYS B 1 156 ? -1.409 -19.172 -8.156 1 98.94 156 CYS B CA 1
ATOM 2758 C C . CYS B 1 156 ? -0.389 -18.172 -7.652 1 98.94 156 CYS B C 1
ATOM 2760 O O . CYS B 1 156 ? -0.096 -18.109 -6.457 1 98.94 156 CYS B O 1
ATOM 2762 N N . ILE B 1 157 ? 0.199 -17.391 -8.516 1 99 157 ILE B N 1
ATOM 2763 C CA . ILE B 1 157 ? 1.066 -16.266 -8.156 1 99 157 ILE B CA 1
ATOM 2764 C C . ILE B 1 157 ? 0.378 -14.953 -8.492 1 99 157 ILE B C 1
ATOM 2766 O O . ILE B 1 157 ? 0.068 -14.688 -9.664 1 99 157 ILE B O 1
ATOM 2770 N N . VAL B 1 158 ? 0.049 -14.172 -7.48 1 99 158 VAL B N 1
ATOM 2771 C CA . VAL B 1 158 ? -0.279 -12.766 -7.684 1 99 158 VAL B CA 1
ATOM 2772 C C . VAL B 1 158 ? 0.994 -11.922 -7.621 1 99 158 VAL B C 1
ATOM 2774 O O . VAL B 1 158 ? 1.49 -11.617 -6.531 1 99 158 VAL B O 1
ATOM 2777 N N . GLY B 1 159 ? 1.57 -11.633 -8.781 1 98.94 159 GLY B N 1
ATOM 2778 C CA . GLY B 1 159 ? 2.842 -10.938 -8.898 1 98.94 159 GLY B CA 1
ATOM 2779 C C . GLY B 1 159 ? 2.701 -9.516 -9.398 1 98.94 159 GLY B C 1
ATOM 2780 O O . GLY B 1 159 ? 2.688 -9.273 -10.609 1 98.94 159 GLY B O 1
ATOM 2781 N N . ILE B 1 160 ? 2.682 -8.625 -8.477 1 98.94 160 ILE B N 1
ATOM 2782 C CA . ILE B 1 160 ? 2.434 -7.227 -8.82 1 98.94 160 ILE B CA 1
ATOM 2783 C C . ILE B 1 160 ? 3.461 -6.332 -8.133 1 98.94 160 ILE B C 1
ATOM 2785 O O . ILE B 1 160 ? 3.102 -5.34 -7.492 1 98.94 160 ILE B O 1
ATOM 2789 N N . PRO B 1 161 ? 4.789 -6.699 -8.211 1 98.81 161 PRO B N 1
ATOM 2790 C CA . PRO B 1 161 ? 5.801 -5.805 -7.641 1 98.81 161 PRO B CA 1
ATOM 2791 C C . PRO B 1 161 ? 5.781 -4.414 -8.273 1 98.81 161 PRO B C 1
ATOM 2793 O O . PRO B 1 161 ? 5.328 -4.25 -9.406 1 98.81 161 PRO B O 1
ATOM 2796 N N . VAL B 1 162 ? 6.195 -3.463 -7.562 1 98.75 162 VAL B N 1
ATOM 2797 C CA . VAL B 1 162 ? 6.211 -2.072 -8.008 1 98.75 162 VAL B CA 1
ATOM 2798 C C . VAL B 1 162 ? 7.652 -1.596 -8.164 1 98.75 162 VAL B C 1
ATOM 2800 O O . VAL B 1 162 ? 8.555 -2.086 -7.477 1 98.75 162 VAL B O 1
ATOM 2803 N N . GLY B 1 163 ? 7.828 -0.687 -9.078 1 97.19 163 GLY B N 1
ATOM 2804 C CA . GLY B 1 163 ? 9.117 -0.016 -9.141 1 97.19 163 GLY B CA 1
ATOM 2805 C C . GLY B 1 163 ? 9.641 0.146 -10.555 1 97.19 163 GLY B C 1
ATOM 2806 O O . GLY B 1 163 ? 9.078 -0.424 -11.5 1 97.19 163 GLY B O 1
ATOM 2807 N N . PHE B 1 164 ? 10.75 0.789 -10.688 1 97.44 164 PHE B N 1
ATOM 2808 C CA . PHE B 1 164 ? 11.281 1.172 -11.992 1 97.44 164 PHE B CA 1
ATOM 2809 C C . PHE B 1 164 ? 12.383 0.219 -12.43 1 97.44 164 PHE B C 1
ATOM 2811 O O . PHE B 1 164 ? 12.805 0.235 -13.586 1 97.44 164 PHE B O 1
ATOM 2818 N N . VAL B 1 165 ? 12.844 -0.548 -11.547 1 96.94 165 VAL B N 1
ATOM 2819 C CA . VAL B 1 165 ? 13.906 -1.507 -11.859 1 96.94 165 VAL B CA 1
ATOM 2820 C C . VAL B 1 165 ? 13.406 -2.926 -11.594 1 96.94 165 VAL B C 1
ATOM 2822 O O . VAL B 1 165 ? 13.078 -3.275 -10.461 1 96.94 165 VAL B O 1
ATOM 2825 N N . GLY B 1 166 ? 13.281 -3.699 -12.594 1 97.19 166 GLY B N 1
ATOM 2826 C CA . GLY B 1 166 ? 12.984 -5.117 -12.445 1 97.19 166 GLY B CA 1
ATOM 2827 C C . GLY B 1 166 ? 11.5 -5.414 -12.414 1 97.19 166 GLY B C 1
ATOM 2828 O O . GLY B 1 166 ? 11.078 -6.535 -12.711 1 97.19 166 GLY B O 1
ATOM 2829 N N . ALA B 1 167 ? 10.672 -4.422 -12.055 1 98.19 167 ALA B N 1
ATOM 2830 C CA . ALA B 1 167 ? 9.25 -4.684 -11.891 1 98.19 167 ALA B CA 1
ATOM 2831 C C . ALA B 1 167 ? 8.617 -5.125 -13.203 1 98.19 167 ALA B C 1
ATOM 2833 O O . ALA B 1 167 ? 8.008 -6.195 -13.281 1 98.19 167 ALA B O 1
ATOM 2834 N N . ALA B 1 168 ? 8.789 -4.336 -14.234 1 98.44 168 ALA B N 1
ATOM 2835 C CA . ALA B 1 168 ? 8.234 -4.695 -15.531 1 98.44 168 ALA B CA 1
ATOM 2836 C C . ALA B 1 168 ? 8.797 -6.023 -16.031 1 98.44 168 ALA B C 1
ATOM 2838 O O . ALA B 1 168 ? 8.055 -6.875 -16.531 1 98.44 168 ALA B O 1
ATOM 2839 N N . ASP B 1 169 ? 10.078 -6.277 -15.828 1 98.31 169 ASP B N 1
ATOM 2840 C CA . ASP B 1 169 ? 10.758 -7.473 -16.312 1 98.31 169 ASP B CA 1
ATOM 2841 C C . ASP B 1 169 ? 10.273 -8.719 -15.578 1 98.31 169 ASP B C 1
ATOM 2843 O O . ASP B 1 169 ? 10.047 -9.766 -16.188 1 98.31 169 ASP B O 1
ATOM 2847 N N . SER B 1 170 ? 10.18 -8.602 -14.25 1 98.62 170 SER B N 1
ATOM 2848 C CA . SER B 1 170 ? 9.742 -9.758 -13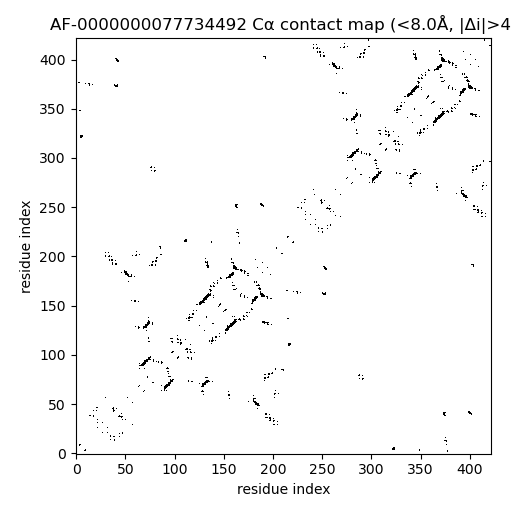.469 1 98.62 170 SER B CA 1
ATOM 2849 C C . SER B 1 170 ? 8.305 -10.141 -13.797 1 98.62 170 SER B C 1
ATOM 2851 O O . SER B 1 170 ? 7.973 -11.328 -13.875 1 98.62 170 SER B O 1
ATOM 2853 N N . LYS B 1 171 ? 7.504 -9.195 -14.016 1 98.88 171 LYS B N 1
ATOM 2854 C CA . LYS B 1 171 ? 6.105 -9.445 -14.352 1 98.88 171 LYS B CA 1
ATOM 2855 C C . LYS B 1 171 ? 5.965 -10 -15.766 1 98.88 171 LYS B C 1
ATOM 2857 O O . LYS B 1 171 ? 5.098 -10.836 -16.031 1 98.88 171 LYS B O 1
ATOM 2862 N N . GLU B 1 172 ? 6.797 -9.539 -16.672 1 98.75 172 GLU B N 1
ATOM 2863 C CA . GLU B 1 172 ? 6.836 -10.141 -18 1 98.75 172 GLU B CA 1
ATOM 2864 C C . GLU B 1 172 ? 7.258 -11.609 -17.938 1 98.75 172 GLU B C 1
ATOM 2866 O O . GLU B 1 172 ? 6.691 -12.453 -18.625 1 98.75 172 GLU B O 1
ATOM 2871 N N . ALA B 1 173 ? 8.266 -11.844 -17.125 1 98.75 173 ALA B N 1
ATOM 2872 C CA . ALA B 1 173 ? 8.695 -13.227 -16.922 1 98.75 173 ALA B CA 1
ATOM 2873 C C . ALA B 1 173 ? 7.555 -14.078 -16.375 1 98.75 173 ALA B C 1
ATOM 2875 O O . ALA B 1 173 ? 7.375 -15.227 -16.781 1 98.75 173 ALA B O 1
ATOM 2876 N N . LEU B 1 174 ? 6.816 -13.531 -15.453 1 98.88 174 LEU B N 1
ATOM 2877 C CA . LEU B 1 174 ? 5.656 -14.211 -14.898 1 98.88 174 LEU B CA 1
ATOM 2878 C C . LEU B 1 174 ? 4.645 -14.547 -15.984 1 98.88 174 LEU B C 1
ATOM 2880 O O . LEU B 1 174 ? 4.113 -15.656 -16.031 1 98.88 174 LEU B O 1
ATOM 2884 N N . ARG B 1 175 ? 4.383 -13.68 -16.875 1 98.69 175 ARG B N 1
ATOM 2885 C CA . ARG B 1 175 ? 3.398 -13.867 -17.938 1 98.69 175 ARG B CA 1
ATOM 2886 C C . ARG B 1 175 ? 3.863 -14.914 -18.938 1 98.69 175 ARG B C 1
ATOM 2888 O O . ARG B 1 175 ? 3.041 -15.594 -19.562 1 98.69 175 ARG B O 1
ATOM 2895 N N . LYS B 1 176 ? 5.113 -15.047 -19.047 1 98.25 176 LYS B N 1
ATOM 2896 C CA . LYS B 1 176 ? 5.668 -15.969 -20.031 1 98.25 176 LYS B CA 1
ATOM 2897 C C . LYS B 1 176 ? 5.781 -17.375 -19.469 1 98.25 176 LYS B C 1
ATOM 2899 O O . LYS B 1 176 ? 5.953 -18.344 -20.219 1 98.25 176 LYS B O 1
ATOM 2904 N N . ASN B 1 177 ? 5.711 -17.406 -18.156 1 97.25 177 ASN B N 1
ATOM 2905 C CA . ASN B 1 177 ? 5.84 -18.734 -17.578 1 97.25 177 ASN B CA 1
ATOM 2906 C C . ASN B 1 177 ? 4.676 -19.641 -17.969 1 97.25 177 ASN B C 1
ATOM 2908 O O . ASN B 1 177 ? 3.572 -19.156 -18.234 1 97.25 177 ASN B O 1
ATOM 2912 N N . THR B 1 178 ? 4.844 -20.969 -18.031 1 97.38 178 THR B N 1
ATOM 2913 C CA . THR B 1 178 ? 3.807 -21.891 -18.484 1 97.38 178 THR B CA 1
ATOM 2914 C C . THR B 1 178 ? 3.477 -22.922 -17.406 1 97.38 178 THR B C 1
ATOM 2916 O O . THR B 1 178 ? 2.701 -23.844 -17.656 1 97.38 178 THR B O 1
ATOM 2919 N N . LEU B 1 179 ? 4 -22.641 -16.219 1 98.38 179 LEU B N 1
ATOM 2920 C CA . LEU B 1 179 ? 3.955 -23.734 -15.25 1 98.38 179 LEU B CA 1
ATOM 2921 C C . LEU B 1 179 ? 2.965 -23.406 -14.133 1 98.38 179 LEU B C 1
ATOM 2923 O O . LEU B 1 179 ? 2.434 -24.328 -13.492 1 98.38 179 LEU B O 1
ATOM 2927 N N . VAL B 1 180 ? 2.764 -22.125 -13.844 1 98.81 180 VAL B N 1
ATOM 2928 C CA . VAL B 1 180 ? 1.915 -21.719 -12.727 1 98.81 180 VAL B CA 1
ATOM 2929 C C . VAL B 1 180 ? 0.989 -20.594 -13.164 1 98.81 180 VAL B C 1
ATOM 2931 O O . VAL B 1 180 ? 1.426 -19.641 -13.82 1 98.81 180 VAL B O 1
ATOM 2934 N N . PRO B 1 181 ? -0.359 -20.656 -12.844 1 98.88 181 PRO B N 1
ATOM 2935 C CA . PRO B 1 181 ? -1.239 -19.531 -13.156 1 98.88 181 PRO B CA 1
ATOM 2936 C C . PRO B 1 181 ? -0.868 -18.266 -12.391 1 98.88 181 PRO B C 1
ATOM 2938 O O . PRO B 1 181 ? -0.207 -18.328 -11.352 1 98.88 181 PRO B O 1
ATOM 2941 N N . TYR B 1 182 ? -1.376 -17.109 -12.898 1 98.94 182 TYR B N 1
ATOM 2942 C CA . TYR B 1 182 ? -0.918 -15.852 -12.312 1 98.94 182 TYR B CA 1
ATOM 2943 C C . TYR B 1 182 ? -1.956 -14.75 -12.492 1 98.94 182 TYR B C 1
ATOM 2945 O O . TYR B 1 182 ? -2.854 -14.867 -13.328 1 98.94 182 TYR B O 1
ATOM 2953 N N . ILE B 1 183 ? -1.929 -13.773 -11.688 1 98.94 183 ILE B N 1
ATOM 2954 C CA . ILE B 1 183 ? -2.518 -12.445 -11.852 1 98.94 183 ILE B CA 1
ATOM 2955 C C . ILE B 1 183 ? -1.428 -11.383 -11.75 1 98.94 183 ILE B C 1
ATOM 2957 O O . ILE B 1 183 ? -0.607 -11.414 -10.828 1 98.94 183 ILE B O 1
ATOM 2961 N N . THR B 1 184 ? -1.34 -10.492 -12.719 1 98.94 184 THR B N 1
ATOM 2962 C CA . THR B 1 184 ? -0.296 -9.477 -12.664 1 98.94 184 THR B CA 1
ATOM 2963 C C . THR B 1 184 ? -0.758 -8.188 -13.352 1 98.94 184 THR B C 1
ATOM 2965 O O . THR B 1 184 ? -1.896 -8.109 -13.82 1 98.94 184 THR B O 1
ATOM 2968 N N . VAL B 1 185 ? -0.022 -7.141 -13.18 1 98.88 185 VAL B N 1
ATOM 2969 C CA . VAL B 1 185 ? -0.2 -5.828 -13.797 1 98.88 185 VAL B CA 1
ATOM 2970 C C . VAL B 1 185 ? 1.061 -5.445 -14.57 1 98.88 185 VAL B C 1
ATOM 2972 O O . VAL B 1 185 ? 2.152 -5.395 -14 1 98.88 185 VAL B O 1
ATOM 2975 N N . GLU B 1 186 ? 0.96 -5.137 -15.773 1 98.62 186 GLU B N 1
ATOM 2976 C CA . GLU B 1 186 ? 2.107 -4.832 -16.625 1 98.62 186 GLU B CA 1
ATOM 2977 C C . GLU B 1 186 ? 2.74 -3.498 -16.234 1 98.62 186 GLU B C 1
ATOM 2979 O O . GLU B 1 186 ? 2.045 -2.57 -15.82 1 98.62 186 GLU B O 1
ATOM 2984 N N . GLY B 1 187 ? 4.133 -3.465 -16.422 1 98.44 187 GLY B N 1
ATOM 2985 C CA . GLY B 1 187 ? 4.816 -2.186 -16.312 1 98.44 187 GLY B CA 1
ATOM 2986 C C . GLY B 1 187 ? 5.371 -1.924 -14.922 1 98.44 187 GLY B C 1
ATOM 2987 O O . GLY B 1 187 ? 5.684 -2.861 -14.188 1 98.44 187 GLY B O 1
ATOM 2988 N N . THR B 1 188 ? 5.578 -0.634 -14.578 1 98.62 188 THR B N 1
ATOM 2989 C CA . THR B 1 188 ? 6.258 -0.228 -13.352 1 98.62 188 THR B CA 1
ATOM 2990 C C . THR B 1 188 ? 5.27 -0.127 -12.195 1 98.62 188 THR B C 1
ATOM 2992 O O . THR B 1 188 ? 5.652 -0.243 -11.031 1 98.62 188 THR B O 1
ATOM 2995 N N . LYS B 1 189 ? 3.98 0.039 -12.516 1 98.69 189 LYS B N 1
ATOM 2996 C CA . LYS B 1 189 ? 2.949 0.219 -11.492 1 98.69 189 LYS B CA 1
ATOM 2997 C C . LYS B 1 189 ? 2.693 -1.08 -10.734 1 98.69 189 LYS B C 1
ATOM 2999 O O . LYS B 1 189 ? 3.02 -2.164 -11.227 1 98.69 189 LYS B O 1
ATOM 3004 N N . GLY B 1 190 ? 2.145 -0.994 -9.586 1 98.75 190 GLY B N 1
ATOM 3005 C CA . GLY B 1 190 ? 1.858 -2.092 -8.672 1 98.75 190 GLY B CA 1
ATOM 3006 C C . GLY B 1 190 ? 1.838 -1.669 -7.219 1 98.75 190 GLY B C 1
ATOM 3007 O O . GLY B 1 190 ? 1.415 -0.557 -6.895 1 98.75 190 GLY B O 1
ATOM 3008 N N . GLY B 1 191 ? 2.236 -2.646 -6.426 1 98.81 191 GLY B N 1
ATOM 3009 C CA . GLY B 1 191 ? 2.33 -2.281 -5.02 1 98.81 191 GLY B CA 1
ATOM 3010 C C . GLY B 1 191 ? 1.504 -3.176 -4.117 1 98.81 191 GLY B C 1
ATOM 3011 O O . GLY B 1 191 ? 0.646 -3.924 -4.59 1 98.81 191 GLY B O 1
ATOM 3012 N N . SER B 1 192 ? 1.761 -2.986 -2.871 1 98.94 192 SER B N 1
ATOM 3013 C CA . SER B 1 192 ? 1.179 -3.84 -1.842 1 98.94 192 SER B CA 1
ATOM 3014 C C . SER B 1 192 ? -0.344 -3.76 -1.853 1 98.94 192 SER B C 1
ATOM 3016 O O . SER B 1 192 ? -1.026 -4.785 -1.818 1 98.94 192 SER B O 1
ATOM 3018 N N . PRO B 1 193 ? -0.95 -2.537 -1.942 1 98.88 193 PRO B N 1
ATOM 3019 C CA . PRO B 1 193 ? -2.414 -2.506 -1.94 1 98.88 193 PRO B CA 1
ATOM 3020 C C . PRO B 1 193 ? -3.021 -3.209 -3.15 1 98.88 193 PRO B C 1
ATOM 3022 O O . PRO B 1 193 ? -4.109 -3.781 -3.055 1 98.88 193 PRO B O 1
ATOM 3025 N N . ILE B 1 194 ? -2.33 -3.199 -4.273 1 98.94 194 ILE B N 1
ATOM 3026 C CA . ILE B 1 194 ? -2.844 -3.787 -5.508 1 98.94 194 ILE B CA 1
ATOM 3027 C C . ILE B 1 194 ? -2.846 -5.309 -5.391 1 98.94 194 ILE B C 1
ATOM 3029 O O . ILE B 1 194 ? -3.844 -5.961 -5.703 1 98.94 194 ILE B O 1
ATOM 3033 N N . ALA B 1 195 ? -1.713 -5.828 -4.91 1 98.94 195 ALA B N 1
ATOM 3034 C CA . ALA B 1 195 ? -1.634 -7.273 -4.703 1 98.94 195 ALA B CA 1
ATOM 3035 C C . ALA B 1 195 ? -2.678 -7.742 -3.693 1 98.94 195 ALA B C 1
ATOM 3037 O O . ALA B 1 195 ? -3.377 -8.727 -3.926 1 98.94 195 ALA B O 1
ATOM 3038 N N . ALA B 1 196 ? -2.797 -7.016 -2.594 1 98.94 196 ALA B N 1
ATOM 3039 C CA . ALA B 1 196 ? -3.771 -7.367 -1.564 1 98.94 196 ALA B CA 1
ATOM 3040 C C . ALA B 1 196 ? -5.195 -7.297 -2.111 1 98.94 196 ALA B C 1
ATOM 3042 O O . ALA B 1 196 ? -6.031 -8.148 -1.794 1 98.94 196 ALA B O 1
ATOM 3043 N N . ALA B 1 197 ? -5.461 -6.297 -2.949 1 98.62 197 ALA B N 1
ATOM 3044 C CA . ALA B 1 197 ? -6.793 -6.129 -3.529 1 98.62 197 ALA B CA 1
ATOM 3045 C C . ALA B 1 197 ? -7.172 -7.328 -4.395 1 98.62 197 ALA B C 1
ATOM 3047 O O . ALA B 1 197 ? -8.305 -7.805 -4.344 1 98.62 197 ALA B O 1
ATOM 3048 N N . ALA B 1 198 ? -6.234 -7.777 -5.172 1 98.88 198 ALA B N 1
ATOM 3049 C CA . ALA B 1 198 ? -6.488 -8.938 -6.023 1 98.88 198 ALA B CA 1
ATOM 3050 C C . ALA B 1 198 ? -6.809 -10.172 -5.188 1 98.88 198 ALA B C 1
ATOM 3052 O O . ALA B 1 198 ? -7.773 -10.883 -5.473 1 98.88 198 ALA B O 1
ATOM 3053 N N . ILE B 1 199 ? -6.047 -10.398 -4.141 1 98.81 199 ILE B N 1
ATOM 3054 C CA . ILE B 1 199 ? -6.234 -11.547 -3.256 1 98.81 199 ILE B CA 1
ATOM 3055 C C . ILE B 1 199 ? -7.598 -11.461 -2.578 1 98.81 199 ILE B C 1
ATOM 3057 O O . ILE B 1 199 ? -8.352 -12.438 -2.553 1 98.81 199 ILE B O 1
ATOM 3061 N N . ASN B 1 200 ? -7.887 -10.289 -2.057 1 98.19 200 ASN B N 1
ATOM 3062 C CA . ASN B 1 200 ? -9.156 -10.102 -1.358 1 98.19 200 ASN B CA 1
ATOM 3063 C C . ASN B 1 200 ? -10.344 -10.312 -2.293 1 98.19 200 ASN B C 1
ATOM 3065 O O . ASN B 1 200 ? -11.359 -10.875 -1.892 1 98.19 200 ASN B O 1
ATOM 3069 N N . ALA B 1 201 ? -10.227 -9.828 -3.523 1 97.81 201 ALA B N 1
ATOM 3070 C CA . ALA B 1 201 ? -11.297 -10.031 -4.496 1 97.81 201 ALA B CA 1
ATOM 3071 C C . ALA B 1 201 ? -11.562 -11.516 -4.723 1 97.81 201 ALA B C 1
ATOM 3073 O O . ALA B 1 201 ? -12.719 -11.938 -4.797 1 97.81 201 ALA B O 1
ATOM 3074 N N . LEU B 1 202 ? -10.492 -12.289 -4.848 1 98.31 202 LEU B N 1
ATOM 3075 C CA . LEU B 1 202 ? -10.625 -13.734 -5.02 1 98.31 202 LEU B CA 1
ATOM 3076 C C . LEU B 1 202 ? -11.383 -14.352 -3.854 1 98.31 202 LEU B C 1
ATOM 3078 O O . LEU B 1 202 ? -12.273 -15.188 -4.055 1 98.31 202 LEU B O 1
ATOM 3082 N N . MET B 1 203 ? -11.055 -13.969 -2.666 1 98 203 MET B N 1
ATOM 3083 C CA . MET B 1 203 ? -11.664 -14.523 -1.462 1 98 203 MET B CA 1
ATOM 3084 C C . MET B 1 203 ? -13.125 -14.102 -1.343 1 98 203 MET B C 1
ATOM 3086 O O . MET B 1 203 ? -13.992 -14.914 -1.029 1 98 203 MET B O 1
ATOM 3090 N N . TYR B 1 204 ? -13.398 -12.812 -1.609 1 95.88 204 TYR B N 1
ATOM 3091 C CA . TYR B 1 204 ? -14.742 -12.273 -1.439 1 95.88 204 TYR B CA 1
ATOM 3092 C C . TYR B 1 204 ? -15.703 -12.867 -2.459 1 95.88 204 TYR B C 1
ATOM 3094 O O . TYR B 1 204 ? -16.906 -12.969 -2.205 1 95.88 204 TYR B O 1
ATOM 3102 N N . ASP B 1 205 ? -15.234 -13.266 -3.625 1 95.5 205 ASP B N 1
ATOM 3103 C CA . ASP B 1 205 ? -16.078 -13.906 -4.625 1 95.5 205 ASP B CA 1
ATOM 3104 C C . ASP B 1 205 ? -16.516 -15.297 -4.16 1 95.5 205 ASP B C 1
ATOM 3106 O O . ASP B 1 205 ? -17.594 -15.773 -4.543 1 95.5 205 ASP B O 1
ATOM 3110 N N . ILE B 1 206 ? -15.641 -15.961 -3.424 1 94.88 206 ILE B N 1
ATOM 3111 C CA . ILE B 1 206 ? -15.992 -17.281 -2.898 1 94.88 206 ILE B CA 1
ATOM 3112 C C . ILE B 1 206 ? -17.156 -17.141 -1.924 1 94.88 206 ILE B C 1
ATOM 3114 O O . ILE B 1 206 ? -18.141 -17.891 -2.018 1 94.88 206 ILE B O 1
ATOM 3118 N N . ASP B 1 207 ? -16.969 -16.203 -1.03 1 85.88 207 ASP B N 1
ATOM 3119 C CA . ASP B 1 207 ? -17.938 -15.898 0.017 1 85.88 207 ASP B CA 1
ATOM 3120 C C . ASP B 1 207 ? -18 -14.398 0.306 1 85.88 207 ASP B C 1
ATOM 3122 O O . ASP B 1 207 ? -17.031 -13.82 0.807 1 85.88 207 ASP B O 1
ATOM 3126 N N . ASP B 1 208 ? -19.094 -13.82 0.089 1 77.38 208 ASP B N 1
ATOM 3127 C CA . ASP B 1 208 ? -19.234 -12.367 0.121 1 77.38 208 ASP B CA 1
ATOM 3128 C C . ASP B 1 208 ? -19.297 -11.852 1.558 1 77.38 208 ASP B C 1
ATOM 3130 O O . ASP B 1 208 ? -19.547 -10.672 1.788 1 77.38 208 ASP B O 1
ATOM 3134 N N . THR B 1 209 ? -19.125 -12.75 2.455 1 72.31 209 THR B N 1
ATOM 3135 C CA . THR B 1 209 ? -19.094 -12.281 3.838 1 72.31 209 THR B CA 1
ATOM 3136 C C . THR B 1 209 ? -17.781 -11.547 4.133 1 72.31 209 THR B C 1
ATOM 3138 O O . THR B 1 209 ? -16.703 -12.031 3.793 1 72.31 209 THR B O 1
ATOM 3141 N N . ARG B 1 210 ? -18 -10.297 4.41 1 64.62 210 ARG B N 1
ATOM 3142 C CA . ARG B 1 210 ? -16.828 -9.5 4.777 1 64.62 210 ARG B CA 1
ATOM 3143 C C . ARG B 1 210 ? -16.766 -9.289 6.285 1 64.62 210 ARG B C 1
ATOM 3145 O O . ARG B 1 210 ? -17.781 -9.008 6.926 1 64.62 210 ARG B O 1
ATOM 3152 N N . PHE B 1 211 ? -15.914 -10.062 7.004 1 63.47 211 PHE B N 1
ATOM 3153 C CA . PHE B 1 211 ? -15.773 -9.891 8.445 1 63.47 211 PHE B CA 1
ATOM 3154 C C . PHE B 1 211 ? -15.008 -8.609 8.766 1 63.47 211 PHE B C 1
ATOM 3156 O O . PHE B 1 211 ? -14.211 -8.141 7.949 1 63.47 211 PHE B O 1
#